Protein AF-A0AA36HST9-F1 (afdb_monomer)

Mean predicted aligned error: 22.87 Å

Solvent-accessible surface area (backbone atoms only — not comparable to full-atom values): 33132 Å² total; per-residue (Å²): 112,80,72,68,65,55,62,76,64,62,85,78,74,81,78,81,87,78,80,87,87,84,78,85,91,84,87,88,87,88,82,89,79,83,87,89,87,84,90,81,88,88,83,90,83,90,81,83,82,87,86,85,90,86,94,84,83,83,86,81,82,82,83,82,81,89,81,77,84,82,81,81,87,87,73,80,89,76,80,87,71,82,85,76,77,81,73,79,78,76,75,78,74,76,79,76,77,79,73,75,79,73,85,73,73,84,73,74,79,73,76,78,75,75,77,76,75,80,75,73,80,74,76,76,76,74,83,75,76,77,82,61,84,72,72,84,73,77,78,74,86,77,71,90,69,83,77,75,71,72,70,76,78,76,61,76,83,74,60,65,66,58,56,52,50,53,48,53,49,49,60,48,48,56,47,52,52,50,52,51,52,49,52,51,46,56,50,50,53,53,49,53,54,48,56,52,51,50,55,50,54,49,52,52,52,48,52,51,51,55,49,52,52,48,55,50,51,49,53,57,48,52,50,51,53,52,51,53,50,52,55,48,52,50,50,52,51,50,52,52,51,52,51,49,52,54,49,49,55,50,51,53,51,52,51,51,52,50,49,54,51,52,51,53,48,55,48,51,52,49,54,48,51,53,50,53,51,51,51,54,48,51,52,50,53,51,52,50,53,48,53,50,50,52,50,50,56,47,52,51,52,50,53,54,46,51,54,53,53,50,52,50,51,52,61,50,53,53,62,63,59,62,68,68,58,64,85,66,50,74,84,59,61,78,84,49,55,85,64,46,55,64,55,50,51,54,48,49,54,50,49,56,48,54,52,48,52,49,50,52,51,48,51,54,51,48,51,53,50,50,50,56,47,53,53,49,56,50,46,55,48,52,52,51,50,49,51,51,53,52,50,60,51,49,53,55,47,53,56,54,50,51,55,48,48,58,49,49,54,53,48,51,54,49,50,52,52,52,48,54,56,49,52,54,50,50,54,53,48,50,63,48,49,53,53,48,54,50,50,52,50,59,44,54,53,49,53,49,52,51,54,51,48,50,55,50,55,51,47,52,50,48,53,50,52,50,52,51,50,52,53,50,53,50,48,52,52,53,48,54,50,48,53,53,52,51,51,54,49,51,51,52,52,52,50,52,47,50,54,51,50,50,52,52,46,54,49,50,50,50,51,49,50,51,54,53,57,71,69,54,78,94,76,86,91,82,81,89,80,85,89,82,90,79,88,87,81,138

Radius of gyration: 76.56 Å; Cα contacts (8 Å, |Δi|>4): 1; chains: 1; bounding box: 167×98×232 Å

Organism: NCBI:txid2562239

Structure (mmCIF, N/CA/C/O backbone):
data_AF-A0AA36HST9-F1
#
_entry.id   AF-A0AA36HST9-F1
#
loop_
_atom_site.group_PDB
_atom_site.id
_atom_site.type_symbol
_atom_site.label_atom_id
_atom_site.label_alt_id
_atom_site.label_comp_id
_atom_site.label_asym_id
_atom_site.label_entity_id
_atom_site.label_seq_id
_atom_site.pdbx_PDB_ins_code
_atom_site.Cartn_x
_atom_site.Cartn_y
_atom_site.Cartn_z
_atom_site.occupancy
_atom_site.B_iso_or_equiv
_atom_site.auth_seq_id
_atom_site.auth_comp_id
_atom_site.auth_asym_id
_atom_site.auth_atom_id
_atom_site.pdbx_PDB_model_num
ATOM 1 N N . MET A 1 1 ? -46.032 -33.692 54.111 1.00 49.69 1 MET A N 1
ATOM 2 C CA . MET A 1 1 ? -45.507 -35.040 54.438 1.00 49.69 1 MET A CA 1
ATOM 3 C C . MET A 1 1 ? -45.422 -35.992 53.242 1.00 49.69 1 MET A C 1
ATOM 5 O O . MET A 1 1 ? -44.342 -36.079 52.679 1.00 49.69 1 MET A O 1
ATOM 9 N N . ALA A 1 2 ? -46.482 -36.701 52.816 1.00 46.88 2 ALA A N 1
ATOM 10 C CA . ALA A 1 2 ? -46.331 -37.802 51.840 1.00 46.88 2 ALA A CA 1
ATOM 11 C C . ALA A 1 2 ? -45.712 -37.392 50.481 1.00 46.88 2 ALA A C 1
ATOM 13 O O . ALA A 1 2 ? -44.767 -38.038 50.033 1.00 46.88 2 ALA A O 1
ATOM 14 N N . ARG A 1 3 ? -46.169 -36.288 49.862 1.00 45.69 3 ARG A N 1
ATOM 15 C CA . ARG A 1 3 ? -45.614 -35.786 48.582 1.00 45.69 3 ARG A CA 1
ATOM 16 C C . ARG A 1 3 ? -44.126 -35.401 48.661 1.00 45.69 3 ARG A C 1
ATOM 18 O O . ARG A 1 3 ? -43.366 -35.765 47.773 1.00 45.69 3 ARG A O 1
ATOM 25 N N . GLN A 1 4 ? -43.684 -34.776 49.754 1.00 51.25 4 GLN A N 1
ATOM 26 C CA . GLN A 1 4 ? -42.293 -34.310 49.926 1.00 51.25 4 GLN A CA 1
ATOM 27 C C . GLN A 1 4 ? -41.251 -35.450 49.974 1.00 51.25 4 GLN A C 1
ATOM 29 O O . GLN A 1 4 ? -40.065 -35.209 49.768 1.00 51.25 4 GLN A O 1
ATOM 34 N N . ARG A 1 5 ? -41.663 -36.708 50.207 1.00 52.31 5 ARG A N 1
ATOM 35 C CA . ARG A 1 5 ? -40.763 -37.876 50.116 1.00 52.31 5 ARG A CA 1
ATOM 36 C C . ARG A 1 5 ? -40.576 -38.419 48.691 1.00 52.31 5 ARG A C 1
ATOM 38 O O . ARG A 1 5 ? -39.726 -39.288 48.506 1.00 52.31 5 ARG A O 1
ATOM 45 N N . ALA A 1 6 ? -41.323 -37.929 47.698 1.00 47.06 6 ALA A N 1
ATOM 46 C CA . ALA A 1 6 ? -41.156 -38.330 46.299 1.00 47.06 6 ALA A CA 1
ATOM 47 C C . ALA A 1 6 ? -40.011 -37.560 45.614 1.00 47.06 6 ALA A C 1
ATOM 49 O O . ALA A 1 6 ? -39.105 -38.168 45.046 1.00 47.06 6 ALA A O 1
ATOM 50 N N . GLU A 1 7 ? -40.008 -36.229 45.724 1.00 49.03 7 GLU A N 1
ATOM 51 C CA . GLU A 1 7 ? -39.067 -35.342 45.017 1.00 49.03 7 GLU A CA 1
ATOM 52 C C . GLU A 1 7 ? -37.616 -35.535 45.487 1.00 49.03 7 GLU A C 1
ATOM 54 O O . GLU A 1 7 ? -36.696 -35.613 44.670 1.00 49.03 7 GLU A O 1
ATOM 59 N N . ALA A 1 8 ? -37.414 -35.774 46.788 1.00 47.66 8 ALA A N 1
ATOM 60 C CA . ALA A 1 8 ? -36.111 -36.103 47.375 1.00 47.66 8 ALA A CA 1
ATOM 61 C C . ALA A 1 8 ? -35.459 -37.390 46.811 1.00 47.66 8 ALA A C 1
ATOM 63 O O . ALA A 1 8 ? -34.285 -37.654 47.077 1.00 47.66 8 ALA A O 1
ATOM 64 N N . LYS A 1 9 ? -36.195 -38.201 46.034 1.00 48.44 9 LYS A N 1
ATOM 65 C CA . LYS A 1 9 ? -35.686 -39.417 45.380 1.00 48.44 9 LYS A CA 1
ATOM 66 C C . LYS A 1 9 ? -35.319 -39.224 43.902 1.00 48.44 9 LYS A C 1
ATOM 68 O O . LYS A 1 9 ? -34.654 -40.096 43.347 1.00 48.44 9 LYS A O 1
ATOM 73 N N . ALA A 1 10 ? -35.698 -38.103 43.280 1.00 44.59 10 ALA A N 1
ATOM 74 C CA . ALA A 1 10 ? -35.370 -37.798 41.883 1.00 44.59 10 ALA A CA 1
ATOM 75 C C . ALA A 1 10 ? -33.927 -37.278 41.716 1.00 44.59 10 ALA A C 1
ATOM 77 O O . ALA A 1 10 ? -33.215 -37.690 40.803 1.00 44.59 10 ALA A O 1
ATOM 78 N N . LEU A 1 11 ? -33.450 -36.448 42.651 1.00 45.69 11 LEU A N 1
ATOM 79 C CA . LEU A 1 11 ? -32.146 -35.762 42.589 1.00 45.69 11 LEU A CA 1
ATOM 80 C C . LEU A 1 11 ? -30.911 -36.649 42.888 1.00 45.69 11 LEU A C 1
ATOM 82 O O . LEU A 1 11 ? -29.826 -36.136 43.143 1.00 45.69 11 LEU A O 1
ATOM 86 N N . ARG A 1 12 ? -31.041 -37.984 42.853 1.00 47.28 12 ARG A N 1
ATOM 87 C CA . ARG A 1 12 ? -29.928 -38.945 43.039 1.00 47.28 12 ARG A CA 1
ATOM 88 C C . ARG A 1 12 ? -29.593 -39.769 41.783 1.00 47.28 12 ARG A C 1
ATOM 90 O O . ARG A 1 12 ? -29.016 -40.848 41.893 1.00 47.28 12 ARG A O 1
ATOM 97 N N . ARG A 1 13 ? -29.946 -39.278 40.587 1.00 48.75 13 ARG A N 1
ATOM 98 C CA . ARG A 1 13 ? -29.618 -39.912 39.290 1.00 48.75 13 ARG A CA 1
ATOM 99 C C . ARG A 1 13 ? -29.095 -38.931 38.226 1.00 48.75 13 ARG A C 1
ATOM 101 O O . ARG A 1 13 ? -29.497 -38.997 37.071 1.00 48.75 13 ARG A O 1
ATOM 108 N N . CYS A 1 14 ? -28.139 -38.085 38.603 1.00 41.09 14 CYS A N 1
ATOM 109 C CA . CYS A 1 14 ? -27.229 -37.446 37.648 1.00 41.09 14 CYS A CA 1
ATOM 110 C C . CYS A 1 14 ? -25.837 -38.063 37.831 1.00 41.09 14 CYS A C 1
ATOM 112 O O . CYS A 1 14 ? -25.114 -37.710 38.760 1.00 41.09 14 CYS A O 1
ATOM 114 N N . SER A 1 15 ? -25.499 -39.045 36.995 1.00 40.66 15 SER A N 1
ATOM 115 C CA . SER A 1 15 ? -24.196 -39.715 37.027 1.00 40.66 15 SER A CA 1
ATOM 116 C C . SER A 1 15 ? -23.112 -38.810 36.443 1.00 40.66 15 SER A C 1
ATOM 118 O O . SER A 1 15 ? -23.300 -38.249 35.366 1.00 40.66 15 SER A O 1
ATOM 120 N N . PHE A 1 16 ? -21.958 -38.715 37.107 1.00 44.47 16 PHE A N 1
ATOM 121 C CA . PHE A 1 16 ? -20.765 -38.122 36.497 1.00 44.47 16 PHE A CA 1
ATOM 122 C C . PHE A 1 16 ? -20.318 -38.957 35.281 1.00 44.47 16 PHE A C 1
ATOM 124 O O . PHE A 1 16 ? -20.283 -40.188 35.389 1.00 44.47 16 PHE A O 1
ATOM 131 N N . PRO A 1 17 ? -19.917 -38.335 34.157 1.00 47.62 17 PRO A N 1
ATOM 132 C CA . PRO A 1 17 ? -19.205 -39.040 33.100 1.00 47.62 17 PRO A CA 1
ATOM 133 C C . PRO A 1 17 ? -17.807 -39.423 33.605 1.00 47.62 17 PRO A C 1
ATOM 135 O O . PRO A 1 17 ? -16.992 -38.571 33.959 1.00 47.62 17 PRO A O 1
ATOM 138 N N . SER A 1 18 ? -17.526 -40.722 33.664 1.00 42.47 18 SER A N 1
ATOM 139 C CA . SER A 1 18 ? -16.220 -41.249 34.059 1.00 42.47 18 SER A CA 1
ATOM 140 C C . SER A 1 18 ? -15.197 -41.081 32.933 1.00 42.47 18 SER A C 1
ATOM 142 O O . SER A 1 18 ? -15.380 -41.648 31.855 1.00 42.47 18 SER A O 1
ATOM 144 N N . PHE A 1 19 ? -14.094 -40.375 33.196 1.00 40.69 19 PHE A N 1
ATOM 145 C CA . PHE A 1 19 ? -12.944 -40.345 32.288 1.00 40.69 19 PHE A CA 1
ATOM 146 C C . PHE A 1 19 ? -12.374 -41.764 32.081 1.00 40.69 19 PHE A C 1
ATOM 148 O O . PHE A 1 19 ? -12.080 -42.439 33.074 1.00 40.69 19 PHE A O 1
ATOM 155 N N . PRO A 1 20 ? -12.165 -42.225 30.832 1.00 52.19 20 PRO A N 1
ATOM 156 C CA . PRO A 1 20 ? -11.483 -43.485 30.572 1.00 52.19 20 PRO A CA 1
ATOM 157 C C . PRO A 1 20 ? -9.989 -43.341 30.884 1.00 52.19 20 PRO A C 1
ATOM 159 O O . PRO A 1 20 ? -9.264 -42.589 30.237 1.00 52.19 20 PRO A O 1
ATOM 162 N N . ARG A 1 21 ? -9.524 -44.077 31.894 1.00 42.50 21 ARG A N 1
ATOM 163 C CA . ARG A 1 21 ? -8.111 -44.158 32.273 1.00 42.50 21 ARG A CA 1
ATOM 164 C C . ARG A 1 21 ? -7.524 -45.445 31.691 1.00 42.50 21 ARG A C 1
ATOM 166 O O . ARG A 1 21 ? -7.641 -46.498 32.308 1.00 42.50 21 ARG A O 1
ATOM 173 N N . THR A 1 22 ? -6.914 -45.362 30.512 1.00 42.53 22 THR A N 1
ATOM 174 C CA . THR A 1 22 ? -6.195 -46.476 29.865 1.00 42.53 22 THR A CA 1
ATOM 175 C C . THR A 1 22 ? -4.704 -46.162 29.790 1.00 42.53 22 THR A C 1
ATOM 177 O O . THR A 1 22 ? -4.315 -45.128 29.252 1.00 42.53 22 THR A O 1
ATOM 180 N N . LEU A 1 23 ? -3.881 -47.038 30.367 1.00 40.62 23 LEU A N 1
ATOM 181 C CA . LEU A 1 23 ? -2.426 -46.915 30.495 1.00 40.62 23 LEU A CA 1
ATOM 182 C C . LEU A 1 23 ? -1.844 -48.345 30.467 1.00 40.62 23 LEU A C 1
ATOM 184 O O . LEU A 1 23 ? -2.458 -49.224 31.069 1.00 40.62 23 LEU A O 1
ATOM 188 N N . ALA A 1 24 ? -0.687 -48.538 29.814 1.00 44.09 24 ALA A N 1
ATOM 189 C CA . ALA A 1 24 ? -0.162 -49.816 29.285 1.00 44.09 24 ALA A CA 1
ATOM 190 C C . ALA A 1 24 ? -1.021 -50.356 28.115 1.00 44.09 24 ALA A C 1
ATOM 192 O O . ALA A 1 24 ? -2.242 -50.391 28.205 1.00 44.09 24 ALA A O 1
ATOM 193 N N . ASP A 1 25 ? -0.467 -50.678 26.944 1.00 40.56 25 ASP A N 1
ATOM 194 C CA . ASP A 1 25 ? 0.713 -51.532 26.735 1.00 40.56 25 ASP A CA 1
ATOM 195 C C . ASP A 1 25 ? 1.925 -50.908 26.006 1.00 40.56 25 ASP A C 1
ATOM 197 O O . ASP A 1 25 ? 1.850 -49.858 25.372 1.00 40.56 25 ASP A O 1
ATOM 201 N N . VAL A 1 26 ? 3.061 -51.607 26.128 1.00 43.62 26 VAL A N 1
ATOM 202 C CA . VAL A 1 26 ? 4.409 -51.332 25.582 1.00 43.62 26 VAL A CA 1
ATOM 203 C C . VAL A 1 26 ? 5.035 -52.708 25.288 1.00 43.62 26 VAL A C 1
ATOM 205 O O . VAL A 1 26 ? 4.978 -53.550 26.190 1.00 43.62 26 VAL A O 1
ATOM 208 N N . PRO A 1 27 ? 5.587 -53.009 24.084 1.00 52.53 27 PRO A N 1
ATOM 209 C CA . PRO A 1 27 ? 7.048 -52.892 23.859 1.00 52.53 27 PRO A CA 1
ATOM 210 C C . PRO A 1 27 ? 7.433 -52.641 22.351 1.00 52.53 27 PRO A C 1
ATOM 212 O O . PRO A 1 27 ? 6.587 -52.143 21.615 1.00 52.53 27 PRO A O 1
ATOM 215 N N . PRO A 1 28 ? 8.690 -52.826 21.866 1.00 66.00 28 PRO A N 1
ATOM 216 C CA . PRO A 1 28 ? 9.697 -51.751 21.913 1.00 66.00 28 PRO A CA 1
ATOM 217 C C . PRO A 1 28 ? 10.607 -51.629 20.645 1.00 66.00 28 PRO A C 1
ATOM 219 O O . PRO A 1 28 ? 10.384 -52.297 19.640 1.00 66.00 28 PRO A O 1
ATOM 222 N N . ALA A 1 29 ? 11.723 -50.886 20.800 1.00 35.25 29 ALA A N 1
ATOM 223 C CA . ALA A 1 29 ? 13.016 -50.943 20.070 1.00 35.25 29 ALA A CA 1
ATOM 224 C C . ALA A 1 29 ? 13.325 -49.862 19.001 1.00 35.25 29 ALA A C 1
ATOM 226 O O . ALA A 1 29 ? 12.443 -49.391 18.295 1.00 35.25 29 ALA A O 1
ATOM 227 N N . GLY A 1 30 ? 14.622 -49.502 18.898 1.00 35.03 30 GLY A N 1
ATOM 228 C CA . GLY A 1 30 ? 15.187 -48.500 17.968 1.00 35.03 30 GLY A CA 1
ATOM 229 C C . GLY A 1 30 ? 15.260 -47.068 18.540 1.00 35.03 30 GLY A C 1
ATOM 230 O O . GLY A 1 30 ? 14.356 -46.290 18.278 1.00 35.03 30 GLY A O 1
ATOM 231 N N . SER A 1 31 ? 16.161 -46.637 19.438 1.00 38.62 31 SER A N 1
ATOM 232 C CA . SER A 1 31 ? 17.625 -46.798 19.631 1.00 38.62 31 SER A CA 1
ATOM 233 C C . SER A 1 31 ? 18.497 -45.735 18.930 1.00 38.62 31 SER A C 1
ATOM 235 O O . SER A 1 31 ? 18.437 -45.634 17.712 1.00 38.62 31 SER A O 1
ATOM 237 N N . GLN A 1 32 ? 19.401 -45.103 19.705 1.00 39.91 32 GLN A N 1
ATOM 238 C CA . GLN A 1 32 ? 20.445 -44.115 19.326 1.00 39.91 32 GLN A CA 1
ATOM 239 C C . GLN A 1 32 ? 19.936 -42.677 19.034 1.00 39.91 32 GLN A C 1
ATOM 241 O O . GLN A 1 32 ? 19.010 -42.500 18.256 1.00 39.91 32 GLN A O 1
ATOM 246 N N . GLY A 1 33 ? 20.500 -41.610 19.630 1.00 34.81 33 GLY A N 1
ATOM 247 C CA . GLY A 1 33 ? 21.538 -41.541 20.681 1.00 34.81 33 GLY A CA 1
ATOM 248 C C . GLY A 1 33 ? 21.848 -40.103 21.171 1.00 34.81 33 GLY A C 1
ATOM 249 O O . GLY A 1 33 ? 21.377 -39.155 20.554 1.00 34.81 33 GLY A O 1
ATOM 250 N N . CYS A 1 34 ? 22.664 -39.986 22.239 1.00 38.28 34 CYS A N 1
ATOM 251 C CA . CYS A 1 34 ? 23.215 -38.756 22.875 1.00 38.28 34 CYS A CA 1
ATOM 252 C C . CYS A 1 34 ? 22.171 -37.805 23.538 1.00 38.28 34 CYS A C 1
ATOM 254 O O . CYS A 1 34 ? 21.192 -37.442 22.900 1.00 38.28 34 CYS A O 1
ATOM 256 N N . SER A 1 35 ? 22.204 -37.369 24.814 1.00 48.25 35 SER A N 1
ATOM 257 C CA . SER A 1 35 ? 23.221 -37.294 25.898 1.00 48.25 35 SER A CA 1
ATOM 258 C C . SER A 1 35 ? 24.287 -36.188 25.705 1.00 48.25 35 SER A C 1
ATOM 260 O O . SER A 1 35 ? 24.818 -36.078 24.605 1.00 48.25 35 SER A O 1
ATOM 262 N N . GLU A 1 36 ? 24.631 -35.293 26.655 1.00 41.84 36 GLU A N 1
ATOM 263 C CA . GLU A 1 36 ? 24.060 -34.814 27.957 1.00 41.84 36 GLU A CA 1
ATOM 264 C C . GLU A 1 36 ? 24.011 -33.244 27.931 1.00 41.84 36 GLU A C 1
ATOM 266 O O . GLU A 1 36 ? 24.214 -32.692 26.855 1.00 41.84 36 GLU A O 1
ATOM 271 N N . THR A 1 37 ? 23.737 -32.385 28.937 1.00 48.03 37 THR A N 1
ATOM 272 C CA . THR A 1 37 ? 23.560 -32.329 30.427 1.00 48.03 37 THR A CA 1
ATOM 273 C C . THR A 1 37 ? 22.332 -31.433 30.764 1.00 48.03 37 THR A C 1
ATOM 275 O O . THR A 1 37 ? 21.790 -30.808 29.861 1.00 48.03 37 THR A O 1
ATOM 278 N N . LEU A 1 38 ? 21.675 -31.346 31.939 1.00 41.97 38 LEU A N 1
ATOM 279 C CA . LEU A 1 38 ? 21.902 -31.456 33.406 1.00 41.97 38 LEU A CA 1
ATOM 280 C C . LEU A 1 38 ? 22.170 -30.136 34.188 1.00 41.97 38 LEU A C 1
ATOM 282 O O . LEU A 1 38 ? 23.299 -29.664 34.206 1.00 41.97 38 LEU A O 1
ATOM 286 N N . ILE A 1 39 ? 21.164 -29.734 35.003 1.00 38.78 39 ILE A N 1
ATOM 287 C CA . ILE A 1 39 ? 21.256 -29.047 36.332 1.00 38.78 39 ILE A CA 1
ATOM 288 C C . ILE A 1 39 ? 21.662 -27.538 36.291 1.00 38.78 39 ILE A C 1
ATOM 290 O O . ILE A 1 39 ? 22.458 -27.146 35.455 1.00 38.78 39 ILE A O 1
ATOM 294 N N . ALA A 1 40 ? 21.159 -26.588 37.110 1.00 33.47 40 ALA A N 1
ATOM 295 C CA . ALA A 1 40 ? 20.281 -26.582 38.303 1.00 33.47 40 ALA A CA 1
ATOM 296 C C . ALA A 1 40 ? 19.217 -25.442 38.213 1.00 33.47 40 ALA A C 1
ATOM 298 O O . ALA A 1 40 ? 19.455 -24.439 37.555 1.00 33.47 40 ALA A O 1
ATOM 299 N N . ALA A 1 41 ? 17.987 -25.613 38.716 1.00 36.97 41 ALA A N 1
ATOM 300 C CA . ALA A 1 41 ? 17.500 -25.270 40.073 1.00 36.97 41 ALA A CA 1
ATOM 301 C C . ALA A 1 41 ? 17.259 -23.763 40.356 1.00 36.97 41 ALA A C 1
ATOM 303 O O . ALA A 1 41 ? 18.099 -22.913 40.088 1.00 36.97 41 ALA A O 1
ATOM 304 N N . ALA A 1 42 ? 16.091 -23.447 40.929 1.00 45.97 42 ALA A N 1
ATOM 305 C CA . ALA A 1 42 ? 15.613 -22.079 41.154 1.00 45.97 42 ALA A CA 1
ATOM 306 C C . ALA A 1 42 ? 15.987 -21.512 42.536 1.00 45.97 42 ALA A C 1
ATOM 308 O O . ALA A 1 42 ? 16.113 -22.255 43.509 1.00 45.97 42 ALA A O 1
ATOM 309 N N . ARG A 1 43 ? 16.040 -20.176 42.643 1.00 39.59 43 ARG A N 1
ATOM 310 C CA . ARG A 1 43 ? 16.016 -19.450 43.921 1.00 39.59 43 ARG A CA 1
ATOM 311 C C . ARG A 1 43 ? 15.230 -18.147 43.775 1.00 39.59 43 ARG A C 1
ATOM 313 O O . ARG A 1 43 ? 15.589 -17.294 42.971 1.00 39.59 43 ARG A O 1
ATOM 320 N N . VAL A 1 44 ? 14.158 -18.016 44.552 1.00 44.09 44 VAL A N 1
ATOM 321 C CA . VAL A 1 44 ? 13.442 -16.751 44.765 1.00 44.09 44 VAL A CA 1
ATOM 322 C C . VAL A 1 44 ? 14.092 -16.065 45.956 1.00 44.09 44 VAL A C 1
ATOM 324 O O . VAL A 1 44 ? 14.243 -16.695 46.999 1.00 44.09 44 VAL A O 1
ATOM 327 N N . GLU A 1 45 ? 14.444 -14.789 45.830 1.00 43.00 45 GLU A N 1
ATOM 328 C CA . GLU A 1 45 ? 14.902 -13.993 46.967 1.00 43.00 45 GLU A CA 1
ATOM 329 C C . GLU A 1 45 ? 14.498 -12.528 46.768 1.00 43.00 45 GLU A C 1
ATOM 331 O O . GLU A 1 45 ? 14.643 -11.980 45.676 1.00 43.00 45 GLU A O 1
ATOM 336 N N . ALA A 1 46 ? 13.931 -11.915 47.808 1.00 46.06 46 ALA A N 1
ATOM 337 C CA . ALA A 1 46 ? 13.429 -10.546 47.777 1.00 46.06 46 ALA A CA 1
ATOM 338 C C . ALA A 1 46 ? 14.276 -9.666 48.702 1.00 46.06 46 ALA A C 1
ATOM 340 O O . ALA A 1 46 ? 14.378 -9.938 49.897 1.00 46.06 46 ALA A O 1
ATOM 341 N N . ILE A 1 47 ? 14.862 -8.604 48.147 1.00 41.06 47 ILE A N 1
ATOM 342 C CA . ILE A 1 47 ? 15.629 -7.583 48.870 1.00 41.06 47 ILE A CA 1
ATOM 343 C C . ILE A 1 47 ? 15.163 -6.233 48.295 1.00 41.06 47 ILE A C 1
ATOM 345 O O . ILE A 1 47 ? 15.262 -6.039 47.090 1.00 41.06 47 ILE A O 1
ATOM 349 N N . SER A 1 48 ? 14.482 -5.320 48.996 1.00 49.12 48 SER A N 1
ATOM 350 C CA . SER A 1 48 ? 14.551 -4.841 50.390 1.00 49.12 48 SER A CA 1
ATOM 351 C C . SER A 1 48 ? 15.618 -3.766 50.629 1.00 49.12 48 SER A C 1
ATOM 353 O O . SER A 1 48 ? 16.754 -4.080 50.957 1.00 49.12 48 SER A O 1
ATOM 355 N N . VAL A 1 49 ? 15.157 -2.507 50.620 1.00 38.44 49 VAL A N 1
ATOM 356 C CA . VAL A 1 49 ? 15.699 -1.369 51.395 1.00 38.44 49 VAL A CA 1
ATOM 357 C C . VAL A 1 49 ? 17.043 -0.764 50.926 1.00 38.44 49 VAL A C 1
ATOM 359 O O . VAL A 1 49 ? 18.128 -1.267 51.191 1.00 38.44 49 VAL A O 1
ATOM 362 N N . CYS A 1 50 ? 16.938 0.423 50.312 1.00 40.50 50 CYS A N 1
ATOM 363 C CA . CYS A 1 50 ? 17.964 1.481 50.229 1.00 40.50 50 CYS A CA 1
ATOM 364 C C . CYS A 1 50 ? 18.464 1.876 51.647 1.00 40.50 50 CYS A C 1
ATOM 366 O O . CYS A 1 50 ? 17.650 1.755 52.566 1.00 40.50 50 CYS A O 1
ATOM 368 N N . PRO A 1 51 ? 19.671 2.470 51.875 1.00 55.56 51 PRO A N 1
ATOM 369 C CA . PRO A 1 51 ? 20.073 3.706 51.172 1.00 55.56 51 PRO A CA 1
ATOM 370 C C . PRO A 1 51 ? 21.589 4.066 51.089 1.00 55.56 51 PRO A C 1
ATOM 372 O O . PRO A 1 51 ? 22.465 3.335 51.535 1.00 55.56 51 PRO A O 1
ATOM 375 N N . THR A 1 52 ? 21.842 5.293 50.598 1.00 35.84 52 THR A N 1
ATOM 376 C CA . THR A 1 52 ? 22.937 6.216 51.001 1.00 35.84 52 THR A CA 1
ATOM 377 C C . THR A 1 52 ? 24.290 6.201 50.256 1.00 35.84 52 THR A C 1
ATOM 379 O O . THR A 1 52 ? 25.174 5.406 50.535 1.00 35.84 52 THR A O 1
ATOM 382 N N . SER A 1 53 ? 24.481 7.280 49.475 1.00 39.81 53 SER A N 1
ATOM 383 C CA . SER A 1 53 ? 25.720 8.073 49.280 1.00 39.81 53 SER A CA 1
ATOM 384 C C . SER A 1 53 ? 26.951 7.472 48.576 1.00 39.81 53 SER A C 1
ATOM 386 O O . SER A 1 53 ? 27.719 6.729 49.178 1.00 39.81 53 SER A O 1
ATOM 388 N N . LEU A 1 54 ? 27.232 7.969 47.361 1.00 42.19 54 LEU A N 1
ATOM 389 C CA . LEU A 1 54 ? 28.379 8.841 46.984 1.00 42.19 54 LEU A CA 1
ATOM 390 C C . LEU A 1 54 ? 28.332 9.013 45.440 1.00 42.19 54 LEU A C 1
ATOM 392 O O . LEU A 1 54 ? 28.390 8.030 44.716 1.00 42.19 54 LEU A O 1
ATOM 396 N N . ALA A 1 55 ? 28.010 10.176 44.864 1.00 45.03 55 ALA A N 1
ATOM 397 C CA . ALA A 1 55 ? 28.761 11.442 44.837 1.00 45.03 55 ALA A CA 1
ATOM 398 C C . ALA A 1 55 ? 29.950 11.471 43.844 1.00 45.03 55 ALA A C 1
ATOM 400 O O . ALA A 1 55 ? 31.109 11.497 44.245 1.00 45.03 55 ALA A O 1
ATOM 401 N N . VAL A 1 56 ? 29.635 11.567 42.545 1.00 43.59 56 VAL A N 1
ATOM 402 C CA . VAL A 1 56 ? 30.463 12.228 41.514 1.00 43.59 56 VAL A CA 1
ATOM 403 C C . VAL A 1 56 ? 29.510 13.049 40.639 1.00 43.59 56 VAL A C 1
ATOM 405 O O . VAL A 1 56 ? 28.433 12.560 40.302 1.00 43.59 56 VAL A O 1
ATOM 408 N N . ALA A 1 57 ? 29.878 14.284 40.291 1.00 48.69 57 ALA A N 1
ATOM 409 C CA . ALA A 1 57 ? 29.068 15.176 39.460 1.00 48.69 57 ALA A CA 1
ATOM 410 C C . ALA A 1 57 ? 29.784 15.498 38.134 1.00 48.69 57 ALA A C 1
ATOM 412 O O . ALA A 1 57 ? 30.974 15.818 38.173 1.00 48.69 57 ALA A O 1
ATOM 413 N N . PRO A 1 58 ? 29.092 15.449 36.980 1.00 50.50 58 PRO A N 1
ATOM 414 C CA . PRO A 1 58 ? 29.502 16.146 35.766 1.00 50.50 58 PRO A CA 1
ATOM 415 C C . PRO A 1 58 ? 29.035 17.615 35.793 1.00 50.50 58 PRO A C 1
ATOM 417 O O . PRO A 1 58 ? 28.150 17.988 36.565 1.00 50.50 58 PRO A O 1
ATOM 420 N N . GLU A 1 59 ? 29.654 18.452 34.964 1.00 41.91 59 GLU A N 1
ATOM 421 C CA . GLU A 1 59 ? 29.507 19.913 35.002 1.00 41.91 59 GLU A CA 1
ATOM 422 C C . GLU A 1 59 ? 28.172 20.426 34.431 1.00 41.91 59 GLU A C 1
ATOM 424 O O . GLU A 1 59 ? 27.532 19.784 33.597 1.00 41.91 59 GLU A O 1
ATOM 429 N N . ALA A 1 60 ? 27.761 21.618 34.873 1.00 53.78 60 ALA A N 1
ATOM 430 C CA . ALA A 1 60 ? 26.557 22.287 34.387 1.00 53.78 60 ALA A CA 1
ATOM 431 C C . ALA A 1 60 ? 26.854 23.145 33.137 1.00 53.78 60 ALA A C 1
ATOM 433 O O . ALA A 1 60 ? 27.791 23.948 33.173 1.00 53.78 60 ALA A O 1
ATOM 434 N N . PRO A 1 61 ? 26.051 23.056 32.059 1.00 56.69 61 PRO A N 1
ATOM 435 C CA . PRO A 1 61 ? 26.082 24.045 30.986 1.00 56.69 61 PRO A CA 1
ATOM 436 C C . PRO A 1 61 ? 25.546 25.399 31.481 1.00 56.69 61 PRO A C 1
ATOM 438 O O . PRO A 1 61 ? 24.721 25.463 32.394 1.00 56.69 61 PRO A O 1
ATOM 441 N N . ALA A 1 62 ? 26.031 26.488 30.881 1.00 48.19 62 ALA A N 1
ATOM 442 C CA . ALA A 1 62 ? 25.732 27.851 31.318 1.00 48.19 62 ALA A CA 1
ATOM 443 C C . ALA A 1 62 ? 24.253 28.247 31.138 1.00 48.19 62 ALA A C 1
ATOM 445 O O . ALA A 1 62 ? 23.560 27.756 30.247 1.00 48.19 62 ALA A O 1
ATOM 446 N N . ALA A 1 63 ? 23.791 29.179 31.974 1.00 48.00 63 ALA A N 1
ATOM 447 C CA . ALA A 1 63 ? 22.442 29.727 31.890 1.00 48.00 63 ALA A CA 1
ATOM 448 C C . ALA A 1 63 ? 22.280 30.658 30.667 1.00 48.00 63 ALA A C 1
ATOM 450 O O . ALA A 1 63 ? 23.145 31.510 30.451 1.00 48.00 63 ALA A O 1
ATOM 451 N N . PRO A 1 64 ? 21.174 30.562 29.905 1.00 54.66 64 PRO A N 1
ATOM 452 C CA . PRO A 1 64 ? 20.721 31.660 29.058 1.00 54.66 64 PRO A CA 1
ATOM 453 C C . PRO A 1 64 ? 20.171 32.799 29.933 1.00 54.66 64 PRO A C 1
ATOM 455 O O . PRO A 1 64 ? 19.606 32.554 31.002 1.00 54.66 64 PRO A O 1
ATOM 458 N N . GLU A 1 65 ? 20.344 34.044 29.492 1.00 46.94 65 GLU A N 1
ATOM 459 C CA . GLU A 1 65 ? 19.896 35.222 30.245 1.00 46.94 65 GLU A CA 1
ATOM 460 C C . GLU A 1 65 ? 18.368 35.401 30.226 1.00 46.94 65 GLU A C 1
ATOM 462 O O . GLU A 1 65 ? 17.653 34.835 29.396 1.00 46.94 65 GLU A O 1
ATOM 467 N N . ALA A 1 66 ? 17.853 36.187 31.173 1.00 48.56 66 ALA A N 1
ATOM 468 C CA . ALA A 1 66 ? 16.421 36.385 31.356 1.00 48.56 66 ALA A CA 1
ATOM 469 C C . ALA A 1 66 ? 15.833 37.363 30.324 1.00 48.56 66 ALA A C 1
ATOM 471 O O . ALA A 1 66 ? 16.076 38.567 30.394 1.00 48.56 66 ALA A O 1
ATOM 472 N N . SER A 1 67 ? 14.983 36.862 29.425 1.00 46.81 67 SER A N 1
ATOM 473 C CA . SER A 1 67 ? 14.076 37.704 28.638 1.00 46.81 67 SER A CA 1
ATOM 474 C C . SER A 1 67 ? 12.793 37.996 29.421 1.00 46.81 67 SER A C 1
ATOM 476 O O . SER A 1 67 ? 11.988 37.103 29.661 1.00 46.81 67 SER A O 1
ATOM 478 N N . GLU A 1 68 ? 12.683 39.259 29.833 1.00 46.50 68 GLU A N 1
ATOM 479 C CA . GLU A 1 68 ? 11.491 40.103 30.032 1.00 46.50 68 GLU A CA 1
ATOM 480 C C . GLU A 1 68 ? 10.119 39.432 30.266 1.00 46.50 68 GLU A C 1
ATOM 482 O O . GLU A 1 68 ? 9.595 38.674 29.451 1.00 46.50 68 GLU A O 1
ATOM 487 N N . ALA A 1 69 ? 9.474 39.811 31.374 1.00 49.81 69 ALA A N 1
ATOM 488 C CA . ALA A 1 69 ? 8.110 39.395 31.686 1.00 49.81 69 ALA A CA 1
ATOM 489 C C . ALA A 1 69 ? 7.076 40.139 30.810 1.00 49.81 69 ALA A C 1
ATOM 491 O O . ALA A 1 69 ? 7.141 41.367 30.726 1.00 49.81 69 ALA A O 1
ATOM 492 N N . PRO A 1 70 ? 6.080 39.448 30.223 1.00 55.22 70 PRO A N 1
ATOM 493 C CA . PRO A 1 70 ? 4.955 40.109 29.571 1.00 55.22 70 PRO A CA 1
ATOM 494 C C . PRO A 1 70 ? 4.032 40.755 30.615 1.00 55.22 70 PRO A C 1
ATOM 496 O O . PRO A 1 70 ? 3.637 40.114 31.592 1.00 55.22 70 PRO A O 1
ATOM 499 N N . GLU A 1 71 ? 3.670 42.021 30.404 1.00 46.31 71 GLU A N 1
ATOM 500 C CA . GLU A 1 71 ? 2.725 42.735 31.269 1.00 46.31 71 GLU A CA 1
ATOM 501 C C . GLU A 1 71 ? 1.311 42.134 31.200 1.00 46.31 71 GLU A C 1
ATOM 503 O O . GLU A 1 71 ? 0.872 41.623 30.168 1.00 46.31 71 GLU A O 1
ATOM 508 N N . ALA A 1 72 ? 0.570 42.217 32.307 1.00 51.50 72 ALA A N 1
ATOM 509 C CA . ALA A 1 72 ? -0.797 41.712 32.382 1.00 51.50 72 ALA A CA 1
ATOM 510 C C . ALA A 1 72 ? -1.798 42.702 31.744 1.00 51.50 72 ALA A C 1
ATOM 512 O O . ALA A 1 72 ? -1.933 43.823 32.247 1.00 51.50 72 ALA A O 1
ATOM 513 N N . PRO A 1 73 ? -2.568 42.308 30.709 1.00 56.69 73 PRO A N 1
ATOM 514 C CA . PRO A 1 73 ? -3.606 43.157 30.134 1.00 56.69 73 PRO A CA 1
ATOM 515 C C . PRO A 1 73 ? -4.818 43.243 31.074 1.00 56.69 73 PRO A C 1
ATOM 517 O O . PRO A 1 73 ? -5.755 42.450 30.996 1.00 56.69 73 PRO A O 1
ATOM 520 N N . SER A 1 74 ? -4.813 44.238 31.964 1.00 49.94 74 SER A N 1
ATOM 521 C CA . SER A 1 74 ? -6.015 44.647 32.699 1.00 49.94 74 SER A CA 1
ATOM 522 C C . SER A 1 74 ? -6.974 45.382 31.762 1.00 49.94 74 SER A C 1
ATOM 524 O O . SER A 1 74 ? -6.871 46.599 31.613 1.00 49.94 74 SER A O 1
ATOM 526 N N . LEU A 1 75 ? -7.925 44.667 31.157 1.00 45.91 75 LEU A N 1
ATOM 527 C CA . LEU A 1 75 ? -9.087 45.283 30.514 1.00 45.91 75 LEU A CA 1
ATOM 528 C C . LEU A 1 75 ? -10.404 44.674 30.995 1.00 45.91 75 LEU A C 1
ATOM 530 O O . LEU A 1 75 ? -10.509 43.488 31.292 1.00 45.91 75 LEU A O 1
ATOM 534 N N . ALA A 1 76 ? -11.372 45.576 31.127 1.00 48.12 76 ALA A N 1
ATOM 535 C CA . ALA A 1 76 ? -12.656 45.403 31.779 1.00 48.12 76 ALA A CA 1
ATOM 536 C C . ALA A 1 76 ? -13.525 44.278 31.200 1.00 48.12 76 ALA A C 1
ATOM 538 O O . ALA A 1 76 ? -13.514 44.003 30.002 1.00 48.12 76 ALA A O 1
ATOM 539 N N . SER A 1 77 ? -14.382 43.729 32.062 1.00 46.06 77 SER A N 1
ATOM 540 C CA . SER A 1 77 ? -15.622 43.093 31.627 1.00 46.06 77 SER A CA 1
ATOM 541 C C . SER A 1 77 ? -16.512 44.130 30.938 1.00 46.06 77 SER A C 1
ATOM 543 O O . SER A 1 77 ? -16.914 45.100 31.581 1.00 46.06 77 SER A O 1
ATOM 545 N N . GLU A 1 78 ? -16.878 43.894 29.681 1.00 40.81 78 GLU A N 1
ATOM 546 C CA . GLU A 1 78 ? -18.099 44.458 29.096 1.00 40.81 78 GLU A CA 1
ATOM 547 C C . GLU A 1 78 ? -19.180 43.373 29.011 1.00 40.81 78 GLU A C 1
ATOM 549 O O . GLU A 1 78 ? -18.894 42.171 29.033 1.00 40.81 78 GLU A O 1
ATOM 554 N N . GLU A 1 79 ? -20.440 43.799 28.999 1.00 45.84 79 GLU A N 1
ATOM 555 C CA . GLU A 1 79 ? -21.596 42.904 29.047 1.00 45.84 79 GLU A CA 1
ATOM 556 C C . GLU A 1 79 ? -21.788 42.160 27.711 1.00 45.84 79 GLU A C 1
ATOM 558 O O . GLU A 1 79 ? -21.555 42.736 26.645 1.00 45.84 79 GLU A O 1
ATOM 563 N N . PRO A 1 80 ? -22.249 40.894 27.721 1.00 50.66 80 PRO A N 1
ATOM 564 C CA . PRO A 1 80 ? -22.573 40.189 26.489 1.00 50.66 80 PRO A CA 1
ATOM 565 C C . PRO A 1 80 ? -23.778 40.854 25.813 1.00 50.66 80 PRO A C 1
ATOM 567 O O . PRO A 1 80 ? -24.914 40.739 26.279 1.00 50.66 80 PRO A O 1
ATOM 570 N N . ALA A 1 81 ? -23.522 41.542 24.699 1.00 49.78 81 ALA A N 1
ATOM 571 C CA . ALA A 1 81 ? -24.562 42.102 23.846 1.00 49.78 81 ALA A CA 1
ATOM 572 C C . ALA A 1 81 ? -25.560 41.018 23.394 1.00 49.78 81 ALA A C 1
ATOM 574 O O . ALA A 1 81 ? -25.222 39.836 23.286 1.00 49.78 81 ALA A O 1
ATOM 575 N N . ALA A 1 82 ? -26.807 41.429 23.150 1.00 49.31 82 ALA A N 1
ATOM 576 C CA . ALA A 1 82 ? -27.909 40.515 22.869 1.00 49.31 82 ALA A CA 1
ATOM 577 C C . ALA A 1 82 ? -27.612 39.584 21.682 1.00 49.31 82 ALA A C 1
ATOM 579 O O . ALA A 1 82 ? -27.100 40.016 20.651 1.00 49.31 82 ALA A O 1
ATOM 580 N N . SER A 1 83 ? -27.977 38.307 21.822 1.00 47.38 83 SER A N 1
ATOM 581 C CA . SER A 1 83 ? -27.809 37.307 20.769 1.00 47.38 83 SER A CA 1
ATOM 582 C C . SER A 1 83 ? -28.629 37.678 19.533 1.00 47.38 83 SER A C 1
ATOM 584 O O . SER A 1 83 ? -29.857 37.567 19.546 1.00 47.38 83 SER A O 1
ATOM 586 N N . GLU A 1 84 ? -27.959 38.081 18.454 1.00 44.16 84 GLU A N 1
ATOM 587 C CA . GLU A 1 84 ? -28.603 38.168 17.147 1.00 44.16 84 GLU A CA 1
ATOM 588 C C . GLU A 1 84 ? -29.099 36.779 16.726 1.00 44.16 84 GLU A C 1
ATOM 590 O O . GLU A 1 84 ? -28.438 35.759 16.947 1.00 44.16 84 GLU A O 1
ATOM 595 N N . GLN A 1 85 ? -30.295 36.728 16.138 1.00 50.97 85 GLN A N 1
ATOM 596 C CA . GLN A 1 85 ? -30.829 35.478 15.610 1.00 50.97 85 GLN A CA 1
ATOM 597 C C . GLN A 1 85 ? -29.925 34.983 14.472 1.00 50.97 85 GLN A C 1
ATOM 599 O O . GLN A 1 85 ? -29.662 35.762 13.552 1.00 50.97 85 GLN A O 1
ATOM 604 N N . PRO A 1 86 ? -29.510 33.701 14.452 1.00 52.84 86 PRO A N 1
ATOM 605 C CA . PRO A 1 86 ? -28.921 33.139 13.248 1.00 52.84 86 PRO A CA 1
ATOM 606 C C . PRO A 1 86 ? -29.951 33.251 12.121 1.00 52.84 86 PRO A C 1
ATOM 608 O O . PRO A 1 86 ? -31.086 32.781 12.256 1.00 52.84 86 PRO A O 1
ATOM 611 N N . ALA A 1 87 ? -29.565 33.910 11.026 1.00 53.78 87 ALA A N 1
ATOM 612 C CA . ALA A 1 87 ? -30.401 34.003 9.839 1.00 53.78 87 ALA A CA 1
ATOM 613 C C . ALA A 1 87 ? -30.776 32.592 9.362 1.00 53.78 87 ALA A C 1
ATOM 615 O O . ALA A 1 87 ? -29.969 31.662 9.447 1.00 53.78 87 ALA A O 1
ATOM 616 N N . ALA A 1 88 ? -32.011 32.424 8.882 1.00 54.84 88 ALA A N 1
ATOM 617 C CA . ALA A 1 88 ? -32.451 31.137 8.360 1.00 54.84 88 ALA A CA 1
ATOM 618 C C . ALA A 1 88 ? -31.514 30.708 7.214 1.00 54.84 88 ALA A C 1
ATOM 620 O O . ALA A 1 88 ? -31.235 31.539 6.345 1.00 54.84 88 ALA A O 1
ATOM 621 N N . PRO A 1 89 ? -31.024 29.454 7.191 1.00 55.12 89 PRO A N 1
ATOM 622 C CA . PRO A 1 89 ? -30.185 28.991 6.097 1.00 55.12 89 PRO A CA 1
ATOM 623 C C . PRO A 1 89 ? -30.983 29.081 4.797 1.00 55.12 89 PRO A C 1
ATOM 625 O O . PRO A 1 89 ? -32.085 28.529 4.703 1.00 55.12 89 PRO A O 1
ATOM 628 N N . GLU A 1 90 ? -30.437 29.788 3.808 1.00 50.88 90 GLU A N 1
ATOM 629 C CA . GLU A 1 90 ? -31.025 29.824 2.473 1.00 50.88 90 GLU A CA 1
ATOM 630 C C . GLU A 1 90 ? -31.140 28.392 1.945 1.00 50.88 90 GLU A C 1
ATOM 632 O O . GLU A 1 90 ? -30.234 27.570 2.115 1.00 50.88 90 GLU A O 1
ATOM 637 N N . GLN A 1 91 ? -32.290 28.066 1.353 1.00 50.66 91 GLN A N 1
ATOM 638 C CA . GLN A 1 91 ? -32.503 26.728 0.817 1.00 50.66 91 GLN A CA 1
ATOM 639 C C . GLN A 1 91 ? -31.478 26.480 -0.296 1.00 50.66 91 GLN A C 1
ATOM 641 O O . GLN A 1 91 ? -31.363 27.324 -1.187 1.00 50.66 91 GLN A O 1
ATOM 646 N N . PRO A 1 92 ? -30.755 25.343 -0.294 1.00 52.91 92 PRO A N 1
ATOM 647 C CA . PRO A 1 92 ? -29.936 24.991 -1.440 1.00 52.91 92 PRO A CA 1
ATOM 648 C C . PRO A 1 92 ? -30.861 24.876 -2.652 1.00 52.91 92 PRO A C 1
ATOM 650 O O . PRO A 1 92 ? -31.808 24.083 -2.636 1.00 52.91 92 PRO A O 1
ATOM 653 N N . SER A 1 93 ? -30.604 25.691 -3.679 1.00 52.59 93 SER A N 1
ATOM 654 C CA . SER A 1 93 ? -31.314 25.618 -4.955 1.00 52.59 93 SER A CA 1
ATOM 655 C C . SER A 1 93 ? -31.356 24.172 -5.432 1.00 52.59 93 SER A C 1
ATOM 657 O O . SER A 1 93 ? -30.349 23.465 -5.350 1.00 52.59 93 SER A O 1
ATOM 659 N N . ALA A 1 94 ? -32.523 23.730 -5.907 1.00 52.44 94 ALA A N 1
ATOM 660 C CA . ALA A 1 94 ? -32.682 22.370 -6.400 1.00 52.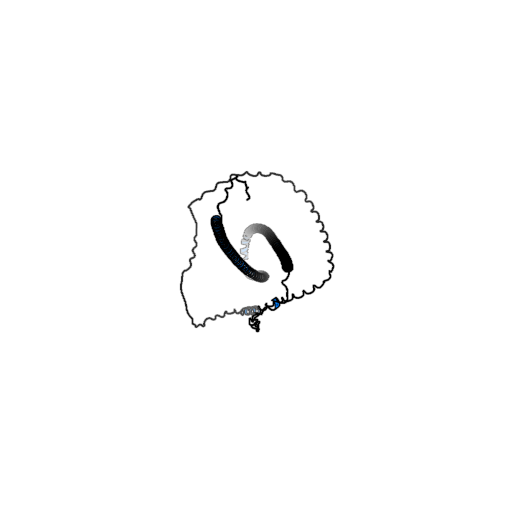44 94 ALA A CA 1
ATOM 661 C C . ALA A 1 94 ? -31.601 22.074 -7.457 1.00 52.44 94 ALA A C 1
ATOM 663 O O . ALA A 1 94 ? -31.382 22.923 -8.328 1.00 52.44 94 ALA A O 1
ATOM 664 N N . PRO A 1 95 ? -30.914 20.917 -7.391 1.00 56.34 95 PRO A N 1
ATOM 665 C CA . PRO A 1 95 ? -29.977 20.542 -8.437 1.00 56.34 95 PRO A CA 1
ATOM 666 C C . PRO A 1 95 ? -30.745 20.461 -9.756 1.00 56.34 95 PRO A C 1
ATOM 668 O O . PRO A 1 95 ? -31.785 19.802 -9.823 1.00 56.34 95 PRO A O 1
ATOM 671 N N . GLU A 1 96 ? -30.249 21.150 -10.784 1.00 49.06 96 GLU A N 1
ATOM 672 C CA . GLU A 1 96 ? -30.817 21.049 -12.126 1.00 49.06 96 GLU A CA 1
ATOM 673 C C . GLU A 1 96 ? -30.809 19.581 -12.561 1.00 49.06 96 GLU A C 1
ATOM 675 O O . GLU A 1 96 ? -29.830 18.861 -12.336 1.00 49.06 96 GLU A O 1
ATOM 680 N N . GLU A 1 97 ? -31.914 19.118 -13.151 1.00 48.19 97 GLU A N 1
ATOM 681 C CA . GLU A 1 97 ? -32.000 17.741 -13.626 1.00 48.19 97 GLU A CA 1
ATOM 682 C C . GLU A 1 97 ? -30.880 17.502 -14.652 1.00 48.19 97 GLU A C 1
ATOM 684 O O . GLU A 1 97 ? -30.781 18.262 -15.624 1.00 48.19 97 GLU A O 1
ATOM 689 N N . PRO A 1 98 ? -30.031 16.468 -14.482 1.00 52.34 98 PRO A N 1
ATOM 690 C CA . PRO A 1 98 ? -29.051 16.127 -15.498 1.00 52.34 98 PRO A CA 1
ATOM 691 C C . PRO A 1 98 ? -29.819 15.725 -16.755 1.00 52.34 98 PRO A C 1
ATOM 693 O O . PRO A 1 98 ? -30.420 14.650 -16.809 1.00 52.34 98 PRO A O 1
ATOM 696 N N . SER A 1 99 ? -29.827 16.624 -17.744 1.00 51.44 99 SER A N 1
ATOM 697 C CA . SER A 1 99 ? -30.499 16.412 -19.024 1.00 51.44 99 SER A CA 1
ATOM 698 C C . SER A 1 99 ? -30.074 15.061 -19.576 1.00 51.44 99 SER A C 1
ATOM 700 O O . SER A 1 99 ? -28.876 14.793 -19.689 1.00 51.44 99 SER A O 1
ATOM 702 N N . ALA A 1 100 ? -31.056 14.201 -19.855 1.00 47.78 100 ALA A N 1
ATOM 703 C CA . ALA A 1 100 ? -30.793 12.824 -20.235 1.00 47.78 100 ALA A CA 1
ATOM 704 C C . ALA A 1 100 ? -29.819 12.802 -21.426 1.00 47.78 100 ALA A C 1
ATOM 706 O O . ALA A 1 100 ? -30.143 13.402 -22.456 1.00 47.78 100 ALA A O 1
ATOM 707 N N . PRO A 1 101 ? -28.645 12.149 -21.314 1.00 52.38 101 PRO A N 1
ATOM 708 C CA . PRO A 1 101 ? -27.787 11.967 -22.471 1.00 52.38 101 PRO A CA 1
ATOM 709 C C . PRO A 1 101 ? -28.596 11.196 -23.509 1.00 52.38 101 PRO A C 1
ATOM 711 O O . PRO A 1 101 ? -29.164 10.143 -23.200 1.00 52.38 101 PRO A O 1
ATOM 714 N N . GLU A 1 102 ? -28.702 11.755 -24.715 1.00 46.19 102 GLU A N 1
ATOM 715 C CA . GLU A 1 102 ? -29.438 11.116 -25.798 1.00 46.19 102 GLU A CA 1
ATOM 716 C C . GLU A 1 102 ? -28.917 9.693 -26.004 1.00 46.19 102 GLU A C 1
ATOM 718 O O . GLU A 1 102 ? -27.721 9.424 -25.859 1.00 46.19 102 GLU A O 1
ATOM 723 N N . LEU A 1 103 ? -29.827 8.775 -26.338 1.00 44.97 103 LEU A N 1
ATOM 724 C CA . LEU A 1 103 ? -29.492 7.388 -26.645 1.00 44.97 103 LEU A CA 1
ATOM 725 C C . LEU A 1 103 ? -28.711 7.332 -27.964 1.00 44.97 103 LEU A C 1
ATOM 727 O O . LEU A 1 103 ? -29.262 7.002 -29.014 1.00 44.97 103 LEU A O 1
ATOM 731 N N . ALA A 1 104 ? -27.417 7.646 -27.889 1.00 48.34 104 ALA A N 1
ATOM 732 C CA . ALA A 1 104 ? -26.441 7.309 -28.906 1.00 48.34 104 ALA A CA 1
ATOM 733 C C . ALA A 1 104 ? -26.580 5.810 -29.175 1.00 48.34 104 ALA A C 1
ATOM 735 O O . ALA A 1 104 ? -26.385 4.984 -28.278 1.00 48.34 104 ALA A O 1
ATOM 736 N N . ALA A 1 105 ? -27.015 5.476 -30.390 1.00 50.31 105 ALA A N 1
ATOM 737 C CA . ALA A 1 105 ? -27.266 4.099 -30.768 1.00 50.31 105 ALA A CA 1
ATOM 738 C C . ALA A 1 105 ? -25.994 3.278 -30.545 1.00 50.31 105 ALA A C 1
ATOM 740 O O . ALA A 1 105 ? -24.896 3.717 -30.889 1.00 50.31 105 ALA A O 1
ATOM 741 N N . SER A 1 106 ? -26.144 2.088 -29.967 1.00 42.06 106 SER A N 1
ATOM 742 C CA . SER A 1 106 ? -25.041 1.142 -29.851 1.00 42.06 106 SER A CA 1
ATOM 743 C C . SER A 1 106 ? -24.689 0.624 -31.243 1.00 42.06 106 SER A C 1
ATOM 745 O O . SER A 1 106 ? -25.214 -0.400 -31.676 1.00 42.06 106 SER A O 1
ATOM 747 N N . GLU A 1 107 ? -23.816 1.341 -31.952 1.00 44.50 107 GLU A N 1
ATOM 748 C CA . GLU A 1 107 ? -23.063 0.743 -33.046 1.00 44.50 107 GLU A CA 1
ATOM 749 C C . GLU A 1 107 ? -22.277 -0.430 -32.459 1.00 44.50 107 GLU A C 1
ATOM 751 O O . GLU A 1 107 ? -21.523 -0.275 -31.493 1.00 44.50 107 GLU A O 1
ATOM 756 N N . GLU A 1 108 ? -22.519 -1.628 -32.990 1.00 44.91 108 GLU A N 1
ATOM 757 C CA . GLU A 1 108 ? -21.787 -2.815 -32.574 1.00 44.91 108 GLU A CA 1
ATOM 758 C C . GLU A 1 108 ? -20.295 -2.576 -32.841 1.00 44.91 108 GLU A C 1
ATOM 760 O O . GLU A 1 108 ? -19.931 -2.283 -33.986 1.00 44.91 108 GLU A O 1
ATOM 765 N N . PRO A 1 109 ? -19.404 -2.721 -31.842 1.00 50.25 109 PRO A N 1
ATOM 766 C CA . PRO A 1 109 ? -17.985 -2.797 -32.127 1.00 50.25 109 PRO A CA 1
ATOM 767 C C . PRO A 1 109 ? -17.761 -4.084 -32.922 1.00 50.25 109 PRO A C 1
ATOM 769 O O . PRO A 1 109 ? -17.729 -5.177 -32.351 1.00 50.25 109 PRO A O 1
ATOM 772 N N . LEU A 1 110 ? -17.653 -3.937 -34.248 1.00 52.25 110 LEU A N 1
ATOM 773 C CA . LEU A 1 110 ? -17.260 -4.999 -35.169 1.00 52.25 110 LEU A CA 1
ATOM 774 C C . LEU A 1 110 ? -16.097 -5.763 -34.544 1.00 52.25 110 LEU A C 1
ATOM 776 O O . LEU A 1 110 ? -15.084 -5.161 -34.178 1.00 52.25 110 LEU A O 1
ATOM 780 N N . ALA A 1 111 ? -16.278 -7.075 -34.376 1.00 47.53 111 ALA A N 1
ATOM 781 C CA . ALA A 1 111 ? -15.283 -7.907 -33.723 1.00 47.53 111 ALA A CA 1
ATOM 782 C C . ALA A 1 111 ? -13.929 -7.695 -34.421 1.00 47.53 111 ALA A C 1
ATOM 784 O O . ALA A 1 111 ? -13.883 -7.800 -35.650 1.00 47.53 111 ALA A O 1
ATOM 785 N N . PRO A 1 112 ? -12.847 -7.379 -33.682 1.00 51.31 112 PRO A N 1
ATOM 786 C CA . PRO A 1 112 ? -11.546 -7.202 -34.302 1.00 51.31 112 PRO A CA 1
ATOM 787 C C . PRO A 1 112 ? -11.190 -8.503 -35.015 1.00 51.31 112 PRO A C 1
ATOM 789 O O . PRO A 1 112 ? -11.166 -9.565 -34.384 1.00 51.31 112 PRO A O 1
ATOM 792 N N . GLU A 1 113 ? -10.948 -8.427 -36.327 1.00 47.97 113 GLU A N 1
ATOM 793 C CA . GLU A 1 113 ? -10.442 -9.576 -37.069 1.00 47.97 113 GLU A CA 1
ATOM 794 C C . GLU A 1 113 ? -9.189 -10.082 -36.356 1.00 47.97 113 GLU A C 1
ATOM 796 O O . GLU A 1 113 ? -8.307 -9.299 -35.987 1.00 47.97 113 GLU A O 1
ATOM 801 N N . ALA A 1 114 ? -9.143 -11.391 -36.098 1.00 46.03 114 ALA A N 1
ATOM 802 C CA . ALA A 1 114 ? -8.013 -11.983 -35.405 1.00 46.03 114 ALA A CA 1
ATOM 803 C C . ALA A 1 114 ? -6.734 -11.631 -36.181 1.00 46.03 114 ALA A C 1
ATOM 805 O O . ALA A 1 114 ? -6.713 -11.839 -37.398 1.00 46.03 114 ALA A O 1
ATOM 806 N N . PRO A 1 115 ? -5.684 -11.098 -35.521 1.00 51.00 115 PRO A N 1
ATOM 807 C CA . PRO A 1 115 ? -4.462 -10.730 -36.216 1.00 51.00 115 PRO A CA 1
ATOM 808 C C . PRO A 1 115 ? -3.950 -11.960 -36.958 1.00 51.00 115 PRO A C 1
ATOM 810 O O . PRO A 1 115 ? -3.751 -13.015 -36.347 1.00 51.00 115 PRO A O 1
ATOM 813 N N . ALA A 1 116 ? -3.798 -11.828 -38.279 1.00 53.81 116 ALA A N 1
ATOM 814 C CA . ALA A 1 116 ? -3.304 -12.905 -39.120 1.00 53.81 116 ALA A CA 1
ATOM 815 C C . ALA A 1 116 ? -2.006 -13.439 -38.506 1.00 53.81 116 ALA A C 1
ATOM 817 O O . ALA A 1 116 ? -1.111 -12.657 -38.172 1.00 53.81 116 ALA A O 1
ATOM 818 N N . ALA A 1 117 ? -1.943 -14.756 -38.291 1.00 46.06 117 ALA A N 1
ATOM 819 C CA . ALA A 1 117 ? -0.796 -15.370 -37.640 1.00 46.06 117 ALA A CA 1
ATOM 820 C C . ALA A 1 117 ? 0.479 -14.959 -38.396 1.00 46.06 117 ALA A C 1
ATOM 822 O O . ALA A 1 117 ? 0.477 -15.046 -39.627 1.00 46.06 117 ALA A O 1
ATOM 823 N N . PRO A 1 118 ? 1.538 -14.497 -37.704 1.00 52.41 118 PRO A N 1
ATOM 824 C CA . PRO A 1 118 ? 2.748 -14.051 -38.375 1.00 52.41 118 PRO A CA 1
ATOM 825 C C . PRO A 1 118 ? 3.294 -15.211 -39.202 1.00 52.41 118 PRO A C 1
ATOM 827 O O . PRO A 1 118 ? 3.647 -16.257 -38.649 1.00 52.41 118 PRO A O 1
ATOM 830 N N . GLU A 1 119 ? 3.324 -15.043 -40.526 1.00 47.47 119 GLU A N 1
ATOM 831 C CA . GLU A 1 119 ? 3.895 -16.049 -41.411 1.00 47.47 119 GLU A CA 1
ATOM 832 C C . GLU A 1 119 ? 5.344 -16.277 -40.983 1.00 47.47 119 GLU A C 1
ATOM 834 O O . GLU A 1 119 ? 6.153 -15.346 -40.949 1.00 47.47 119 GLU A O 1
ATOM 839 N N . HIS A 1 120 ? 5.661 -17.515 -40.593 1.00 47.16 120 HIS A N 1
ATOM 840 C CA . HIS A 1 120 ? 7.017 -17.866 -40.193 1.00 47.16 120 HIS A CA 1
ATOM 841 C C . HIS A 1 120 ? 7.978 -17.465 -41.319 1.00 47.16 120 HIS A C 1
ATOM 843 O O . HIS A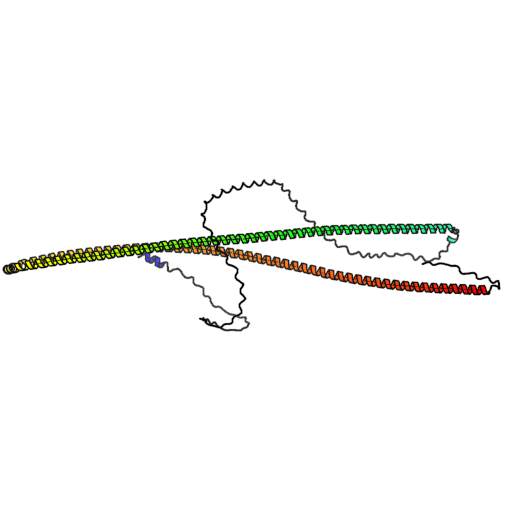 1 120 ? 7.716 -17.832 -42.469 1.00 47.16 120 HIS A O 1
ATOM 849 N N . PRO A 1 121 ? 9.086 -16.757 -41.021 1.00 56.88 121 PRO A N 1
ATOM 850 C CA . PRO A 1 121 ? 10.037 -16.363 -42.048 1.00 56.88 121 PRO A CA 1
ATOM 851 C C . PRO A 1 121 ? 10.520 -17.621 -42.764 1.00 56.88 121 PRO A C 1
ATOM 853 O O . PRO A 1 121 ? 11.139 -18.497 -42.153 1.00 56.88 121 PRO A O 1
ATOM 856 N N . VAL A 1 122 ? 10.183 -17.725 -44.053 1.00 47.66 122 VAL A N 1
ATOM 857 C CA . VAL A 1 122 ? 10.554 -18.867 -44.889 1.00 47.66 122 VAL A CA 1
ATOM 858 C C . VAL A 1 122 ? 12.073 -19.005 -44.808 1.00 47.66 122 VAL A C 1
ATOM 860 O O . VAL A 1 122 ? 12.771 -18.050 -45.161 1.00 47.66 122 VAL A O 1
ATOM 863 N N . PRO A 1 123 ? 12.612 -20.143 -44.327 1.00 51.00 123 PRO A N 1
ATOM 864 C CA . PRO A 1 123 ? 14.049 -20.293 -44.183 1.00 51.00 123 PRO A CA 1
ATOM 865 C C . PRO A 1 123 ? 14.681 -20.134 -45.561 1.00 51.00 123 PRO A C 1
ATOM 867 O O . PRO A 1 123 ? 14.327 -20.859 -46.496 1.00 51.00 123 PRO A O 1
ATOM 870 N N . ALA A 1 124 ? 15.582 -19.157 -45.686 1.00 54.53 124 ALA A N 1
ATOM 871 C CA . ALA A 1 124 ? 16.255 -18.877 -46.943 1.00 54.53 124 ALA A CA 1
ATOM 872 C C . ALA A 1 124 ? 16.878 -20.181 -47.470 1.00 54.53 124 ALA A C 1
ATOM 874 O O . ALA A 1 124 ? 17.571 -20.866 -46.708 1.00 54.53 124 ALA A O 1
ATOM 875 N N . PRO A 1 125 ? 16.620 -20.569 -48.734 1.00 56.75 125 PRO A N 1
ATOM 876 C CA . PRO A 1 125 ? 17.207 -21.783 -49.274 1.00 56.75 125 PRO A CA 1
ATOM 877 C C . PRO A 1 125 ? 18.733 -21.659 -49.188 1.00 56.75 125 PRO A C 1
ATOM 879 O O . PRO A 1 125 ? 19.260 -20.582 -49.490 1.00 56.75 125 PRO A O 1
ATOM 882 N N . PRO A 1 126 ? 19.454 -22.723 -48.784 1.00 58.62 126 PRO A N 1
ATOM 883 C CA . PRO A 1 126 ? 20.908 -22.673 -48.734 1.00 58.62 126 PRO A CA 1
ATOM 884 C C . PRO A 1 126 ? 21.446 -22.269 -50.112 1.00 58.62 126 PRO A C 1
ATOM 886 O O . PRO A 1 126 ? 20.833 -22.632 -51.127 1.00 58.62 126 PRO A O 1
ATOM 889 N N . PRO A 1 127 ? 22.564 -21.520 -50.174 1.00 51.59 127 PRO A N 1
ATOM 890 C CA . PRO A 1 127 ? 23.148 -21.126 -51.444 1.00 51.59 127 PRO A CA 1
ATOM 891 C C . PRO A 1 127 ? 23.379 -22.386 -52.270 1.00 51.59 127 PRO A C 1
ATOM 893 O O . PRO A 1 127 ? 24.114 -23.284 -51.861 1.00 51.59 127 PRO A O 1
ATOM 896 N N . LYS A 1 128 ? 22.708 -22.474 -53.422 1.00 49.78 128 LYS A N 1
ATOM 897 C CA . LYS A 1 128 ? 22.974 -23.546 -54.374 1.00 49.78 128 LYS A CA 1
ATOM 898 C C . LYS A 1 128 ? 24.409 -23.367 -54.832 1.00 49.78 128 LYS A C 1
ATOM 900 O O . LYS A 1 128 ? 24.691 -22.441 -55.589 1.00 49.78 128 LYS A O 1
ATOM 905 N N . GLU A 1 129 ? 25.288 -24.254 -54.386 1.00 52.22 129 GLU A N 1
ATOM 906 C CA . GLU A 1 129 ? 26.575 -24.462 -55.030 1.00 52.22 129 GLU A CA 1
ATOM 907 C C . GLU A 1 129 ? 26.278 -24.750 -56.502 1.00 52.22 129 GLU A C 1
ATOM 909 O O . GLU A 1 129 ? 25.724 -25.797 -56.849 1.00 52.22 129 GLU A O 1
ATOM 914 N N . VAL A 1 130 ? 26.567 -23.783 -57.377 1.00 48.62 130 VAL A N 1
ATOM 915 C CA . VAL A 1 130 ? 26.420 -23.959 -58.822 1.00 48.62 130 VAL A CA 1
ATOM 916 C C . VAL A 1 130 ? 27.616 -24.774 -59.294 1.00 48.62 130 VAL A C 1
ATOM 918 O O . VAL A 1 130 ? 28.528 -24.272 -59.945 1.00 48.62 130 VAL A O 1
ATOM 921 N N . ALA A 1 131 ? 27.591 -26.059 -58.942 1.00 50.56 131 ALA A N 1
ATOM 922 C CA . ALA A 1 131 ? 28.408 -27.104 -59.529 1.00 50.56 131 ALA A CA 1
ATOM 923 C C . ALA A 1 131 ? 27.937 -27.361 -60.973 1.00 50.56 131 ALA A C 1
ATOM 925 O O . ALA A 1 131 ? 27.363 -28.397 -61.299 1.00 50.56 131 ALA A O 1
ATOM 926 N N . GLY A 1 132 ? 28.144 -26.359 -61.828 1.00 44.62 132 GLY A N 1
ATOM 927 C CA . GLY A 1 132 ? 28.603 -26.594 -63.186 1.00 44.62 132 GLY A CA 1
ATOM 928 C C . GLY A 1 132 ? 30.136 -26.569 -63.127 1.00 44.62 132 GLY A C 1
ATOM 929 O O . GLY A 1 132 ? 30.700 -25.575 -62.687 1.00 44.62 132 GLY A O 1
ATOM 930 N N . ASP A 1 133 ? 30.868 -27.592 -63.563 1.00 47.50 133 ASP A N 1
ATOM 931 C CA . ASP A 1 133 ? 30.459 -28.649 -64.502 1.00 47.50 133 ASP A CA 1
ATOM 932 C C . ASP A 1 133 ? 29.780 -28.089 -65.766 1.00 47.50 133 ASP A C 1
ATOM 934 O O . ASP A 1 133 ? 29.036 -28.759 -66.480 1.00 47.50 133 ASP A O 1
ATOM 938 N N . VAL A 1 134 ? 30.144 -26.846 -66.112 1.00 45.03 134 VAL A N 1
ATOM 939 C CA . VAL A 1 134 ? 30.272 -26.468 -67.517 1.00 45.03 134 VAL A CA 1
ATOM 940 C C . VAL A 1 134 ? 31.438 -27.287 -68.054 1.00 45.03 134 VAL A C 1
ATOM 942 O O . VAL A 1 134 ? 32.602 -26.905 -67.919 1.00 45.03 134 VAL A O 1
ATOM 945 N N . ALA A 1 135 ? 31.123 -28.442 -68.638 1.00 45.81 135 ALA A N 1
ATOM 946 C CA . ALA A 1 135 ? 32.076 -29.173 -69.451 1.00 45.81 135 ALA A CA 1
ATOM 947 C C . ALA A 1 135 ? 32.616 -28.208 -70.518 1.00 45.81 135 ALA A C 1
ATOM 949 O O . ALA A 1 135 ? 31.858 -27.713 -71.354 1.00 45.81 135 ALA A O 1
ATOM 950 N N . VAL A 1 136 ? 33.919 -27.912 -70.467 1.00 43.22 136 VAL A N 1
ATOM 951 C CA . VAL A 1 136 ? 34.604 -27.140 -71.512 1.00 43.22 136 VAL A CA 1
ATOM 952 C C . VAL A 1 136 ? 34.756 -28.067 -72.710 1.00 43.22 136 VAL A C 1
ATOM 954 O O . VAL A 1 136 ? 35.781 -28.721 -72.902 1.00 43.22 136 VAL A O 1
ATOM 957 N N . ASP A 1 137 ? 33.661 -28.196 -73.450 1.00 42.22 137 ASP A N 1
ATOM 958 C CA . ASP A 1 137 ? 33.511 -29.208 -74.476 1.00 42.22 137 ASP A CA 1
ATOM 959 C C . ASP A 1 137 ? 34.370 -28.858 -75.694 1.00 42.22 137 ASP A C 1
ATOM 961 O O . ASP A 1 137 ? 34.078 -27.943 -76.464 1.00 42.22 137 ASP A O 1
ATOM 965 N N . SER A 1 138 ? 35.458 -29.613 -75.839 1.00 48.47 138 SER A N 1
ATOM 966 C CA . SER A 1 138 ? 36.042 -29.972 -77.131 1.00 48.47 138 SER A CA 1
ATOM 967 C C . SER A 1 138 ? 36.303 -28.823 -78.116 1.00 48.47 138 SER A C 1
ATOM 969 O O . SER A 1 138 ? 36.062 -28.976 -79.315 1.00 48.47 138 SER A O 1
ATOM 971 N N . LEU A 1 139 ? 36.870 -27.697 -77.658 1.00 47.25 139 LEU A N 1
ATOM 972 C CA . LEU A 1 139 ? 37.476 -26.724 -78.577 1.00 47.25 139 LEU A CA 1
ATOM 973 C C . LEU A 1 139 ? 38.568 -27.436 -79.402 1.00 47.25 139 LEU A C 1
ATOM 975 O O . LEU A 1 139 ? 39.545 -27.923 -78.824 1.00 47.25 139 LEU A O 1
ATOM 979 N N . PRO A 1 140 ? 38.429 -27.536 -80.738 1.00 47.25 140 PRO A N 1
ATOM 980 C CA . PRO A 1 140 ? 39.349 -28.320 -81.543 1.00 47.25 140 PRO A CA 1
ATOM 981 C C . PRO A 1 140 ? 40.725 -27.658 -81.583 1.00 47.25 140 PRO A C 1
ATOM 983 O O . PRO A 1 140 ? 40.847 -26.457 -81.835 1.00 47.25 140 PRO A O 1
ATOM 986 N N . VAL A 1 141 ? 41.773 -28.465 -81.402 1.00 47.34 141 VAL A N 1
ATOM 987 C CA . VAL A 1 141 ? 43.168 -28.044 -81.583 1.00 47.34 141 VAL A CA 1
ATOM 988 C C . VAL A 1 141 ? 43.406 -27.753 -83.067 1.00 47.34 141 VAL A C 1
ATOM 990 O O . VAL A 1 141 ? 43.851 -28.611 -83.830 1.00 47.34 141 VAL A O 1
ATOM 993 N N . TYR A 1 142 ? 43.101 -26.525 -83.486 1.00 40.38 142 TYR A N 1
ATOM 994 C CA . TYR A 1 142 ? 43.490 -26.021 -84.794 1.00 40.38 142 TYR A CA 1
ATOM 995 C C . TYR A 1 142 ? 45.008 -25.856 -84.824 1.00 40.38 142 TYR A C 1
ATOM 997 O O . TYR A 1 142 ? 45.579 -24.903 -84.296 1.00 40.38 142 TYR A O 1
ATOM 1005 N N . THR A 1 143 ? 45.664 -26.831 -85.450 1.00 44.75 143 THR A N 1
ATOM 1006 C CA . THR A 1 143 ? 47.095 -26.813 -85.748 1.00 44.75 143 THR A CA 1
ATOM 1007 C C . THR A 1 143 ? 47.487 -25.504 -86.427 1.00 44.75 143 THR A C 1
ATOM 1009 O O . THR A 1 143 ? 46.834 -25.103 -87.394 1.00 44.75 143 THR A O 1
ATOM 1012 N N . GLN A 1 144 ? 48.593 -24.890 -85.996 1.00 43.97 144 GLN A N 1
ATOM 1013 C CA . GLN A 1 144 ? 49.214 -23.753 -86.683 1.00 43.97 144 GLN A CA 1
ATOM 1014 C C . GLN A 1 144 ? 49.822 -24.185 -88.032 1.00 43.97 144 GLN A C 1
ATOM 1016 O O . GLN A 1 144 ? 51.037 -24.278 -88.199 1.00 43.97 144 GLN A O 1
ATOM 1021 N N . GLY A 1 145 ? 48.965 -24.448 -89.018 1.00 42.28 145 GLY A N 1
ATOM 1022 C CA . GLY A 1 145 ? 49.355 -24.436 -90.420 1.00 42.28 145 GLY A CA 1
ATOM 1023 C C . GLY A 1 145 ? 49.656 -22.997 -90.824 1.00 42.28 145 GLY A C 1
ATOM 1024 O O . GLY A 1 145 ? 48.806 -22.126 -90.653 1.00 42.28 145 GLY A O 1
ATOM 1025 N N . VAL A 1 146 ? 50.865 -22.739 -91.328 1.00 56.09 146 VAL A N 1
ATOM 1026 C CA . VAL A 1 146 ? 51.308 -21.392 -91.720 1.00 56.09 146 VAL A CA 1
ATOM 1027 C C . VAL A 1 146 ? 50.372 -20.829 -92.800 1.00 56.09 146 VAL A C 1
ATOM 1029 O O . VAL A 1 146 ? 50.341 -21.378 -93.906 1.00 56.09 146 VAL A O 1
ATOM 1032 N N . PRO A 1 147 ? 49.632 -19.732 -92.543 1.00 50.06 147 PRO A N 1
ATOM 1033 C CA . PRO A 1 147 ? 48.827 -19.098 -93.573 1.00 50.06 147 PRO A CA 1
ATOM 1034 C C . PRO A 1 147 ? 49.759 -18.352 -94.532 1.00 50.06 147 PRO A C 1
ATOM 1036 O O . PRO A 1 147 ? 50.259 -17.268 -94.229 1.00 50.06 147 PRO A O 1
ATOM 1039 N N . ILE A 1 148 ? 50.002 -18.937 -95.707 1.00 46.53 148 ILE A N 1
ATOM 1040 C CA . ILE A 1 148 ? 50.671 -18.238 -96.809 1.00 46.53 148 ILE A CA 1
ATOM 1041 C C . ILE A 1 148 ? 49.843 -16.987 -97.127 1.00 46.53 148 ILE A C 1
ATOM 1043 O O . ILE A 1 148 ? 48.651 -17.085 -97.418 1.00 46.53 148 ILE A O 1
ATOM 1047 N N . ASN A 1 149 ? 50.468 -15.810 -97.034 1.00 48.69 149 ASN A N 1
ATOM 1048 C CA . ASN A 1 149 ? 49.776 -14.520 -97.012 1.00 48.69 149 ASN A CA 1
ATOM 1049 C C . ASN A 1 149 ? 49.277 -14.085 -98.407 1.00 48.69 149 ASN A C 1
ATOM 1051 O O . ASN A 1 149 ? 49.800 -13.158 -99.026 1.00 48.69 149 ASN A O 1
ATOM 1055 N N . ALA A 1 150 ? 48.248 -14.771 -98.909 1.00 48.78 150 ALA A N 1
ATOM 1056 C CA . ALA A 1 150 ? 47.674 -14.564 -100.238 1.00 48.78 150 ALA A CA 1
ATOM 1057 C C . ALA A 1 150 ? 46.978 -13.198 -100.421 1.00 48.78 150 ALA A C 1
ATOM 1059 O O . ALA A 1 150 ? 46.746 -12.779 -101.553 1.00 48.78 150 ALA A O 1
ATOM 1060 N N . PHE A 1 151 ? 46.682 -12.471 -99.336 1.00 47.59 151 PHE A N 1
ATOM 1061 C CA . PHE A 1 151 ? 46.094 -11.127 -99.409 1.00 47.59 151 PHE A CA 1
ATOM 1062 C C . PHE A 1 151 ? 47.093 -10.033 -99.823 1.00 47.59 151 PHE A C 1
ATOM 1064 O O . PHE A 1 151 ? 46.672 -8.957 -100.249 1.00 47.59 151 PHE A O 1
ATOM 1071 N N . ALA A 1 152 ? 48.401 -10.308 -99.777 1.00 47.97 152 ALA A N 1
ATOM 1072 C CA . ALA A 1 152 ? 49.458 -9.351 -100.118 1.00 47.97 152 ALA A CA 1
ATOM 1073 C C . ALA A 1 152 ? 49.599 -9.034 -101.628 1.00 47.97 152 ALA A C 1
ATOM 1075 O O . ALA A 1 152 ? 50.486 -8.273 -102.003 1.00 47.97 152 ALA A O 1
ATOM 1076 N N . LEU A 1 153 ? 48.766 -9.624 -102.499 1.00 49.09 153 LEU A N 1
ATOM 1077 C CA . LEU A 1 153 ? 48.903 -9.544 -103.965 1.00 49.09 153 LEU A CA 1
ATOM 1078 C C . LEU A 1 153 ? 47.690 -8.959 -104.714 1.00 49.09 153 LEU A C 1
ATOM 1080 O O . LEU A 1 153 ? 47.730 -8.882 -105.940 1.00 49.09 153 LEU A O 1
ATOM 1084 N N . VAL A 1 154 ? 46.620 -8.552 -104.018 1.00 50.34 154 VAL A N 1
ATOM 1085 C CA . VAL A 1 154 ? 45.381 -8.054 -104.665 1.00 50.34 154 VAL A CA 1
ATOM 1086 C C . VAL A 1 154 ? 44.988 -6.641 -104.220 1.00 50.34 154 VAL A C 1
ATOM 1088 O O . VAL A 1 154 ? 44.422 -5.895 -105.016 1.00 50.34 154 VAL A O 1
ATOM 1091 N N . ASN A 1 155 ? 45.335 -6.228 -102.997 1.00 48.25 155 ASN A N 1
ATOM 1092 C CA . ASN A 1 155 ? 45.150 -4.843 -102.562 1.00 48.25 155 ASN A CA 1
ATOM 1093 C C . ASN A 1 155 ? 46.434 -4.030 -102.810 1.00 48.25 155 ASN A C 1
ATOM 1095 O O . ASN A 1 155 ? 47.485 -4.415 -102.291 1.00 48.25 155 ASN A O 1
ATOM 1099 N N . PRO A 1 156 ? 46.385 -2.897 -103.542 1.00 57.09 156 PRO A N 1
ATOM 1100 C CA . PRO A 1 156 ? 47.478 -1.930 -103.509 1.00 57.09 156 PRO A CA 1
ATOM 1101 C C . PRO A 1 156 ? 47.628 -1.378 -102.079 1.00 57.09 156 PRO A C 1
ATOM 1103 O O . PRO A 1 156 ? 46.647 -1.380 -101.326 1.00 57.09 156 PRO A O 1
ATOM 1106 N N . PRO A 1 157 ? 48.816 -0.884 -101.683 1.00 54.75 157 PRO A N 1
ATOM 1107 C CA . PRO A 1 157 ? 48.982 -0.274 -100.370 1.00 54.75 157 PRO A CA 1
ATOM 1108 C C . PRO A 1 157 ? 47.959 0.862 -100.204 1.00 54.75 157 PRO A C 1
ATOM 1110 O O . PRO A 1 157 ? 47.860 1.712 -101.100 1.00 54.75 157 PRO A O 1
ATOM 1113 N N . PRO A 1 158 ? 47.181 0.893 -99.104 1.00 57.75 158 PRO A N 1
ATOM 1114 C CA . PRO A 1 158 ? 46.270 1.998 -98.858 1.00 57.75 158 PRO A CA 1
ATOM 1115 C C . PRO A 1 158 ? 47.085 3.289 -98.813 1.00 57.75 158 PRO A C 1
ATOM 1117 O O . PRO A 1 158 ? 48.188 3.320 -98.261 1.00 57.75 158 PRO A O 1
ATOM 1120 N N . ARG A 1 159 ? 46.550 4.364 -99.400 1.00 56.97 159 ARG A N 1
ATOM 1121 C CA . ARG A 1 159 ? 47.162 5.686 -99.242 1.00 56.97 159 ARG A CA 1
ATOM 1122 C C . ARG A 1 159 ? 47.250 5.980 -97.747 1.00 56.97 159 ARG A C 1
ATOM 1124 O O . ARG A 1 159 ? 46.264 5.785 -97.038 1.00 56.97 159 ARG A O 1
ATOM 1131 N N . TRP A 1 160 ? 48.420 6.412 -97.278 1.00 69.56 160 TRP A N 1
ATOM 1132 C CA . TRP A 1 160 ? 48.680 6.621 -95.849 1.00 69.56 160 TRP A CA 1
ATOM 1133 C C . TRP A 1 160 ? 47.663 7.579 -95.211 1.00 69.56 160 TRP A C 1
ATOM 1135 O O . TRP A 1 160 ? 47.280 7.380 -94.062 1.00 69.56 160 TRP A O 1
ATOM 1145 N N . ASP A 1 161 ? 47.143 8.519 -96.002 1.00 72.62 161 ASP A N 1
ATOM 1146 C CA . ASP A 1 161 ? 46.012 9.400 -95.692 1.00 72.62 161 ASP A 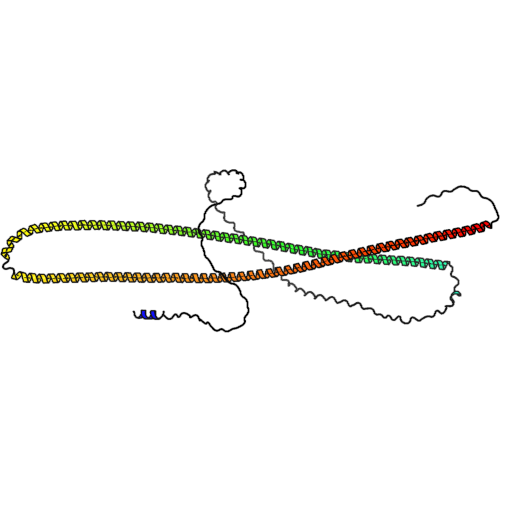CA 1
ATOM 1147 C C . ASP A 1 161 ? 44.801 8.632 -95.125 1.00 72.62 161 ASP A C 1
ATOM 1149 O O . ASP A 1 161 ? 44.296 8.973 -94.061 1.00 72.62 161 ASP A O 1
ATOM 1153 N N . ALA A 1 162 ? 44.384 7.534 -95.766 1.00 75.50 162 ALA A N 1
ATOM 1154 C CA . ALA A 1 162 ? 43.236 6.731 -95.334 1.00 75.50 162 ALA A CA 1
ATOM 1155 C C . ALA A 1 162 ? 43.516 5.955 -94.034 1.00 75.50 162 ALA A C 1
ATOM 1157 O O . ALA A 1 162 ? 42.619 5.757 -93.217 1.00 75.50 162 ALA A O 1
ATOM 1158 N N . VAL A 1 163 ? 44.769 5.547 -93.801 1.00 81.00 163 VAL A N 1
ATOM 1159 C CA . VAL A 1 163 ? 45.178 4.923 -92.529 1.00 81.00 163 VAL A CA 1
ATOM 1160 C C . VAL A 1 163 ? 45.181 5.964 -91.403 1.00 81.00 163 VAL A C 1
ATOM 1162 O O . VAL A 1 163 ? 44.755 5.663 -90.288 1.00 81.00 163 VAL A O 1
ATOM 1165 N N . ALA A 1 164 ? 45.596 7.200 -91.695 1.00 79.06 164 ALA A N 1
ATOM 1166 C CA . ALA A 1 164 ? 45.522 8.321 -90.763 1.00 79.06 164 ALA A CA 1
ATOM 1167 C C . ALA A 1 164 ? 44.068 8.731 -90.461 1.00 79.06 164 ALA A C 1
ATOM 1169 O O . ALA A 1 164 ? 43.739 8.958 -89.298 1.00 79.06 164 ALA A O 1
ATOM 1170 N N . GLU A 1 165 ? 43.180 8.750 -91.460 1.00 84.75 165 GLU A N 1
ATOM 1171 C CA . GLU A 1 165 ? 41.741 8.982 -91.274 1.00 84.75 165 GLU A CA 1
ATOM 1172 C C . GLU A 1 165 ? 41.094 7.889 -90.415 1.00 84.75 165 GLU A C 1
ATOM 1174 O O . GLU A 1 165 ? 40.443 8.213 -89.423 1.00 84.75 165 GLU A O 1
ATOM 1179 N N . CYS A 1 166 ? 41.320 6.604 -90.717 1.00 84.81 166 CYS A N 1
ATOM 1180 C CA . CYS A 1 166 ? 40.814 5.499 -89.895 1.00 84.81 166 CYS A CA 1
ATOM 1181 C C . CYS A 1 166 ? 41.351 5.554 -88.457 1.00 84.81 166 CYS A C 1
ATOM 1183 O O . CYS A 1 166 ? 40.596 5.327 -87.512 1.00 84.81 166 CYS A O 1
ATOM 1185 N N . ARG A 1 167 ? 42.629 5.912 -88.267 1.00 88.81 167 ARG A N 1
ATOM 1186 C CA . ARG A 1 167 ? 43.201 6.128 -86.933 1.00 88.81 167 ARG A CA 1
ATOM 1187 C C . ARG A 1 167 ? 42.534 7.302 -86.214 1.00 88.81 167 ARG A C 1
ATOM 1189 O O . ARG A 1 167 ? 42.167 7.157 -85.054 1.00 88.81 167 ARG A O 1
ATOM 1196 N N . GLN A 1 168 ? 42.326 8.435 -86.884 1.00 92.31 168 GLN A N 1
ATOM 1197 C CA . GLN A 1 168 ? 41.657 9.590 -86.280 1.00 92.31 168 GLN A CA 1
ATOM 1198 C C . GLN A 1 168 ? 40.181 9.293 -85.962 1.00 92.31 168 GLN A C 1
ATOM 1200 O O . GLN A 1 168 ? 39.653 9.803 -84.978 1.00 92.31 168 GLN A O 1
ATOM 1205 N N . GLN A 1 169 ? 39.508 8.457 -86.757 1.00 93.12 169 GLN A N 1
ATOM 1206 C CA . GLN A 1 169 ? 38.157 7.973 -86.460 1.00 93.12 169 GLN A CA 1
ATOM 1207 C C . GLN A 1 169 ? 38.152 7.048 -85.236 1.00 93.12 169 GLN A C 1
ATOM 1209 O O . GLN A 1 169 ? 37.337 7.258 -84.343 1.00 93.12 169 GLN A O 1
ATOM 1214 N N . ALA A 1 170 ? 39.095 6.106 -85.129 1.00 92.00 170 ALA A N 1
ATOM 1215 C CA . ALA A 1 170 ? 39.247 5.260 -83.942 1.00 92.00 170 ALA A CA 1
ATOM 1216 C C . ALA A 1 170 ? 39.568 6.081 -82.676 1.00 92.00 170 ALA A C 1
ATOM 1218 O O . ALA A 1 170 ? 38.957 5.867 -81.634 1.00 92.00 170 ALA A O 1
ATOM 1219 N N . GLU A 1 171 ? 40.448 7.083 -82.770 1.00 94.12 171 GLU A N 1
ATOM 1220 C CA . GLU A 1 171 ? 40.760 8.002 -81.663 1.00 94.12 171 GLU A CA 1
ATOM 1221 C C . GLU A 1 171 ? 39.579 8.919 -81.283 1.00 94.12 171 GLU A C 1
ATOM 1223 O O . GLU A 1 171 ? 39.522 9.384 -80.145 1.00 94.12 171 GLU A O 1
ATOM 1228 N N . ARG A 1 172 ? 38.625 9.180 -82.191 1.00 95.06 172 ARG A N 1
ATOM 1229 C CA . ARG A 1 172 ? 37.351 9.858 -81.870 1.00 95.06 172 ARG A CA 1
ATOM 1230 C C . ARG A 1 172 ? 36.341 8.906 -81.230 1.00 95.06 172 ARG A C 1
ATOM 1232 O O . ARG A 1 172 ? 35.686 9.303 -80.274 1.00 95.06 172 ARG A O 1
ATOM 1239 N N . LEU A 1 173 ? 36.228 7.672 -81.726 1.00 93.81 173 LEU A N 1
ATOM 1240 C CA . LEU A 1 173 ? 35.342 6.654 -81.154 1.00 93.81 173 LEU A CA 1
ATOM 1241 C C . LEU A 1 173 ? 35.761 6.303 -79.725 1.00 93.81 173 LEU A C 1
ATOM 1243 O O . LEU A 1 173 ? 34.928 6.385 -78.836 1.00 93.81 173 LEU A O 1
ATOM 1247 N N . ALA A 1 174 ? 37.052 6.070 -79.471 1.00 93.25 174 ALA A N 1
ATOM 1248 C CA . ALA A 1 174 ? 37.565 5.806 -78.125 1.00 93.25 174 ALA A CA 1
ATOM 1249 C C . ALA A 1 174 ? 37.307 6.965 -77.137 1.00 93.25 174 ALA A C 1
ATOM 1251 O O . ALA A 1 174 ? 37.088 6.727 -75.950 1.00 93.25 174 ALA A O 1
ATOM 1252 N N . ARG A 1 175 ? 37.291 8.223 -77.612 1.00 95.31 175 ARG A N 1
ATOM 1253 C CA . ARG A 1 175 ? 36.885 9.379 -76.788 1.00 95.31 175 ARG A CA 1
ATOM 1254 C C . ARG A 1 175 ? 35.396 9.338 -76.472 1.00 95.31 175 ARG A C 1
ATOM 1256 O O . ARG A 1 175 ? 35.053 9.385 -75.298 1.00 95.31 175 ARG A O 1
ATOM 1263 N N . LEU A 1 176 ? 34.540 9.165 -77.480 1.00 96.06 176 LEU A N 1
ATOM 1264 C CA . LEU A 1 176 ? 33.089 9.046 -77.289 1.00 96.06 176 LEU A CA 1
ATOM 1265 C C . LEU A 1 176 ? 32.722 7.857 -76.384 1.00 96.06 176 LEU A C 1
ATOM 1267 O O . LEU A 1 176 ? 31.851 7.984 -75.534 1.00 96.06 176 LEU A O 1
ATOM 1271 N N . GLU A 1 177 ? 33.415 6.725 -76.507 1.00 95.69 177 GLU A N 1
ATOM 1272 C CA . GLU A 1 177 ? 33.276 5.575 -75.607 1.00 95.69 177 GLU A CA 1
ATOM 1273 C C . GLU A 1 177 ? 33.679 5.936 -74.170 1.00 95.69 177 GLU A C 1
ATOM 1275 O O . GLU A 1 177 ? 32.943 5.616 -73.240 1.00 95.69 177 GLU A O 1
ATOM 1280 N N . SER A 1 178 ? 34.790 6.657 -73.969 1.00 93.56 178 SER A N 1
ATOM 1281 C CA . SER A 1 178 ? 35.192 7.126 -72.634 1.00 93.56 178 SER A CA 1
ATOM 1282 C C . SER A 1 178 ? 34.234 8.170 -72.041 1.00 93.56 178 SER A C 1
ATOM 1284 O O . SER A 1 178 ? 33.949 8.115 -70.848 1.00 93.56 178 SER A O 1
ATOM 1286 N N . GLU A 1 179 ? 33.684 9.066 -72.865 1.00 96.38 179 GLU A N 1
ATOM 1287 C CA . GLU A 1 179 ? 32.687 10.068 -72.471 1.00 96.38 179 GLU A CA 1
ATOM 1288 C C . GLU A 1 179 ? 31.367 9.390 -72.067 1.00 96.38 179 GLU A C 1
ATOM 1290 O O . GLU A 1 179 ? 30.835 9.677 -70.997 1.00 96.38 179 GLU A O 1
ATOM 1295 N N . ILE A 1 180 ? 30.886 8.416 -72.850 1.00 96.12 180 ILE A N 1
ATOM 1296 C CA . ILE A 1 180 ? 29.682 7.627 -72.539 1.00 96.12 180 ILE A CA 1
ATOM 1297 C C . ILE A 1 180 ? 29.879 6.783 -71.272 1.00 96.12 180 ILE A C 1
ATOM 1299 O O . ILE A 1 180 ? 28.975 6.716 -70.440 1.00 96.12 180 ILE A O 1
ATOM 1303 N N . LEU A 1 181 ? 31.042 6.147 -71.090 1.00 95.12 181 LEU A N 1
ATOM 1304 C CA . LEU A 1 181 ? 31.332 5.365 -69.882 1.00 95.12 181 LEU A CA 1
ATOM 1305 C C . LEU A 1 181 ? 31.393 6.246 -68.628 1.00 95.12 181 LEU A C 1
ATOM 1307 O O . LEU A 1 181 ? 30.876 5.847 -67.585 1.00 95.12 181 LEU A O 1
ATOM 1311 N N . GLU A 1 182 ? 31.962 7.447 -68.729 1.00 96.00 182 GLU A N 1
ATOM 1312 C CA . GLU A 1 182 ? 32.008 8.419 -67.634 1.00 96.00 182 GLU A CA 1
ATOM 1313 C C . GLU A 1 182 ? 30.615 9.014 -67.338 1.00 96.00 182 GLU A C 1
ATOM 1315 O O . GLU A 1 182 ? 30.229 9.108 -66.173 1.00 96.00 182 GLU A O 1
ATOM 1320 N N . GLU A 1 183 ? 29.786 9.308 -68.349 1.00 96.06 183 GLU A N 1
ATOM 1321 C CA . GLU A 1 183 ? 28.376 9.678 -68.137 1.00 96.06 183 GLU A CA 1
ATOM 1322 C C . GLU A 1 183 ? 27.569 8.546 -67.480 1.00 96.06 183 GLU A C 1
ATOM 1324 O O . GLU A 1 183 ? 26.795 8.793 -66.549 1.00 96.06 183 GLU A O 1
ATOM 1329 N N . CYS A 1 184 ? 27.755 7.296 -67.920 1.00 94.94 184 CYS A N 1
ATOM 1330 C CA . CYS A 1 184 ? 27.136 6.119 -67.310 1.00 94.94 184 CYS A CA 1
ATOM 1331 C C . CYS A 1 184 ? 27.561 5.955 -65.847 1.00 94.94 184 CYS A C 1
ATOM 1333 O O . CYS A 1 184 ? 26.702 5.749 -64.986 1.00 94.94 184 CYS A O 1
ATOM 1335 N N . ARG A 1 185 ? 28.858 6.106 -65.556 1.00 96.81 185 ARG A N 1
ATOM 1336 C CA . ARG A 1 185 ? 29.406 6.069 -64.198 1.00 96.81 185 ARG A CA 1
ATOM 1337 C C . ARG A 1 185 ? 28.794 7.161 -63.324 1.00 96.81 185 ARG A C 1
ATOM 1339 O O . ARG A 1 185 ? 28.223 6.849 -62.284 1.00 96.81 185 ARG A O 1
ATOM 1346 N N . GLN A 1 186 ? 28.841 8.420 -63.755 1.00 96.69 186 GLN A N 1
ATOM 1347 C CA . GLN A 1 186 ? 28.273 9.532 -62.990 1.00 96.69 186 GLN A CA 1
ATOM 1348 C C . GLN A 1 186 ? 26.761 9.389 -62.798 1.00 96.69 186 GLN A C 1
ATOM 1350 O O . GLN A 1 186 ? 26.225 9.804 -61.773 1.00 96.69 186 GLN A O 1
ATOM 1355 N N . ARG A 1 187 ? 26.044 8.796 -63.760 1.00 96.19 187 ARG A N 1
ATOM 1356 C CA . ARG A 1 187 ? 24.621 8.472 -63.606 1.00 96.19 187 ARG A CA 1
ATOM 1357 C C . ARG A 1 187 ? 24.398 7.383 -62.555 1.00 96.19 187 ARG A C 1
ATOM 1359 O O . ARG A 1 187 ? 23.458 7.509 -61.777 1.00 96.19 187 ARG A O 1
ATOM 1366 N N . GLN A 1 188 ? 25.248 6.359 -62.506 1.00 95.88 188 GLN A N 1
ATOM 1367 C CA . GLN A 1 188 ? 25.197 5.312 -61.484 1.00 95.88 188 GLN A CA 1
ATOM 1368 C C . GLN A 1 188 ? 25.534 5.862 -60.088 1.00 95.88 188 GLN A C 1
ATOM 1370 O O . GLN A 1 188 ? 24.807 5.580 -59.142 1.00 95.88 188 GLN A O 1
ATOM 1375 N N . GLU A 1 189 ? 26.559 6.711 -59.966 1.00 95.88 189 GLU A N 1
ATOM 1376 C CA . GLU A 1 189 ? 26.907 7.399 -58.713 1.00 95.88 189 GLU A CA 1
ATOM 1377 C C . GLU A 1 189 ? 25.756 8.303 -58.227 1.00 95.88 189 GLU A C 1
ATOM 1379 O O . GLU A 1 189 ? 25.396 8.264 -57.052 1.00 95.88 189 GLU A O 1
ATOM 1384 N N . ARG A 1 190 ? 25.098 9.054 -59.127 1.00 96.88 190 ARG A N 1
ATOM 1385 C CA . ARG A 1 190 ? 23.909 9.869 -58.792 1.00 96.88 190 ARG A CA 1
ATOM 1386 C C . ARG A 1 190 ? 22.711 9.028 -58.340 1.00 96.88 190 ARG A C 1
ATOM 1388 O O . ARG A 1 190 ? 22.019 9.445 -57.417 1.00 96.88 190 ARG A O 1
ATOM 1395 N N . LEU A 1 191 ? 22.459 7.876 -58.970 1.00 96.44 191 LEU A N 1
ATOM 1396 C CA . LEU A 1 191 ? 21.385 6.960 -58.560 1.00 96.44 191 LEU A CA 1
ATOM 1397 C C . LEU A 1 191 ? 21.674 6.355 -57.182 1.00 96.44 191 LEU A C 1
ATOM 1399 O O . LEU A 1 191 ? 20.826 6.434 -56.302 1.00 96.44 191 LEU A O 1
ATOM 1403 N N . TRP A 1 192 ? 22.894 5.863 -56.957 1.00 97.00 192 TRP A N 1
ATOM 1404 C CA . TRP A 1 192 ? 23.306 5.317 -55.662 1.00 97.00 192 TRP A CA 1
ATOM 1405 C C . TRP A 1 192 ? 23.234 6.356 -54.532 1.00 97.00 192 TRP A C 1
ATOM 1407 O O . TRP A 1 192 ? 22.765 6.056 -53.436 1.00 97.00 192 TRP A O 1
ATOM 1417 N N . HIS A 1 193 ? 23.628 7.607 -54.796 1.00 96.12 193 HIS A N 1
ATOM 1418 C CA . HIS A 1 193 ? 23.461 8.698 -53.833 1.00 96.12 193 HIS A CA 1
ATOM 1419 C C . HIS A 1 193 ? 21.990 9.051 -53.563 1.00 96.12 193 HIS A C 1
ATOM 1421 O O . HIS A 1 193 ? 21.674 9.432 -52.436 1.00 96.12 193 HIS A O 1
ATOM 1427 N N . ALA A 1 194 ? 21.094 8.916 -54.547 1.00 94.81 194 ALA A N 1
ATOM 1428 C CA . ALA A 1 194 ? 19.657 9.109 -54.345 1.00 94.81 194 ALA A CA 1
ATOM 1429 C C . ALA A 1 194 ? 19.051 7.977 -53.495 1.00 94.81 194 ALA A C 1
ATOM 1431 O O . ALA A 1 194 ? 18.409 8.263 -52.489 1.00 94.81 194 ALA A O 1
ATOM 1432 N N . GLU A 1 195 ? 19.340 6.715 -53.825 1.00 97.06 195 GLU A N 1
ATOM 1433 C CA . GLU A 1 195 ? 18.921 5.536 -53.048 1.00 97.06 195 GLU A CA 1
ATOM 1434 C C . GLU A 1 195 ? 19.412 5.610 -51.591 1.00 97.06 195 GLU A C 1
ATOM 1436 O O . GLU A 1 195 ? 18.658 5.344 -50.654 1.00 97.06 195 GLU A O 1
ATOM 1441 N N . LEU A 1 196 ? 20.666 6.029 -51.376 1.00 95.94 196 LEU A N 1
ATOM 1442 C CA . LEU A 1 196 ? 21.230 6.219 -50.039 1.00 95.94 196 LEU A CA 1
ATOM 1443 C C . LEU A 1 196 ? 20.546 7.368 -49.277 1.00 95.94 196 LEU A C 1
ATOM 1445 O O . LEU A 1 196 ? 20.317 7.248 -48.074 1.00 95.94 196 LEU A O 1
ATOM 1449 N N . ALA A 1 197 ? 20.204 8.468 -49.955 1.00 95.38 197 ALA A N 1
ATOM 1450 C CA . ALA A 1 197 ? 19.486 9.587 -49.347 1.00 95.38 197 ALA A CA 1
ATOM 1451 C C . ALA A 1 197 ? 18.043 9.210 -48.965 1.00 95.38 197 ALA A C 1
ATOM 1453 O O . ALA A 1 197 ? 17.588 9.582 -47.883 1.00 95.38 197 ALA A O 1
ATOM 1454 N N . GLU A 1 198 ? 17.349 8.429 -49.798 1.00 96.06 198 GLU A N 1
ATOM 1455 C CA . GLU A 1 198 ? 16.021 7.892 -49.482 1.00 96.06 198 GLU A CA 1
ATOM 1456 C C . GLU A 1 198 ? 16.083 6.954 -48.266 1.00 96.06 198 GLU A C 1
ATOM 1458 O O . GLU A 1 198 ? 15.358 7.182 -47.299 1.00 96.06 198 GLU A O 1
ATOM 1463 N N . GLN A 1 199 ? 17.024 6.001 -48.228 1.00 95.94 199 GLN A N 1
ATOM 1464 C CA . GLN A 1 199 ? 17.213 5.104 -47.074 1.00 95.94 199 GLN A CA 1
ATOM 1465 C C . GLN A 1 199 ? 17.559 5.842 -45.769 1.00 95.94 199 GLN A C 1
ATOM 1467 O O . GLN A 1 199 ? 17.121 5.435 -44.690 1.00 95.94 199 GLN A O 1
ATOM 1472 N N . LEU A 1 200 ? 18.358 6.913 -45.834 1.00 95.31 200 LEU A N 1
ATOM 1473 C CA . LEU A 1 200 ? 18.660 7.743 -44.664 1.00 95.31 200 LEU A CA 1
ATOM 1474 C C . LEU A 1 200 ? 17.419 8.507 -44.184 1.00 95.31 200 LEU A C 1
ATOM 1476 O O . LEU A 1 200 ? 17.170 8.564 -42.983 1.00 95.31 200 LEU A O 1
ATOM 1480 N N . HIS A 1 201 ? 16.613 9.032 -45.107 1.00 96.44 201 HIS A N 1
ATOM 1481 C CA . HIS A 1 201 ? 15.388 9.764 -44.791 1.00 96.44 201 HIS A CA 1
ATOM 1482 C C . HIS A 1 201 ? 14.231 8.850 -44.326 1.00 96.44 201 HIS A C 1
ATOM 1484 O O . HIS A 1 201 ? 13.355 9.283 -43.576 1.00 96.44 201 HIS A O 1
ATOM 1490 N N . GLU A 1 202 ? 14.215 7.573 -44.715 1.00 96.19 202 GLU A N 1
ATOM 1491 C CA . GLU A 1 202 ? 13.334 6.563 -44.110 1.00 96.19 202 GLU A CA 1
ATOM 1492 C C . GLU A 1 202 ? 13.757 6.240 -42.673 1.00 96.19 202 GLU A C 1
ATOM 1494 O O . GLU A 1 202 ? 12.934 6.346 -41.765 1.00 96.19 202 GLU A O 1
ATOM 1499 N N . LYS A 1 203 ? 15.050 5.989 -42.426 1.00 95.44 203 LYS A N 1
ATOM 1500 C CA . LYS A 1 203 ? 15.581 5.773 -41.065 1.00 95.44 203 LYS A CA 1
ATOM 1501 C C . LYS A 1 203 ? 15.367 6.975 -40.141 1.00 95.44 203 LYS A C 1
ATOM 1503 O O . LYS A 1 203 ? 15.072 6.795 -38.965 1.00 95.44 203 LYS A O 1
ATOM 1508 N N . GLU A 1 204 ? 15.465 8.194 -40.668 1.00 96.94 204 GLU A N 1
ATOM 1509 C CA . GLU A 1 204 ? 15.127 9.432 -39.956 1.00 96.94 204 GLU A CA 1
ATOM 1510 C C . GLU A 1 204 ? 13.642 9.464 -39.546 1.00 96.94 204 GLU A C 1
ATOM 1512 O O . GLU A 1 204 ? 13.324 9.766 -38.393 1.00 96.94 204 GLU A O 1
ATOM 1517 N N . LYS A 1 205 ? 12.720 9.089 -40.447 1.00 95.94 205 LYS A N 1
ATOM 1518 C CA . LYS A 1 205 ? 11.282 8.973 -40.130 1.00 95.94 205 LYS A CA 1
ATOM 1519 C C . LYS A 1 205 ? 11.005 7.898 -39.088 1.00 95.94 205 LYS A C 1
ATOM 1521 O O . LYS A 1 205 ? 10.180 8.133 -38.209 1.00 95.94 205 LYS A O 1
ATOM 1526 N N . ASP A 1 206 ? 11.656 6.744 -39.180 1.00 96.00 206 ASP A N 1
ATOM 1527 C CA . ASP A 1 206 ? 11.470 5.651 -38.223 1.00 96.00 206 ASP A CA 1
ATOM 1528 C C . ASP A 1 206 ? 12.007 6.017 -36.841 1.00 96.00 206 ASP A C 1
ATOM 1530 O O . ASP A 1 206 ? 11.271 5.897 -35.863 1.00 96.00 206 ASP A O 1
ATOM 1534 N N . TRP A 1 207 ? 13.186 6.636 -36.758 1.00 96.69 207 TRP A N 1
ATOM 1535 C CA . TRP A 1 207 ? 13.687 7.203 -35.505 1.00 96.69 207 TRP A CA 1
ATOM 1536 C C . TRP A 1 207 ? 12.733 8.253 -34.911 1.00 96.69 207 TRP A C 1
ATOM 1538 O O . TRP A 1 207 ? 12.478 8.256 -33.706 1.00 96.69 207 TRP A O 1
ATOM 1548 N N . HIS A 1 208 ? 12.136 9.120 -35.738 1.00 96.50 208 HIS A N 1
ATOM 1549 C CA . HIS A 1 208 ? 11.114 10.065 -35.277 1.00 96.50 208 HIS A CA 1
ATOM 1550 C C . HIS A 1 208 ? 9.822 9.378 -34.793 1.00 96.50 208 HIS A C 1
ATOM 1552 O O . HIS A 1 208 ? 9.229 9.843 -33.817 1.00 96.50 208 HIS A O 1
ATOM 1558 N N . ARG A 1 209 ? 9.391 8.275 -35.425 1.00 96.81 209 ARG A N 1
ATOM 1559 C CA . ARG A 1 209 ? 8.233 7.465 -34.994 1.00 96.81 209 ARG A CA 1
ATOM 1560 C C . ARG A 1 209 ? 8.504 6.778 -33.655 1.00 96.81 209 ARG A C 1
ATOM 1562 O O . ARG A 1 209 ? 7.690 6.898 -32.742 1.00 96.81 209 ARG A O 1
ATOM 1569 N N . GLU A 1 210 ? 9.651 6.113 -33.522 1.00 95.88 210 GLU A N 1
ATOM 1570 C CA . GLU A 1 210 ? 10.099 5.466 -32.283 1.00 95.88 210 GLU A CA 1
ATOM 1571 C C . GLU A 1 210 ? 10.216 6.478 -31.143 1.00 95.88 210 GLU A C 1
ATOM 1573 O O . GLU A 1 210 ? 9.667 6.269 -30.060 1.00 95.88 210 GLU A O 1
ATOM 1578 N N . ARG A 1 211 ? 10.852 7.625 -31.404 1.00 96.62 211 ARG A N 1
ATOM 1579 C CA . ARG A 1 211 ? 10.972 8.714 -30.436 1.00 96.62 211 ARG A CA 1
ATOM 1580 C C . ARG A 1 211 ? 9.606 9.234 -29.984 1.00 96.62 211 ARG A C 1
ATOM 1582 O O . ARG A 1 211 ? 9.396 9.367 -28.782 1.00 96.62 211 ARG A O 1
ATOM 1589 N N . ALA A 1 212 ? 8.675 9.491 -30.903 1.00 95.19 212 ALA A N 1
ATOM 1590 C CA . ALA A 1 212 ? 7.329 9.948 -30.550 1.00 95.19 212 ALA A CA 1
ATOM 1591 C C . ALA A 1 212 ? 6.546 8.893 -29.743 1.00 95.19 212 ALA A C 1
ATOM 1593 O O . ALA A 1 212 ? 5.812 9.237 -28.813 1.00 95.19 212 ALA A O 1
ATOM 1594 N N . ALA A 1 213 ? 6.733 7.603 -30.046 1.00 95.06 213 ALA A N 1
ATOM 1595 C CA . ALA A 1 213 ? 6.156 6.509 -29.268 1.00 95.06 213 ALA A CA 1
ATOM 1596 C C . ALA A 1 213 ? 6.747 6.436 -27.847 1.00 95.06 213 ALA A C 1
ATOM 1598 O O . ALA A 1 213 ? 5.997 6.250 -26.889 1.00 95.06 213 ALA A O 1
ATOM 1599 N N . LEU A 1 214 ? 8.059 6.636 -27.687 1.00 94.25 214 LEU A N 1
ATOM 1600 C CA . LEU A 1 214 ? 8.723 6.692 -26.380 1.00 94.25 214 LEU A CA 1
ATOM 1601 C C . LEU A 1 214 ? 8.303 7.929 -25.570 1.00 94.25 214 LEU A C 1
ATOM 1603 O O . LEU A 1 214 ? 7.958 7.792 -24.400 1.00 94.25 214 LEU A O 1
ATOM 1607 N N . GLU A 1 215 ? 8.249 9.115 -26.182 1.00 96.19 215 GLU A N 1
ATOM 1608 C CA . GLU A 1 215 ? 7.756 10.344 -25.537 1.00 96.19 215 GLU A CA 1
ATOM 1609 C C . GLU A 1 215 ? 6.290 10.184 -25.077 1.00 96.19 215 GLU A C 1
ATOM 1611 O O . GLU A 1 215 ? 5.938 10.580 -23.963 1.00 96.19 215 GLU A O 1
ATOM 1616 N N . SER A 1 216 ? 5.451 9.503 -25.869 1.00 95.25 216 SER A N 1
ATOM 1617 C CA . SER A 1 216 ? 4.080 9.140 -25.481 1.00 95.25 216 SER A CA 1
ATOM 1618 C C . SER A 1 216 ? 4.030 8.142 -24.312 1.00 95.25 216 SER A C 1
ATOM 1620 O O . SER A 1 216 ? 3.260 8.340 -23.368 1.00 95.25 216 SER A O 1
ATOM 1622 N N . GLN A 1 217 ? 4.874 7.103 -24.319 1.00 94.19 217 GLN A N 1
ATOM 1623 C CA . GLN A 1 217 ? 4.963 6.126 -23.225 1.00 94.19 217 GLN A CA 1
ATOM 1624 C C . GLN A 1 217 ? 5.444 6.759 -21.912 1.00 94.19 217 GLN A C 1
ATOM 1626 O O . GLN A 1 217 ? 4.892 6.444 -20.854 1.00 94.19 217 GLN A O 1
ATOM 1631 N N . VAL A 1 218 ? 6.422 7.672 -21.974 1.00 93.75 218 VAL A N 1
ATOM 1632 C CA . VAL A 1 218 ? 6.904 8.445 -20.819 1.00 93.75 218 VAL A CA 1
ATOM 1633 C C . VAL A 1 218 ? 5.781 9.319 -20.267 1.00 93.75 218 VAL A C 1
ATOM 1635 O O . VAL A 1 218 ? 5.454 9.185 -19.090 1.00 93.75 218 VAL A O 1
ATOM 1638 N N . GLY A 1 219 ? 5.099 10.110 -21.103 1.00 94.12 219 GLY A N 1
ATOM 1639 C CA . GLY A 1 219 ? 3.959 10.923 -20.658 1.00 94.12 219 GLY A CA 1
ATOM 1640 C C . GLY A 1 219 ? 2.835 10.086 -20.026 1.00 94.12 219 GLY A C 1
ATOM 1641 O O . GLY A 1 219 ? 2.285 10.452 -18.987 1.00 94.12 219 GLY A O 1
ATOM 1642 N N . ALA A 1 220 ? 2.538 8.908 -20.583 1.00 92.88 220 ALA A N 1
ATOM 1643 C CA . ALA A 1 220 ? 1.570 7.972 -20.008 1.00 92.88 220 ALA A CA 1
ATOM 1644 C C . ALA A 1 220 ? 2.058 7.313 -18.699 1.00 92.88 220 ALA A C 1
ATOM 1646 O O . ALA A 1 220 ? 1.240 6.884 -17.883 1.00 92.88 220 ALA A O 1
ATOM 1647 N N . ALA A 1 221 ? 3.368 7.182 -18.475 1.00 90.25 221 ALA A N 1
ATOM 1648 C CA . ALA A 1 221 ? 3.937 6.724 -17.205 1.00 90.25 221 ALA A CA 1
ATOM 1649 C C . ALA A 1 221 ? 3.908 7.833 -16.139 1.00 90.25 221 ALA A C 1
ATOM 1651 O O . ALA A 1 221 ? 3.461 7.586 -15.019 1.00 90.25 221 ALA A O 1
ATOM 1652 N N . GLU A 1 222 ? 4.282 9.063 -16.497 1.00 94.88 222 GLU A N 1
ATOM 1653 C CA . GLU A 1 222 ? 4.199 10.241 -15.626 1.00 94.88 222 GLU A CA 1
ATOM 1654 C C . GLU A 1 222 ? 2.762 10.500 -15.160 1.00 94.88 222 GLU A C 1
ATOM 1656 O O . GLU A 1 222 ? 2.527 10.664 -13.963 1.00 94.88 222 GLU A O 1
ATOM 1661 N N . GLN A 1 223 ? 1.778 10.439 -16.065 1.00 94.25 223 GLN A N 1
ATOM 1662 C CA . GLN A 1 223 ? 0.359 10.569 -15.709 1.00 94.25 223 GLN A CA 1
ATOM 1663 C C . GLN A 1 223 ? -0.090 9.503 -14.699 1.00 94.25 223 GLN A C 1
ATOM 1665 O O . GLN A 1 223 ? -0.770 9.839 -13.729 1.00 94.25 223 GLN A O 1
ATOM 1670 N N . ARG A 1 224 ? 0.334 8.241 -14.864 1.00 94.38 224 ARG A N 1
ATOM 1671 C CA . ARG A 1 224 ? 0.041 7.159 -13.904 1.00 94.38 224 ARG A CA 1
ATOM 1672 C C . ARG A 1 224 ? 0.708 7.389 -12.544 1.00 94.38 224 ARG A C 1
ATOM 1674 O O . ARG A 1 224 ? 0.072 7.157 -11.519 1.00 94.38 224 ARG A O 1
ATOM 1681 N N . LEU A 1 225 ? 1.944 7.893 -12.512 1.00 92.00 225 LEU A N 1
ATOM 1682 C CA . LEU A 1 225 ? 2.636 8.250 -11.265 1.00 92.00 225 LEU A CA 1
ATOM 1683 C C . LEU A 1 225 ? 1.961 9.432 -10.549 1.00 92.00 225 LEU A C 1
ATOM 1685 O O . LEU A 1 225 ? 1.787 9.391 -9.331 1.00 92.00 225 LEU A O 1
ATOM 1689 N N . VAL A 1 226 ? 1.527 10.457 -11.289 1.00 94.94 226 VAL A N 1
ATOM 1690 C CA . VAL A 1 226 ? 0.776 11.599 -10.739 1.00 94.94 226 VAL A CA 1
ATOM 1691 C C . VAL A 1 226 ? -0.581 11.148 -10.194 1.00 94.94 226 VAL A C 1
ATOM 1693 O O . VAL A 1 226 ? -0.898 11.466 -9.049 1.00 94.94 226 VAL A O 1
ATOM 1696 N N . GLN A 1 227 ? -1.348 10.354 -10.949 1.00 94.06 227 GLN A N 1
ATOM 1697 C CA . GLN A 1 227 ? -2.622 9.788 -10.487 1.00 94.06 227 GLN A CA 1
ATOM 1698 C C . GLN A 1 227 ? -2.440 8.931 -9.230 1.00 94.06 227 GLN A C 1
ATOM 1700 O O . GLN A 1 227 ? -3.142 9.146 -8.245 1.00 94.06 227 GLN A O 1
ATOM 1705 N N . SER A 1 228 ? -1.449 8.030 -9.219 1.00 92.06 228 SER A N 1
ATOM 1706 C CA . SER A 1 228 ? -1.126 7.202 -8.051 1.00 92.06 228 SER A CA 1
ATOM 1707 C C . SER A 1 228 ? -0.788 8.052 -6.822 1.00 92.06 228 SER A C 1
ATOM 1709 O O . SER A 1 228 ? -1.242 7.741 -5.718 1.00 92.06 228 SER A O 1
ATOM 1711 N N . ARG A 1 229 ? -0.026 9.141 -6.999 1.00 93.06 229 ARG A N 1
ATOM 1712 C CA . ARG A 1 229 ? 0.334 10.066 -5.916 1.00 93.06 229 ARG A CA 1
ATOM 1713 C C . ARG A 1 229 ? -0.881 10.820 -5.374 1.00 93.06 229 ARG A C 1
ATOM 1715 O O . ARG A 1 229 ? -1.025 10.903 -4.158 1.00 93.06 229 ARG A O 1
ATOM 1722 N N . VAL A 1 230 ? -1.763 11.312 -6.247 1.00 93.00 230 VAL A N 1
ATOM 1723 C CA . VAL A 1 230 ? -3.016 11.976 -5.842 1.00 93.00 230 VAL A CA 1
ATOM 1724 C C . VAL A 1 230 ? -3.927 10.999 -5.095 1.00 93.00 230 VAL A C 1
ATOM 1726 O O . VAL A 1 230 ? -4.367 11.314 -3.993 1.00 93.00 230 VAL A O 1
ATOM 1729 N N . SER A 1 231 ? -4.126 9.777 -5.606 1.00 91.50 231 SER A N 1
ATOM 1730 C CA . SER A 1 231 ? -4.941 8.765 -4.915 1.00 91.50 231 SER A CA 1
ATOM 1731 C C . SER A 1 231 ? -4.357 8.343 -3.561 1.00 91.50 231 SER A C 1
ATOM 1733 O O . SER A 1 231 ? -5.108 8.083 -2.624 1.00 91.50 231 SER A O 1
ATOM 1735 N N . GLY A 1 232 ? -3.024 8.325 -3.431 1.00 93.00 232 GLY A N 1
ATOM 1736 C CA . GLY A 1 232 ? -2.345 8.095 -2.154 1.00 93.00 232 GLY A CA 1
ATOM 1737 C C . GLY A 1 232 ? -2.600 9.224 -1.154 1.00 93.00 232 GLY A C 1
ATOM 1738 O O . GLY A 1 232 ? -2.983 8.961 -0.018 1.00 93.00 232 GLY A O 1
ATOM 1739 N N . GLN A 1 233 ? -2.482 10.482 -1.590 1.00 91.56 233 GLN A N 1
ATOM 1740 C CA . GLN A 1 233 ? -2.778 11.652 -0.754 1.00 91.56 233 GLN A CA 1
ATOM 1741 C C . GLN A 1 233 ? -4.259 11.721 -0.347 1.00 91.56 233 GLN A C 1
ATOM 1743 O O . GLN A 1 233 ? -4.565 12.060 0.796 1.00 91.56 233 GLN A O 1
ATOM 1748 N N . GLU A 1 234 ? -5.188 11.343 -1.229 1.00 92.00 234 GLU A N 1
ATOM 1749 C CA . GLU A 1 234 ? -6.600 11.186 -0.866 1.00 92.00 234 GLU A CA 1
ATOM 1750 C C . GLU A 1 234 ? -6.815 10.089 0.185 1.00 92.00 234 GLU A C 1
ATOM 1752 O O . GLU A 1 234 ? -7.581 10.292 1.127 1.00 92.00 234 GLU A O 1
ATOM 1757 N N . ALA A 1 235 ? -6.149 8.938 0.053 1.00 89.44 235 ALA A N 1
ATOM 1758 C CA . ALA A 1 235 ? -6.243 7.854 1.028 1.00 89.44 235 ALA A CA 1
ATOM 1759 C C . ALA A 1 235 ? -5.686 8.272 2.401 1.00 89.44 235 ALA A C 1
ATOM 1761 O O . ALA A 1 235 ? -6.346 8.056 3.418 1.00 89.44 235 ALA A O 1
ATOM 1762 N N . GLU A 1 236 ? -4.531 8.946 2.441 1.00 92.25 236 GLU A N 1
ATOM 1763 C CA . GLU A 1 236 ? -3.965 9.525 3.667 1.00 92.25 236 GLU A CA 1
ATOM 1764 C C . GLU A 1 236 ? -4.917 10.543 4.313 1.00 92.25 236 GLU A C 1
ATOM 1766 O O . GLU A 1 236 ? -5.149 10.488 5.522 1.00 92.25 236 GLU A O 1
ATOM 1771 N N . MET A 1 237 ? -5.520 11.437 3.523 1.00 92.69 237 MET A N 1
ATOM 1772 C CA . MET A 1 237 ? -6.498 12.416 4.014 1.00 92.69 237 MET A CA 1
ATOM 1773 C C . MET A 1 237 ? -7.751 11.749 4.594 1.00 92.69 237 MET A C 1
ATOM 1775 O O . MET A 1 237 ? -8.212 12.154 5.663 1.00 92.69 237 MET A O 1
ATOM 1779 N N . ARG A 1 238 ? -8.269 10.693 3.950 1.00 92.25 238 ARG A N 1
ATOM 1780 C CA . ARG A 1 238 ? -9.396 9.898 4.472 1.00 92.25 238 ARG A CA 1
ATOM 1781 C C . ARG A 1 238 ? -9.025 9.213 5.791 1.00 92.25 238 ARG A C 1
ATOM 1783 O O . ARG A 1 238 ? -9.782 9.322 6.748 1.00 92.25 238 ARG A O 1
ATOM 1790 N N . ILE A 1 239 ? -7.840 8.603 5.891 1.00 90.56 239 ILE A N 1
ATOM 1791 C CA . ILE A 1 239 ? -7.339 7.980 7.133 1.00 90.56 239 ILE A CA 1
ATOM 1792 C C . ILE A 1 239 ? -7.190 9.018 8.260 1.00 90.56 239 ILE A C 1
ATOM 1794 O O . ILE A 1 239 ? -7.557 8.745 9.405 1.00 90.56 239 ILE A O 1
ATOM 1798 N N . GLN A 1 240 ? -6.704 10.227 7.958 1.00 91.94 240 GLN A N 1
ATOM 1799 C CA . GLN A 1 240 ? -6.635 11.319 8.936 1.00 91.94 240 GLN A CA 1
ATOM 1800 C C . GLN A 1 240 ? -8.025 11.801 9.377 1.00 91.94 240 GLN A C 1
ATOM 1802 O O . GLN A 1 240 ? -8.220 12.089 10.560 1.00 91.94 240 GLN A O 1
ATOM 1807 N N . GLN A 1 241 ? -8.992 11.885 8.460 1.00 92.94 241 GLN A N 1
ATOM 1808 C CA . GLN A 1 241 ? -10.374 12.255 8.773 1.00 92.94 241 GLN A CA 1
ATOM 1809 C C . GLN A 1 241 ? -11.048 11.197 9.660 1.00 92.94 241 GLN A C 1
ATOM 1811 O O . GLN A 1 241 ? -11.603 11.546 10.701 1.00 92.94 241 GLN A O 1
ATOM 1816 N N . ASP A 1 242 ? -10.904 9.915 9.322 1.00 92.25 242 ASP A N 1
ATOM 1817 C CA . ASP A 1 242 ? -11.329 8.775 10.143 1.00 92.25 242 ASP A CA 1
ATOM 1818 C C . ASP A 1 242 ? -10.702 8.816 11.545 1.00 92.25 242 ASP A C 1
ATOM 1820 O O . ASP A 1 242 ? -11.388 8.615 12.548 1.00 92.25 242 ASP A O 1
ATOM 1824 N N . GLY A 1 243 ? -9.403 9.120 11.635 1.00 91.12 243 GLY A N 1
ATOM 1825 C CA . GLY A 1 243 ? -8.695 9.286 12.904 1.00 91.12 243 GLY A CA 1
ATOM 1826 C C . GLY A 1 243 ? -9.282 10.406 13.770 1.00 91.12 243 GLY A C 1
ATOM 1827 O O . GLY A 1 243 ? -9.483 10.211 14.970 1.00 91.12 243 GLY A O 1
ATOM 1828 N N . ARG A 1 244 ? -9.627 11.553 13.166 1.00 93.38 244 ARG A N 1
ATOM 1829 C CA . ARG A 1 244 ? -10.293 12.67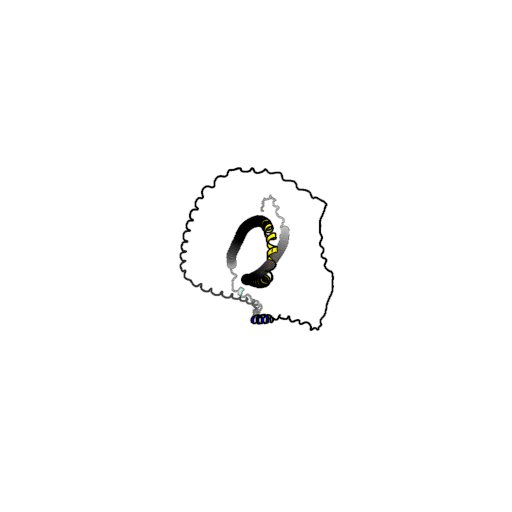3 13.857 1.00 93.38 244 ARG A CA 1
ATOM 1830 C C . ARG A 1 244 ? -11.701 12.298 14.322 1.00 93.38 244 ARG A C 1
ATOM 1832 O O . ARG A 1 244 ? -12.024 12.550 15.477 1.00 93.38 244 ARG A O 1
ATOM 1839 N N . LEU A 1 245 ? -12.500 11.646 13.475 1.00 93.12 245 LEU A N 1
ATOM 1840 C CA . LEU A 1 245 ? -13.854 11.193 13.823 1.00 93.12 245 LEU A CA 1
ATOM 1841 C C . LEU A 1 245 ? -13.837 10.164 14.965 1.00 93.12 245 LEU A C 1
ATOM 1843 O O . LEU A 1 245 ? -14.625 10.269 15.903 1.00 93.12 245 LEU A O 1
ATOM 1847 N N . ARG A 1 246 ? -12.890 9.215 14.951 1.00 91.12 246 ARG A N 1
ATOM 1848 C CA . ARG A 1 246 ? -12.686 8.257 16.054 1.00 91.12 246 ARG A CA 1
ATOM 1849 C C . ARG A 1 246 ? -12.253 8.957 17.345 1.00 91.12 246 ARG A C 1
ATOM 1851 O O . ARG A 1 246 ? -12.730 8.589 18.415 1.00 91.12 246 ARG A O 1
ATOM 1858 N N . HIS A 1 247 ? -11.384 9.968 17.264 1.00 91.38 247 HIS A N 1
ATOM 1859 C CA . HIS A 1 247 ? -10.981 10.758 18.430 1.00 91.38 247 HIS A CA 1
ATOM 1860 C C . HIS A 1 247 ? -12.154 11.561 19.013 1.00 91.38 247 HIS A C 1
ATOM 1862 O O . HIS A 1 247 ? -12.368 11.522 20.223 1.00 91.38 247 HIS A O 1
ATOM 1868 N N . GLN A 1 248 ? -12.958 12.207 18.163 1.00 93.75 248 GLN A N 1
ATOM 1869 C CA . GLN A 1 248 ? -14.167 12.922 18.570 1.00 93.75 248 GLN A CA 1
ATOM 1870 C C . GLN A 1 248 ? -15.180 11.981 19.242 1.00 93.75 248 GLN A C 1
ATOM 1872 O O . GLN A 1 248 ? -15.614 12.260 20.355 1.00 93.75 248 GLN A O 1
ATOM 1877 N N . ALA A 1 249 ? -15.487 10.828 18.641 1.00 91.56 249 ALA A N 1
ATOM 1878 C CA . ALA A 1 249 ? -16.410 9.851 19.225 1.00 91.56 249 ALA A CA 1
ATOM 1879 C C . ALA A 1 249 ? -15.917 9.298 20.581 1.00 91.56 249 ALA A C 1
ATOM 1881 O O . ALA A 1 249 ? -16.716 9.028 21.480 1.00 91.56 249 ALA A O 1
ATOM 1882 N N . LEU A 1 250 ? -14.597 9.156 20.768 1.00 93.31 250 LEU A N 1
ATOM 1883 C CA . LEU A 1 250 ? -14.008 8.824 22.069 1.00 93.31 250 LEU A CA 1
ATOM 1884 C C . LEU A 1 250 ? -14.136 9.980 23.072 1.00 93.31 250 LEU A C 1
ATOM 1886 O O . LEU A 1 250 ? -14.466 9.733 24.229 1.00 93.31 250 LEU A O 1
ATOM 1890 N N . GLN A 1 251 ? -13.919 11.227 22.648 1.00 94.50 251 GLN A N 1
ATOM 1891 C CA . GLN A 1 251 ? -14.075 12.416 23.490 1.00 94.50 251 GLN A CA 1
ATOM 1892 C C . GLN A 1 251 ? -15.531 12.601 23.951 1.00 94.50 251 GLN A C 1
ATOM 1894 O O . GLN A 1 251 ? -15.766 12.821 25.139 1.00 94.50 251 GLN A O 1
ATOM 1899 N N . GLU A 1 252 ? -16.499 12.441 23.046 1.00 94.00 252 GLU A N 1
ATOM 1900 C CA . GLU A 1 252 ? -17.939 12.458 23.333 1.00 94.00 252 GLU A CA 1
ATOM 1901 C C . GLU A 1 252 ? -18.337 11.326 24.293 1.00 94.00 252 GLU A C 1
ATOM 1903 O O . GLU A 1 252 ? -19.035 11.552 25.281 1.00 94.00 252 GLU A O 1
ATOM 1908 N N . ARG A 1 253 ? -17.833 10.103 24.081 1.00 94.75 253 ARG A N 1
ATOM 1909 C CA . ARG A 1 253 ? -18.082 8.982 25.001 1.00 94.75 253 ARG A CA 1
ATOM 1910 C C . ARG A 1 253 ? -17.482 9.224 26.390 1.00 94.75 253 ARG A C 1
ATOM 1912 O O . ARG A 1 253 ? -18.117 8.900 27.392 1.00 94.75 253 ARG A O 1
ATOM 1919 N N . CYS A 1 254 ? -16.285 9.802 26.467 1.00 91.44 254 CYS A N 1
ATOM 1920 C CA . CYS A 1 254 ? -15.655 10.172 27.734 1.00 91.44 254 CYS A CA 1
ATOM 1921 C C . CYS A 1 254 ? -16.414 11.296 28.458 1.00 91.44 254 CYS A C 1
ATOM 1923 O O . CYS A 1 254 ? -16.554 11.227 29.679 1.00 91.44 254 CYS A O 1
ATOM 1925 N N . SER A 1 255 ? -16.940 12.297 27.741 1.00 93.69 255 SER A N 1
ATOM 1926 C CA . SER A 1 255 ? -17.750 13.360 28.351 1.00 93.69 255 SER A CA 1
ATOM 1927 C C . SER A 1 255 ? -19.110 12.842 28.833 1.00 93.69 255 SER A C 1
ATOM 1929 O O . SER A 1 255 ? -19.527 13.193 29.936 1.00 93.69 255 SER A O 1
ATOM 1931 N N . GLY A 1 256 ? -19.745 11.928 28.090 1.00 93.62 256 GLY A N 1
ATOM 1932 C CA . GLY A 1 256 ? -20.956 11.222 28.522 1.00 93.62 256 GLY A CA 1
ATOM 1933 C C . GLY A 1 256 ? -20.741 10.398 29.796 1.00 93.62 256 GLY A C 1
ATOM 1934 O O . GLY A 1 256 ? -21.501 10.531 30.753 1.00 93.62 256 GLY A O 1
ATOM 1935 N N . LEU A 1 257 ? -19.654 9.621 29.869 1.00 94.00 257 LEU A N 1
ATOM 1936 C CA . LEU A 1 257 ? -19.298 8.867 31.079 1.00 94.00 257 LEU A CA 1
ATOM 1937 C C . LEU A 1 257 ? -18.967 9.781 32.272 1.00 94.00 257 LEU A C 1
ATOM 1939 O O . LEU A 1 257 ? -19.305 9.447 33.406 1.00 94.00 257 LEU A O 1
ATOM 1943 N N . ALA A 1 258 ? -18.345 10.941 32.042 1.00 92.31 258 ALA A N 1
ATOM 1944 C CA . ALA A 1 258 ? -18.121 11.935 33.092 1.00 92.31 258 ALA A CA 1
ATOM 1945 C C . ALA A 1 258 ? -19.444 12.548 33.594 1.00 92.31 258 ALA A C 1
ATOM 1947 O O . ALA A 1 258 ? -19.626 12.697 34.806 1.00 92.31 258 ALA A O 1
ATOM 1948 N N . ALA A 1 259 ? -20.390 12.830 32.690 1.00 92.06 259 ALA A N 1
ATOM 1949 C CA . ALA A 1 259 ? -21.734 13.279 33.044 1.00 92.06 259 ALA A CA 1
ATOM 1950 C C . ALA A 1 259 ? -22.468 12.219 33.884 1.00 92.06 259 ALA A C 1
ATOM 1952 O O . ALA A 1 259 ? -22.865 12.523 35.009 1.00 92.06 259 ALA A O 1
ATOM 1953 N N . GLU A 1 260 ? -22.536 10.962 33.425 1.00 93.38 260 GLU A N 1
ATOM 1954 C CA . GLU A 1 260 ? -23.118 9.845 34.188 1.00 93.38 260 GLU A CA 1
ATOM 1955 C C . GLU A 1 260 ? -22.489 9.684 35.580 1.00 93.38 260 GLU A C 1
ATOM 1957 O O . GLU A 1 260 ? -23.199 9.466 36.562 1.00 93.38 260 GLU A O 1
ATOM 1962 N N . LEU A 1 261 ? -21.160 9.786 35.695 1.00 92.69 261 LEU A N 1
ATOM 1963 C CA . LEU A 1 261 ? -20.474 9.681 36.985 1.00 92.69 261 LEU A CA 1
ATOM 1964 C C . LEU A 1 261 ? -20.841 10.834 37.925 1.00 92.69 261 LEU A C 1
ATOM 1966 O O . LEU A 1 261 ? -21.088 10.589 39.106 1.00 92.69 261 LEU A O 1
ATOM 1970 N N . SER A 1 262 ? -20.926 12.067 37.419 1.00 92.56 262 SER A N 1
ATOM 1971 C CA . SER A 1 262 ? -21.349 13.220 38.224 1.00 92.56 262 SER A CA 1
ATOM 1972 C C . SER A 1 262 ? -22.826 13.154 38.633 1.00 92.56 262 SER A C 1
ATOM 1974 O O . SER A 1 262 ? -23.153 13.482 39.774 1.00 92.56 262 SER A O 1
ATOM 1976 N N . GLU A 1 263 ? -23.716 12.638 37.777 1.00 94.00 263 GLU A N 1
ATOM 1977 C CA . GLU A 1 263 ? -25.115 12.396 38.143 1.00 94.00 263 GLU A CA 1
ATOM 1978 C C . GLU A 1 263 ? -25.234 11.299 39.210 1.00 94.00 263 GLU A C 1
ATOM 1980 O O . GLU A 1 263 ? -25.928 11.493 40.210 1.00 94.00 263 GLU A O 1
ATOM 1985 N N . ARG A 1 264 ? -24.505 10.182 39.066 1.00 92.00 264 ARG A N 1
ATOM 1986 C CA . ARG A 1 264 ? -24.466 9.107 40.075 1.00 92.00 264 ARG A CA 1
ATOM 1987 C C . ARG A 1 264 ? -23.893 9.591 41.409 1.00 92.00 264 ARG A C 1
ATOM 1989 O O . ARG A 1 264 ? -24.426 9.230 42.455 1.00 92.00 264 ARG A O 1
ATOM 1996 N N . GLN A 1 265 ? -22.869 10.449 41.398 1.00 93.31 265 GLN A N 1
ATOM 1997 C CA . GLN A 1 265 ? -22.374 11.113 42.612 1.00 93.31 265 GLN A CA 1
ATOM 1998 C C . GLN A 1 265 ? -23.448 12.021 43.228 1.00 93.31 265 GLN A C 1
ATOM 2000 O O . GLN A 1 265 ? -23.705 11.939 44.428 1.00 93.31 265 GLN A O 1
ATOM 2005 N N . ALA A 1 266 ? -24.136 12.837 42.425 1.00 91.00 266 ALA A N 1
ATOM 2006 C CA . ALA A 1 266 ? -25.218 13.699 42.902 1.00 91.00 266 ALA A CA 1
ATOM 2007 C C . ALA A 1 266 ? -26.434 12.910 43.431 1.00 91.00 266 ALA A C 1
ATOM 2009 O O . ALA A 1 266 ? -27.125 13.391 44.329 1.00 91.00 266 ALA A O 1
ATOM 2010 N N . ALA A 1 267 ? -26.712 11.719 42.893 1.00 90.44 267 ALA A N 1
ATOM 2011 C CA . ALA A 1 267 ? -27.727 10.801 43.406 1.00 90.44 267 ALA A CA 1
ATOM 2012 C C . ALA A 1 267 ? -27.296 10.187 44.748 1.00 90.44 267 ALA A C 1
ATOM 2014 O O . ALA A 1 267 ? -28.032 10.294 45.725 1.00 90.44 267 ALA A O 1
ATOM 2015 N N . PHE A 1 268 ? -26.068 9.664 44.839 1.00 92.69 268 PHE A N 1
ATOM 2016 C CA . PHE A 1 268 ? -25.498 9.137 46.084 1.00 92.69 268 PHE A CA 1
ATOM 2017 C C . PHE A 1 268 ? -25.465 10.186 47.210 1.00 92.69 268 PHE A C 1
ATOM 2019 O O . PHE A 1 268 ? -25.796 9.883 48.354 1.00 92.69 268 PHE A O 1
ATOM 2026 N N . HIS A 1 269 ? -25.133 11.444 46.898 1.00 91.75 269 HIS A N 1
ATOM 2027 C CA . HIS A 1 269 ? -25.202 12.535 47.873 1.00 91.75 269 HIS A CA 1
ATOM 2028 C C . HIS A 1 269 ? -26.639 12.831 48.333 1.00 91.75 269 HIS A C 1
ATOM 2030 O O . HIS A 1 269 ? -26.845 13.043 49.526 1.00 91.75 269 HIS A O 1
ATOM 2036 N N . ARG A 1 270 ? -27.638 12.784 47.437 1.00 93.50 270 ARG A N 1
ATOM 2037 C CA . ARG A 1 270 ? -29.063 12.913 47.803 1.00 93.50 270 ARG A CA 1
ATOM 2038 C C . ARG A 1 270 ? -29.524 11.771 48.713 1.00 93.50 270 ARG A C 1
ATOM 2040 O O . ARG A 1 270 ? -30.128 12.036 49.748 1.00 93.50 270 ARG A O 1
ATOM 2047 N N . GLU A 1 271 ? -29.202 10.524 48.367 1.00 92.06 271 GLU A N 1
ATOM 2048 C CA . GLU A 1 271 ? -29.513 9.349 49.195 1.00 92.06 271 GLU A CA 1
ATOM 2049 C C . GLU A 1 271 ? -28.859 9.441 50.574 1.00 92.06 271 GLU A C 1
ATOM 2051 O O . GLU A 1 271 ? -29.517 9.197 51.583 1.00 92.06 271 GLU A O 1
ATOM 2056 N N . ARG A 1 272 ? -27.588 9.855 50.635 1.00 91.00 272 ARG A N 1
ATOM 2057 C CA . ARG A 1 272 ? -26.870 10.045 51.896 1.00 91.00 272 ARG A CA 1
ATOM 2058 C C . ARG A 1 272 ? -27.509 11.128 52.767 1.00 91.00 272 ARG A C 1
ATOM 2060 O O . ARG A 1 272 ? -27.724 10.878 53.949 1.00 91.00 272 ARG A O 1
ATOM 2067 N N . CYS A 1 273 ? -27.838 12.296 52.211 1.00 92.00 273 CYS A N 1
ATOM 2068 C CA . CYS A 1 273 ? -28.531 13.339 52.972 1.00 92.00 273 CYS A CA 1
ATOM 2069 C C . CYS A 1 273 ? -29.886 12.839 53.488 1.00 92.00 273 CYS A C 1
ATOM 2071 O O . CYS A 1 273 ? -30.200 13.052 54.654 1.00 92.00 273 CYS A O 1
ATOM 2073 N N . HIS A 1 274 ? -30.642 12.092 52.679 1.00 91.25 274 HIS A N 1
ATOM 2074 C CA . HIS A 1 274 ? -31.912 11.517 53.119 1.00 91.25 274 HIS A CA 1
ATOM 2075 C C . HIS A 1 274 ? -31.745 10.440 54.211 1.00 91.25 274 HIS A C 1
ATOM 2077 O O . HIS A 1 274 ? -32.560 10.343 55.128 1.00 91.25 274 HIS A O 1
ATOM 2083 N N . GLN A 1 275 ? -30.660 9.661 54.176 1.00 90.31 275 GLN A N 1
ATOM 2084 C CA . GLN A 1 275 ? -30.305 8.747 55.266 1.00 90.31 275 GLN A CA 1
ATOM 2085 C C . GLN A 1 275 ? -29.960 9.516 56.552 1.00 90.31 275 GLN A C 1
ATOM 2087 O O . GLN A 1 275 ? -30.464 9.158 57.617 1.00 90.31 275 GLN A O 1
ATOM 2092 N N . GLU A 1 276 ? -29.183 10.599 56.466 1.00 91.19 276 GLU A N 1
ATOM 2093 C CA . GLU A 1 276 ? -28.836 11.468 57.604 1.00 91.19 276 GLU A CA 1
ATOM 2094 C C . GLU A 1 276 ? -30.083 12.184 58.189 1.00 91.19 276 GLU A C 1
ATOM 2096 O O . GLU A 1 276 ? -30.253 12.230 59.412 1.00 91.19 276 GLU A O 1
ATOM 2101 N N . GLU A 1 277 ? -31.024 12.631 57.348 1.00 91.81 277 GLU A N 1
ATOM 2102 C CA . GLU A 1 277 ? -32.361 13.110 57.751 1.00 91.81 277 GLU A CA 1
ATOM 2103 C C . GLU A 1 277 ? -33.179 12.016 58.458 1.00 91.81 277 GLU A C 1
ATOM 2105 O O . GLU A 1 277 ? -33.758 12.250 59.520 1.00 91.81 277 GLU A O 1
ATOM 2110 N N . SER A 1 278 ? -33.220 10.800 57.901 1.00 90.56 278 SER A N 1
ATOM 2111 C CA . SER A 1 278 ? -33.982 9.690 58.487 1.00 90.56 278 SER A CA 1
ATOM 2112 C C . SER A 1 278 ? -33.417 9.249 59.842 1.00 90.56 278 SER A C 1
ATOM 2114 O O . SER A 1 278 ? -34.177 8.977 60.770 1.00 90.56 278 SER A O 1
ATOM 2116 N N . ALA A 1 279 ? -32.089 9.253 59.993 1.00 89.69 279 ALA A N 1
ATOM 2117 C CA . ALA A 1 279 ? -31.406 8.895 61.229 1.00 89.69 279 ALA A CA 1
ATOM 2118 C C . ALA A 1 279 ? -31.613 9.955 62.321 1.00 89.69 279 ALA A C 1
ATOM 2120 O O . ALA A 1 279 ? -31.945 9.610 63.455 1.00 89.69 279 ALA A O 1
ATOM 2121 N N . THR A 1 280 ? -31.486 11.243 61.983 1.00 91.19 280 THR A N 1
ATOM 2122 C CA . THR A 1 280 ? -31.757 12.340 62.929 1.00 91.19 280 THR A CA 1
ATOM 2123 C C . THR A 1 280 ? -33.232 12.395 63.332 1.00 91.19 280 THR A C 1
ATOM 2125 O O . THR A 1 280 ? -33.534 12.611 64.508 1.00 91.19 280 THR A O 1
ATOM 2128 N N . ARG A 1 281 ? -34.157 12.097 62.409 1.00 92.44 281 ARG A N 1
ATOM 2129 C CA . ARG A 1 281 ? -35.581 11.921 62.719 1.00 92.44 281 ARG A CA 1
ATOM 2130 C C . ARG A 1 281 ? -35.828 10.749 63.675 1.00 92.44 281 ARG A C 1
ATOM 2132 O O . ARG A 1 281 ? -36.484 10.948 64.693 1.00 92.44 281 ARG A O 1
ATOM 2139 N N . LEU A 1 282 ? -35.292 9.560 63.394 1.00 91.25 282 LEU A N 1
ATOM 2140 C CA . LEU A 1 282 ? -35.431 8.390 64.274 1.00 91.25 282 LEU A CA 1
ATOM 2141 C C . LEU A 1 282 ? -34.826 8.646 65.663 1.00 91.25 282 LEU A C 1
ATOM 2143 O O . LEU A 1 282 ? -35.397 8.235 66.670 1.00 91.25 282 LEU A O 1
ATOM 2147 N N . GLN A 1 283 ? -33.713 9.380 65.740 1.00 91.62 283 GLN A N 1
ATOM 2148 C CA . GLN A 1 283 ? -33.108 9.788 67.007 1.00 91.62 283 GLN A CA 1
ATOM 2149 C C . GLN A 1 283 ? -34.010 10.757 67.795 1.00 91.62 283 GLN A C 1
ATOM 2151 O O . GLN A 1 283 ? -34.111 10.637 69.017 1.00 91.62 283 GLN A O 1
ATOM 2156 N N . ALA A 1 284 ? -34.706 11.677 67.120 1.00 88.38 284 ALA A N 1
ATOM 2157 C CA . ALA A 1 284 ? -35.701 12.548 67.746 1.00 88.38 284 ALA A CA 1
ATOM 2158 C C . ALA A 1 284 ? -36.953 11.775 68.209 1.00 88.38 284 ALA A C 1
ATOM 2160 O O . ALA A 1 284 ? -37.440 12.016 69.312 1.00 88.38 284 ALA A O 1
ATOM 2161 N N . GLU A 1 285 ? -37.438 10.813 67.418 1.00 91.38 285 GLU A N 1
ATOM 2162 C CA . GLU A 1 285 ? -38.556 9.929 67.786 1.00 91.38 285 GLU A CA 1
ATOM 2163 C C . GLU A 1 285 ? -38.190 9.026 68.986 1.00 91.38 285 GLU A C 1
ATOM 2165 O O . GLU A 1 285 ? -38.984 8.890 69.917 1.00 91.38 285 GLU A O 1
ATOM 2170 N N . MET A 1 286 ? -36.957 8.503 69.052 1.00 90.88 286 MET A N 1
ATOM 2171 C CA . MET A 1 286 ? -36.439 7.791 70.233 1.00 90.88 286 MET A CA 1
ATOM 2172 C C . MET A 1 286 ? -36.377 8.679 71.484 1.00 90.88 286 MET A C 1
ATOM 2174 O O . MET A 1 286 ? -36.777 8.239 72.561 1.00 90.88 286 MET A O 1
ATOM 2178 N N . LEU A 1 287 ? -35.899 9.922 71.360 1.00 92.19 287 LEU A N 1
ATOM 2179 C CA . LEU A 1 287 ? -35.855 10.871 72.479 1.00 92.19 287 LEU A CA 1
ATOM 2180 C C . LEU A 1 287 ? -37.263 11.256 72.958 1.00 92.19 287 LEU A C 1
ATOM 2182 O O . LEU A 1 287 ? -37.484 11.369 74.162 1.00 92.19 287 LEU A O 1
ATOM 2186 N N . ALA A 1 288 ? -38.227 11.410 72.046 1.00 90.00 288 ALA A N 1
ATOM 2187 C CA . ALA A 1 288 ? -39.628 11.636 72.399 1.00 90.00 288 ALA A CA 1
ATOM 2188 C C . ALA A 1 288 ? -40.202 10.453 73.200 1.00 90.00 288 ALA A C 1
ATOM 2190 O O . ALA A 1 288 ? -40.708 10.659 74.302 1.00 90.00 288 ALA A O 1
ATOM 2191 N N . LEU A 1 289 ? -40.027 9.219 72.713 1.00 90.56 289 LEU A N 1
ATOM 2192 C CA . LEU A 1 289 ? -40.469 8.004 73.409 1.00 90.56 289 LEU A CA 1
ATOM 2193 C C . LEU A 1 289 ? -39.789 7.815 74.775 1.00 90.56 289 LEU A C 1
ATOM 2195 O O . LEU A 1 289 ? -40.433 7.361 75.721 1.00 90.56 289 LEU A O 1
ATOM 2199 N N . GLN A 1 290 ? -38.512 8.187 74.918 1.00 91.50 290 GLN A N 1
ATOM 2200 C CA . GLN A 1 290 ? -37.840 8.160 76.219 1.00 91.50 290 GLN A CA 1
ATOM 2201 C C . GLN A 1 290 ? -38.438 9.195 77.187 1.00 91.50 290 GLN A C 1
ATOM 2203 O O . GLN A 1 290 ? -38.719 8.856 78.336 1.00 91.50 290 GLN A O 1
ATOM 2208 N N . ASN A 1 291 ? -38.700 10.424 76.730 1.00 89.56 291 ASN A N 1
ATOM 2209 C CA . ASN A 1 291 ? -39.357 11.450 77.546 1.00 89.56 291 ASN A CA 1
ATOM 2210 C C . ASN A 1 291 ? -40.777 11.024 77.972 1.00 89.56 291 ASN A C 1
ATOM 2212 O O . ASN A 1 291 ? -41.169 11.251 79.118 1.00 89.56 291 ASN A O 1
ATOM 2216 N N . GLU A 1 292 ? -41.538 10.370 77.088 1.00 89.25 292 GLU A N 1
ATOM 2217 C CA . GLU A 1 292 ? -42.851 9.794 77.412 1.00 89.25 292 GLU A CA 1
ATOM 2218 C C . GLU A 1 292 ? -42.749 8.667 78.451 1.00 89.25 292 GLU A C 1
ATOM 2220 O O . GLU A 1 292 ? -43.535 8.634 79.401 1.00 89.25 292 GLU A O 1
ATOM 2225 N N . LEU A 1 293 ? -41.752 7.782 78.333 1.00 89.81 293 LEU A N 1
ATOM 2226 C CA . LEU A 1 293 ? -41.494 6.713 79.302 1.00 89.81 293 LEU A CA 1
ATOM 2227 C C . LEU A 1 293 ? -41.110 7.273 80.683 1.00 89.81 293 LEU A C 1
ATOM 2229 O O . LEU A 1 293 ? -41.596 6.791 81.708 1.00 89.81 293 LEU A O 1
ATOM 2233 N N . GLU A 1 294 ? -40.274 8.312 80.727 1.00 88.50 294 GLU A N 1
ATOM 2234 C CA . GLU A 1 294 ? -39.893 8.990 81.970 1.00 88.50 294 GLU A CA 1
ATOM 2235 C C . GLU A 1 294 ? -41.084 9.733 82.601 1.00 88.50 294 GLU A C 1
ATOM 2237 O O . GLU A 1 294 ? -41.283 9.647 83.818 1.00 88.50 294 GLU A O 1
ATOM 2242 N N . ALA A 1 295 ? -41.939 10.370 81.792 1.00 84.81 295 ALA A N 1
ATOM 2243 C CA . ALA A 1 295 ? -43.183 10.994 82.241 1.00 84.81 295 ALA A CA 1
ATOM 2244 C C . ALA A 1 295 ? -44.192 9.966 82.789 1.00 84.81 295 ALA A C 1
ATOM 2246 O O . ALA A 1 295 ? -44.740 10.166 83.876 1.00 84.81 295 ALA A O 1
ATOM 2247 N N . ALA A 1 296 ? -44.388 8.834 82.106 1.00 84.25 296 ALA A N 1
ATOM 2248 C CA . ALA A 1 296 ? -45.214 7.727 82.592 1.00 84.25 296 ALA A CA 1
ATOM 2249 C C . ALA A 1 296 ? -44.650 7.135 83.897 1.00 84.25 296 ALA A C 1
ATOM 2251 O O . ALA A 1 296 ? -45.388 6.908 84.857 1.00 84.25 296 ALA A O 1
ATOM 2252 N N . GLY A 1 297 ? -43.326 6.976 83.990 1.00 86.25 297 GLY A N 1
ATOM 2253 C CA . GLY A 1 297 ? -42.640 6.552 85.211 1.00 86.25 297 GLY A CA 1
ATOM 2254 C C . GLY A 1 297 ? -42.735 7.565 86.360 1.00 86.25 297 GLY A C 1
ATOM 2255 O O . GLY A 1 297 ? -42.627 7.181 87.526 1.00 86.25 297 GLY A O 1
ATOM 2256 N N . LEU A 1 298 ? -42.939 8.857 86.084 1.00 84.25 298 LEU A N 1
ATOM 2257 C CA . LEU A 1 298 ? -43.263 9.869 87.097 1.00 84.25 298 LEU A CA 1
ATOM 2258 C C . LEU A 1 298 ? -44.733 9.782 87.531 1.00 84.25 298 LEU A C 1
ATOM 2260 O O . LEU A 1 298 ? -44.992 9.772 88.733 1.00 84.25 298 LEU A O 1
ATOM 2264 N N . GLN A 1 299 ? -45.672 9.627 86.590 1.00 83.50 299 GLN A N 1
ATOM 2265 C CA . GLN A 1 299 ? -47.100 9.419 86.881 1.00 83.50 299 GLN A CA 1
ATOM 2266 C C . GLN A 1 299 ? -47.346 8.151 87.714 1.00 83.50 299 GLN A C 1
ATOM 2268 O O . GLN A 1 299 ? -48.120 8.172 88.668 1.00 83.50 299 GLN A O 1
ATOM 2273 N N . GLN A 1 300 ? -46.644 7.054 87.416 1.00 84.12 300 GLN A N 1
ATOM 2274 C CA . GLN A 1 300 ? -46.728 5.823 88.203 1.00 84.12 300 GLN A CA 1
ATOM 2275 C C . GLN A 1 300 ? -46.202 6.029 89.634 1.00 84.12 300 GLN A C 1
ATOM 2277 O O . GLN A 1 300 ? -46.783 5.507 90.585 1.00 84.12 300 GLN A O 1
ATOM 2282 N N . ARG A 1 301 ? -45.136 6.826 89.809 1.00 83.88 301 ARG A N 1
ATOM 2283 C CA . ARG A 1 301 ? -44.577 7.159 91.130 1.00 83.88 301 ARG A CA 1
ATOM 2284 C C . ARG A 1 301 ? -45.485 8.086 91.944 1.00 83.88 301 ARG A C 1
ATOM 2286 O O . ARG A 1 301 ? -45.573 7.897 93.155 1.00 83.88 301 ARG A O 1
ATOM 2293 N N . THR A 1 302 ? -46.190 9.038 91.327 1.00 80.44 302 THR A N 1
ATOM 2294 C CA . THR A 1 302 ? -47.198 9.844 92.039 1.00 80.44 302 THR A CA 1
ATOM 2295 C C . THR A 1 302 ? -48.451 9.036 92.367 1.00 80.44 302 THR A C 1
ATOM 2297 O O . THR A 1 302 ? -48.901 9.094 93.506 1.00 80.44 302 THR A O 1
ATOM 2300 N N . ALA A 1 303 ? -48.960 8.207 91.449 1.00 77.12 303 ALA A N 1
ATOM 2301 C CA . ALA A 1 303 ? -50.105 7.331 91.715 1.00 77.12 303 ALA A CA 1
ATOM 2302 C C . ALA A 1 303 ? -49.828 6.329 92.855 1.00 77.12 303 ALA A C 1
ATOM 2304 O O . ALA A 1 303 ? -50.641 6.188 93.768 1.00 77.12 303 ALA A O 1
ATOM 2305 N N . ALA A 1 304 ? -48.651 5.690 92.856 1.00 76.56 304 ALA A N 1
ATOM 2306 C CA . ALA A 1 304 ? -48.228 4.799 93.938 1.00 76.56 304 ALA A CA 1
ATOM 2307 C C . ALA A 1 304 ? -48.107 5.530 95.287 1.00 76.56 304 ALA A C 1
ATOM 2309 O O . ALA A 1 304 ? -48.449 4.968 96.326 1.00 76.56 304 ALA A O 1
ATOM 2310 N N . ARG A 1 305 ? -47.665 6.795 95.275 1.00 78.44 305 ARG A N 1
ATOM 2311 C CA . ARG A 1 305 ? -47.597 7.634 96.475 1.00 78.44 305 ARG A CA 1
ATOM 2312 C C . ARG A 1 305 ? -48.987 8.005 97.003 1.00 78.44 305 ARG A C 1
ATOM 2314 O O . ARG A 1 305 ? -49.200 7.887 98.203 1.00 78.44 305 ARG A O 1
ATOM 2321 N N . CYS A 1 306 ? -49.924 8.394 96.138 1.00 76.62 306 CYS A N 1
ATOM 2322 C CA . CYS A 1 306 ? -51.310 8.663 96.534 1.00 76.62 306 CYS A CA 1
ATOM 2323 C C . CYS A 1 306 ? -51.952 7.430 97.185 1.00 76.62 306 CYS A C 1
ATOM 2325 O O . CYS A 1 306 ? -52.454 7.536 98.299 1.00 76.62 306 CYS A O 1
ATOM 2327 N N . LEU A 1 307 ? -51.818 6.247 96.571 1.00 77.31 307 LEU A N 1
ATOM 2328 C CA . LEU A 1 307 ? -52.275 4.978 97.156 1.00 77.31 307 LEU A CA 1
ATOM 2329 C C . LEU A 1 307 ? -51.624 4.679 98.518 1.00 77.31 307 LEU A C 1
ATOM 2331 O O . LEU A 1 307 ? -52.273 4.150 99.417 1.00 77.31 307 LEU A O 1
ATOM 2335 N N . GLN A 1 308 ? -50.345 5.019 98.699 1.00 73.56 308 GLN A N 1
ATOM 2336 C CA . GLN A 1 308 ? -49.647 4.833 99.973 1.00 73.56 308 GLN A CA 1
ATOM 2337 C C . GLN A 1 308 ? -50.129 5.813 101.060 1.00 73.56 308 GLN A C 1
ATOM 2339 O O . GLN A 1 308 ? -50.200 5.438 102.232 1.00 73.56 308 GLN A O 1
ATOM 2344 N N . GLU A 1 309 ? -50.482 7.044 100.686 1.00 75.19 309 GLU A N 1
ATOM 2345 C CA . GLU A 1 309 ? -51.063 8.056 101.578 1.00 75.19 309 GLU A CA 1
ATOM 2346 C C . GLU A 1 309 ? -52.534 7.716 101.932 1.00 75.19 309 GLU A C 1
ATOM 2348 O O . GLU A 1 309 ? -52.925 7.831 103.096 1.00 75.19 309 GLU A O 1
ATOM 2353 N N . GLU A 1 310 ? -53.314 7.170 100.991 1.00 70.00 310 GLU A N 1
ATOM 2354 C CA . GLU A 1 310 ? -54.664 6.624 101.223 1.00 70.00 310 GLU A CA 1
ATOM 2355 C C . GLU A 1 310 ? -54.638 5.419 102.178 1.00 70.00 310 GLU A C 1
ATOM 2357 O O . GLU A 1 310 ? -55.303 5.447 103.218 1.00 70.00 310 GLU A O 1
ATOM 2362 N N . LEU A 1 311 ? -53.800 4.409 101.910 1.00 70.00 311 LEU A N 1
ATOM 2363 C CA . LEU A 1 311 ? -53.631 3.235 102.783 1.00 70.00 311 LEU A CA 1
ATOM 2364 C C . LEU A 1 311 ? -53.157 3.616 104.195 1.00 70.00 311 LEU A C 1
ATOM 2366 O O . LEU A 1 311 ? -53.552 2.981 105.175 1.00 70.00 311 LEU A O 1
ATOM 2370 N N . ALA A 1 312 ? -52.341 4.667 104.333 1.00 66.12 312 ALA A N 1
ATOM 2371 C CA . ALA A 1 312 ? -51.958 5.198 105.639 1.00 66.12 312 ALA A CA 1
ATOM 2372 C C . ALA A 1 312 ? -53.150 5.826 106.388 1.00 66.12 312 ALA A C 1
ATOM 2374 O O . ALA A 1 312 ? -53.240 5.689 107.612 1.00 66.12 312 ALA A O 1
ATOM 2375 N N . SER A 1 313 ? -54.084 6.465 105.673 1.00 65.06 313 SER A N 1
ATOM 2376 C CA . SER A 1 313 ? -55.309 7.026 106.255 1.00 65.06 313 SER A CA 1
ATOM 2377 C C . SER A 1 313 ? -56.297 5.939 106.704 1.00 65.06 313 SER A C 1
ATOM 2379 O O . SER A 1 313 ? -56.779 5.991 107.837 1.00 65.06 313 SER A O 1
ATOM 2381 N N . GLU A 1 314 ? -56.496 4.878 105.913 1.00 60.44 314 GLU A N 1
ATOM 2382 C CA . GLU A 1 314 ? -57.321 3.726 106.312 1.00 60.44 314 GLU A CA 1
ATOM 2383 C C . GLU A 1 314 ? -56.709 2.968 107.502 1.00 60.44 314 GLU A C 1
ATOM 2385 O O . GLU A 1 314 ? -57.409 2.602 108.455 1.00 60.44 314 GLU A O 1
ATOM 2390 N N . ALA A 1 315 ? -55.383 2.791 107.504 1.00 58.53 315 ALA A N 1
ATOM 2391 C CA . ALA A 1 315 ? -54.647 2.179 108.608 1.00 58.53 315 ALA A CA 1
ATOM 2392 C C . ALA A 1 315 ? -54.667 3.023 109.898 1.00 58.53 315 ALA A C 1
ATOM 2394 O O . ALA A 1 315 ? -54.447 2.473 110.984 1.00 58.53 315 ALA A O 1
ATOM 2395 N N . ALA A 1 316 ? -54.936 4.330 109.809 1.00 58.09 316 ALA A N 1
ATOM 2396 C CA . ALA A 1 316 ? -55.216 5.183 110.962 1.00 58.09 316 ALA A CA 1
ATOM 2397 C C . ALA A 1 316 ? -56.669 5.009 111.443 1.00 58.09 316 ALA A C 1
ATOM 2399 O O . ALA A 1 316 ? -56.892 4.786 112.635 1.00 58.09 316 ALA A O 1
ATOM 2400 N N . SER A 1 317 ? -57.647 5.012 110.530 1.00 54.75 317 SER A N 1
ATOM 2401 C CA . SER A 1 317 ? -59.070 4.811 110.846 1.00 54.75 317 SER A CA 1
ATOM 2402 C C . SER A 1 317 ? -59.348 3.460 111.514 1.00 54.75 317 SER A C 1
ATOM 2404 O O . SER A 1 317 ? -60.065 3.401 112.516 1.00 54.75 317 SER A O 1
ATOM 2406 N N . CYS A 1 318 ? -58.719 2.379 111.041 1.00 52.34 318 CYS A N 1
ATOM 2407 C CA . CYS A 1 318 ? -58.870 1.048 111.638 1.00 52.34 318 CYS A CA 1
ATOM 2408 C C . CYS A 1 318 ? -58.416 0.992 113.108 1.00 52.34 318 CYS A C 1
ATOM 2410 O O . CYS A 1 318 ? -59.041 0.295 113.906 1.00 52.34 318 CYS A O 1
ATOM 2412 N N . ARG A 1 319 ? -57.393 1.768 113.502 1.00 53.41 319 ARG A N 1
ATOM 2413 C CA . ARG A 1 319 ? -56.907 1.819 114.898 1.00 53.41 319 ARG A CA 1
ATOM 2414 C C . ARG A 1 319 ? -57.901 2.482 115.852 1.00 53.41 319 ARG A C 1
ATOM 2416 O O . ARG A 1 319 ? -57.871 2.188 117.044 1.00 53.41 319 ARG A O 1
ATOM 2423 N N . PHE A 1 320 ? -58.785 3.343 115.344 1.00 51.19 320 PHE A N 1
ATOM 2424 C CA . PHE A 1 320 ? -59.843 3.962 116.145 1.00 51.19 320 PHE A CA 1
ATOM 2425 C C . PHE A 1 320 ? -61.015 2.992 116.371 1.00 51.19 320 PHE A C 1
ATOM 2427 O O . PHE A 1 320 ? -61.542 2.897 117.478 1.00 51.19 320 PHE A O 1
ATOM 2434 N N . ALA A 1 321 ? -61.377 2.204 115.351 1.00 49.81 321 ALA A N 1
ATOM 2435 C CA . ALA A 1 321 ? -62.458 1.218 115.437 1.00 49.81 321 ALA A CA 1
ATOM 2436 C C . ALA A 1 321 ? -62.138 0.038 116.380 1.00 49.81 321 ALA A C 1
ATOM 2438 O O . ALA A 1 321 ? -63.013 -0.429 117.112 1.00 49.81 321 ALA A O 1
ATOM 2439 N N . THR A 1 322 ? -60.884 -0.430 116.414 1.00 49.88 322 THR A N 1
ATOM 2440 C CA . THR A 1 322 ? -60.488 -1.606 117.215 1.00 49.88 322 THR A CA 1
ATOM 2441 C C . THR A 1 322 ? -60.502 -1.392 118.732 1.00 49.88 322 THR A C 1
ATOM 2443 O O . THR A 1 322 ? -60.488 -2.373 119.470 1.00 49.88 322 THR A O 1
ATOM 2446 N N . GLY A 1 323 ? -60.557 -0.147 119.220 1.00 50.22 323 GLY A N 1
ATOM 2447 C CA . GLY A 1 323 ? -60.589 0.141 120.661 1.00 50.22 323 GLY A CA 1
ATOM 2448 C C . GLY A 1 323 ? -61.941 -0.131 121.335 1.00 50.22 323 GLY A C 1
ATOM 2449 O O . GLY A 1 323 ? -61.977 -0.514 122.501 1.00 50.22 323 GLY A O 1
ATOM 2450 N N . ALA A 1 324 ? -63.055 0.041 120.614 1.00 47.22 324 ALA A N 1
ATOM 2451 C CA . ALA A 1 324 ? -64.400 -0.004 121.202 1.00 47.22 324 ALA A CA 1
ATOM 2452 C C . ALA A 1 324 ? -65.023 -1.414 121.244 1.00 47.22 324 ALA A C 1
ATOM 2454 O O . ALA A 1 324 ? -65.831 -1.708 122.122 1.00 47.22 324 ALA A O 1
ATOM 2455 N N . ALA A 1 325 ? -64.653 -2.298 120.312 1.00 47.50 325 ALA A N 1
ATOM 2456 C CA . ALA A 1 325 ? -65.294 -3.608 120.159 1.00 47.50 325 ALA A CA 1
ATOM 2457 C C . ALA A 1 325 ? -64.881 -4.649 121.223 1.00 47.50 325 ALA A C 1
ATOM 2459 O O . ALA A 1 325 ? -65.598 -5.624 121.444 1.00 47.50 325 ALA A O 1
ATOM 2460 N N . TRP A 1 326 ? -63.732 -4.465 121.884 1.00 50.03 326 TRP A N 1
ATOM 2461 C CA . TRP A 1 326 ? -63.123 -5.515 122.711 1.00 50.03 326 TRP A CA 1
ATOM 2462 C C . TRP A 1 326 ? -63.913 -5.819 123.998 1.00 50.03 326 TRP A C 1
ATOM 2464 O O . TRP A 1 326 ? -64.032 -6.979 124.382 1.00 50.03 326 TRP A O 1
ATOM 2474 N N . GLN A 1 327 ? -64.538 -4.812 124.621 1.00 48.91 327 GLN A N 1
ATOM 2475 C CA . GLN A 1 327 ? -65.271 -4.983 125.889 1.00 48.91 327 GLN A CA 1
ATOM 2476 C C . GLN A 1 327 ? -66.682 -5.582 125.753 1.00 48.91 327 GLN A C 1
ATOM 2478 O O . GLN A 1 327 ? -67.253 -5.998 126.757 1.00 48.91 327 GLN A O 1
ATOM 2483 N N . GLN A 1 328 ? -67.260 -5.653 124.548 1.00 49.09 328 GLN A N 1
ATOM 2484 C CA . GLN A 1 328 ? -68.581 -6.275 124.344 1.00 49.09 328 GLN A CA 1
ATOM 2485 C C . GLN A 1 328 ? -68.502 -7.740 123.886 1.00 49.09 328 GLN A C 1
ATOM 2487 O O . GLN A 1 328 ? -69.521 -8.429 123.869 1.00 49.09 328 GLN A O 1
ATOM 2492 N N . HIS A 1 329 ? -67.314 -8.248 123.538 1.00 47.38 329 HIS A N 1
ATOM 2493 C CA . HIS A 1 329 ? -67.194 -9.581 122.947 1.00 47.38 329 HIS A CA 1
ATOM 2494 C C . HIS A 1 329 ? -67.226 -10.724 123.981 1.00 47.38 329 HIS A C 1
ATOM 2496 O O . HIS A 1 329 ? -67.759 -11.792 123.671 1.00 47.38 329 HIS A O 1
ATOM 2502 N N . GLU A 1 330 ? -66.698 -10.541 125.197 1.00 45.62 330 GLU A N 1
ATOM 2503 C CA . GLU A 1 330 ? -66.578 -11.644 126.171 1.00 45.62 330 GLU A CA 1
ATOM 2504 C C . GLU A 1 330 ? -67.933 -12.177 126.667 1.00 45.62 330 GLU A C 1
ATOM 2506 O O . GLU A 1 330 ? -68.085 -13.382 126.857 1.00 45.62 330 GLU A O 1
ATOM 2511 N N . ALA A 1 331 ? -68.950 -11.318 126.791 1.00 47.25 331 ALA A N 1
ATOM 2512 C CA . ALA A 1 331 ? -70.274 -11.708 127.287 1.00 47.25 331 ALA A CA 1
ATOM 2513 C C . ALA A 1 331 ? -71.104 -12.558 126.298 1.00 47.25 331 ALA A C 1
ATOM 2515 O O . ALA A 1 331 ? -72.058 -13.212 126.710 1.00 47.25 331 ALA A O 1
ATOM 2516 N N . ALA A 1 332 ? -70.758 -12.562 125.005 1.00 49.06 332 ALA A N 1
ATOM 2517 C CA . ALA A 1 332 ? -71.535 -13.222 123.947 1.00 49.06 332 ALA A CA 1
ATOM 2518 C C . ALA A 1 332 ? -70.927 -14.551 123.446 1.00 49.06 332 ALA A C 1
ATOM 2520 O O . ALA A 1 332 ? -71.469 -15.181 122.538 1.00 49.06 332 ALA A O 1
ATOM 2521 N N . GLN A 1 333 ? -69.786 -14.987 123.994 1.00 48.09 333 GLN A N 1
ATOM 2522 C CA . GLN A 1 333 ? -69.019 -16.113 123.440 1.00 48.09 333 GLN A CA 1
ATOM 2523 C C . GLN A 1 333 ? -69.476 -17.522 123.854 1.00 48.09 333 GLN A C 1
ATOM 2525 O O . GLN A 1 333 ? -68.922 -18.487 123.324 1.00 48.09 333 GLN A O 1
ATOM 2530 N N . ALA A 1 334 ? -70.440 -17.667 124.768 1.00 49.44 334 ALA A N 1
ATOM 2531 C CA . ALA A 1 334 ? -70.899 -18.979 125.236 1.00 49.44 334 ALA A CA 1
ATOM 2532 C C . ALA A 1 334 ? -71.776 -19.7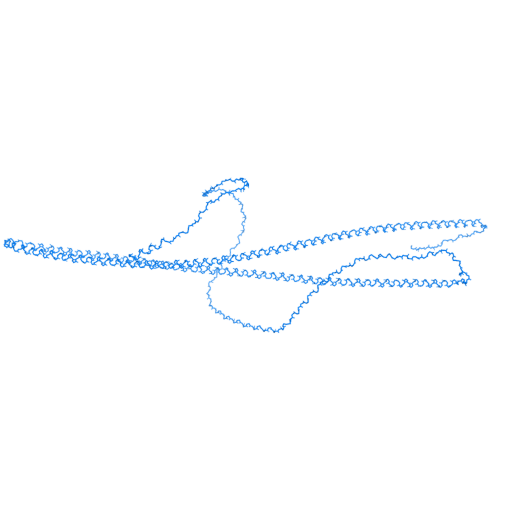02 124.194 1.00 49.44 334 ALA A C 1
ATOM 2534 O O . ALA A 1 334 ? -71.433 -20.797 123.751 1.00 49.44 334 ALA A O 1
ATOM 2535 N N . ASP A 1 335 ? -72.859 -19.061 123.747 1.00 50.94 335 ASP A N 1
ATOM 2536 C CA . ASP A 1 335 ? -73.945 -19.748 123.025 1.00 50.94 335 ASP A CA 1
ATOM 2537 C C . ASP A 1 335 ? -73.788 -19.756 121.491 1.00 50.94 335 ASP A C 1
ATOM 2539 O O . ASP A 1 335 ? -74.480 -20.491 120.789 1.00 50.94 335 ASP A O 1
ATOM 2543 N N . ALA A 1 336 ? -72.868 -18.958 120.936 1.00 48.94 336 ALA A N 1
ATOM 2544 C CA . ALA A 1 336 ? -72.744 -18.767 119.485 1.00 48.94 336 ALA A CA 1
ATOM 2545 C C . ALA A 1 336 ? -71.907 -19.838 118.750 1.00 48.94 336 ALA A C 1
ATOM 2547 O O . ALA A 1 336 ? -72.000 -19.958 117.525 1.00 48.94 336 ALA A O 1
ATOM 2548 N N . ARG A 1 337 ? -71.071 -20.606 119.466 1.00 53.16 337 ARG A N 1
ATOM 2549 C CA . ARG A 1 337 ? -69.982 -21.399 118.855 1.00 53.16 337 ARG A CA 1
ATOM 2550 C C . ARG A 1 337 ? -70.494 -22.515 117.932 1.00 53.16 337 ARG A C 1
ATOM 2552 O O . ARG A 1 337 ? -70.082 -22.581 116.778 1.00 53.16 337 ARG A O 1
ATOM 2559 N N . GLY A 1 338 ? -71.480 -23.297 118.381 1.00 50.41 338 GLY A N 1
ATOM 2560 C CA . GLY A 1 338 ? -72.027 -24.426 117.610 1.00 50.41 338 GLY A CA 1
ATOM 2561 C C . GLY A 1 338 ? -72.807 -24.053 116.338 1.00 50.41 338 GLY A C 1
ATOM 2562 O O . GLY A 1 338 ? -73.019 -24.909 115.486 1.00 50.41 338 GLY A O 1
ATOM 2563 N N . ALA A 1 339 ? -73.225 -22.791 116.180 1.00 52.25 339 ALA A N 1
ATOM 2564 C CA . ALA A 1 339 ? -73.906 -22.313 114.971 1.00 52.25 339 ALA A CA 1
ATOM 2565 C C . ALA A 1 339 ? -72.951 -21.630 113.974 1.00 52.25 339 ALA A C 1
ATOM 2567 O O . ALA A 1 339 ? -73.237 -21.577 112.776 1.00 52.25 339 ALA A O 1
ATOM 2568 N N . GLN A 1 340 ? -71.819 -21.100 114.450 1.00 52.25 340 GLN A N 1
ATOM 2569 C CA . GLN A 1 340 ? -70.845 -20.423 113.594 1.00 52.25 340 GLN A CA 1
ATOM 2570 C C . GLN A 1 340 ? -69.988 -21.401 112.790 1.00 52.25 340 GLN A C 1
ATOM 2572 O O . GLN A 1 340 ? -69.718 -21.116 111.628 1.00 52.25 340 GLN A O 1
ATOM 2577 N N . GLU A 1 341 ? -69.607 -22.550 113.350 1.00 56.00 341 GLU A N 1
ATOM 2578 C CA . GLU A 1 341 ? -68.711 -23.510 112.684 1.00 56.00 341 GLU A CA 1
ATOM 2579 C C . GLU A 1 341 ? -69.288 -24.007 111.344 1.00 56.00 341 GLU A C 1
ATOM 2581 O O . GLU A 1 341 ? -68.634 -23.865 110.310 1.00 56.00 341 GLU A O 1
ATOM 2586 N N . ALA A 1 342 ? -70.558 -24.428 111.310 1.00 56.41 342 ALA A N 1
ATOM 2587 C CA . ALA A 1 342 ? -71.233 -24.845 110.074 1.00 56.41 342 ALA A CA 1
ATOM 2588 C C . ALA A 1 342 ? -71.376 -23.710 109.032 1.00 56.41 342 ALA A C 1
ATOM 2590 O O . ALA A 1 342 ? -71.248 -23.938 107.827 1.00 56.41 342 ALA A O 1
ATOM 2591 N N . LEU A 1 343 ? -71.614 -22.469 109.476 1.00 58.25 343 LEU A N 1
ATOM 2592 C CA . LEU A 1 343 ? -71.729 -21.298 108.593 1.00 58.25 343 LEU A CA 1
ATOM 2593 C C . LEU A 1 343 ? -70.370 -20.809 108.069 1.00 58.25 343 LEU A C 1
ATOM 2595 O O . LEU A 1 343 ? -70.290 -20.291 106.952 1.00 58.25 343 LEU A O 1
ATOM 2599 N N . VAL A 1 344 ? -69.305 -20.971 108.855 1.00 64.38 344 VAL A N 1
ATOM 2600 C CA . VAL A 1 344 ? -67.921 -20.717 108.439 1.00 64.38 344 VAL A CA 1
ATOM 2601 C C . VAL A 1 344 ? -67.487 -21.770 107.429 1.00 64.38 344 VAL A C 1
ATOM 2603 O O . VAL A 1 344 ? -66.977 -21.398 106.377 1.00 64.38 344 VAL A O 1
ATOM 2606 N N . GLU A 1 345 ? -67.757 -23.051 107.679 1.00 64.56 345 GLU A N 1
ATOM 2607 C CA . GLU A 1 345 ? -67.406 -24.145 106.771 1.00 64.56 345 GLU A CA 1
ATOM 2608 C C . GLU A 1 345 ? -68.132 -24.018 105.421 1.00 64.56 345 GLU A C 1
ATOM 2610 O O . GLU A 1 345 ? -67.487 -24.044 104.371 1.00 64.56 345 GLU A O 1
ATOM 2615 N N . GLN A 1 346 ? -69.440 -23.728 105.419 1.00 66.06 346 GLN A N 1
ATOM 2616 C CA . GLN A 1 346 ? -70.191 -23.464 104.184 1.00 66.06 346 GLN A CA 1
ATOM 2617 C C . GLN A 1 346 ? -69.679 -22.213 103.438 1.00 66.06 346 GLN A C 1
ATOM 2619 O O . GLN A 1 346 ? -69.598 -22.212 102.207 1.00 66.06 346 GLN A O 1
ATOM 2624 N N . ARG A 1 347 ? -69.271 -21.153 104.156 1.00 69.25 347 ARG A N 1
ATOM 2625 C CA . ARG A 1 347 ? -68.629 -19.969 103.550 1.00 69.25 347 ARG A CA 1
ATOM 2626 C C . ARG A 1 347 ? -67.227 -20.256 103.015 1.00 69.25 347 ARG A C 1
ATOM 2628 O O . ARG A 1 347 ? -66.850 -19.662 102.008 1.00 69.25 347 ARG A O 1
ATOM 2635 N N . MET A 1 348 ? -66.464 -21.143 103.648 1.00 72.94 348 MET A N 1
ATOM 2636 C CA . MET A 1 348 ? -65.129 -21.540 103.198 1.00 72.94 348 MET A CA 1
ATOM 2637 C C . MET A 1 348 ? -65.219 -22.409 101.938 1.00 72.94 348 MET A C 1
ATOM 2639 O O . MET A 1 348 ? -64.488 -22.176 100.978 1.00 72.94 348 MET A O 1
ATOM 2643 N N . GLN A 1 349 ? -66.196 -23.322 101.884 1.00 72.75 349 GLN A N 1
ATOM 2644 C CA . GLN A 1 349 ? -66.532 -24.076 100.675 1.00 72.75 349 GLN A CA 1
ATOM 2645 C C . GLN A 1 349 ? -66.926 -23.135 99.526 1.00 72.75 349 GLN A C 1
ATOM 2647 O O . GLN A 1 349 ? -66.317 -23.216 98.460 1.00 72.75 349 GLN A O 1
ATOM 2652 N N . LEU A 1 350 ? -67.843 -22.183 99.757 1.00 72.81 350 LEU A N 1
ATOM 2653 C CA . LEU A 1 350 ? -68.226 -21.168 98.763 1.00 72.81 350 LEU A CA 1
ATOM 2654 C C . LEU A 1 350 ? -67.039 -20.320 98.282 1.00 72.81 350 LEU A C 1
ATOM 2656 O O . LEU A 1 350 ? -66.865 -20.177 97.074 1.00 72.81 350 LEU A O 1
ATOM 2660 N N . ARG A 1 351 ? -66.191 -19.814 99.191 1.00 74.88 351 ARG A N 1
ATOM 2661 C CA . ARG A 1 351 ? -64.982 -19.054 98.822 1.00 74.88 351 ARG A CA 1
ATOM 2662 C C . ARG A 1 351 ? -64.031 -19.883 97.967 1.00 74.88 351 ARG A C 1
ATOM 2664 O O . ARG A 1 351 ? -63.698 -19.456 96.867 1.00 74.88 351 ARG A O 1
ATOM 2671 N N . SER A 1 352 ? -63.713 -21.106 98.396 1.00 76.88 352 SER A N 1
ATOM 2672 C CA . SER A 1 352 ? -62.842 -22.010 97.635 1.00 76.88 352 SER A CA 1
ATOM 2673 C C . SER A 1 352 ? -63.414 -22.388 96.262 1.00 76.88 352 SER A C 1
ATOM 2675 O O . SER A 1 352 ? -62.655 -22.734 95.360 1.00 76.88 352 SER A O 1
ATOM 2677 N N . ALA A 1 353 ? -64.741 -22.358 96.088 1.00 73.19 353 ALA A N 1
ATOM 2678 C CA . ALA A 1 353 ? -65.393 -22.580 94.801 1.00 73.19 353 ALA A CA 1
ATOM 2679 C C . ALA A 1 353 ? -65.286 -21.339 93.902 1.00 73.19 353 ALA A C 1
ATOM 2681 O O . ALA A 1 353 ? -64.943 -21.473 92.731 1.00 73.19 353 ALA A O 1
ATOM 2682 N N . THR A 1 354 ? -65.494 -20.132 94.443 1.00 76.62 354 THR A N 1
ATOM 2683 C CA . THR A 1 354 ? -65.280 -18.882 93.692 1.00 76.62 354 THR A CA 1
ATOM 2684 C C . THR A 1 354 ? -63.811 -18.634 93.351 1.00 76.62 354 THR A C 1
ATOM 2686 O O . THR A 1 354 ? -63.526 -18.128 92.273 1.00 76.62 354 THR A O 1
ATOM 2689 N N . GLU A 1 355 ? -62.875 -19.020 94.220 1.00 80.62 355 GLU A N 1
ATOM 2690 C CA . GLU A 1 355 ? -61.430 -18.923 93.981 1.00 80.62 355 GLU A CA 1
ATOM 2691 C C . GLU A 1 355 ? -60.987 -19.889 92.875 1.00 80.62 355 GLU A C 1
ATOM 2693 O O . GLU A 1 355 ? -60.281 -19.475 91.959 1.0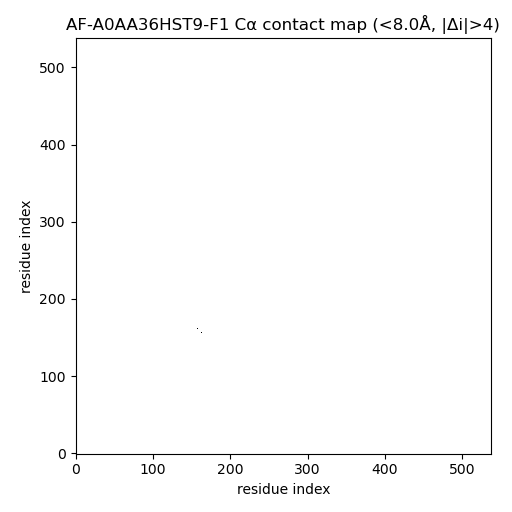0 80.62 355 GLU A O 1
ATOM 2698 N N . ARG A 1 356 ? -61.477 -21.140 92.889 1.00 78.62 356 ARG A N 1
ATOM 2699 C CA . ARG A 1 356 ? -61.261 -22.097 91.790 1.00 78.62 356 ARG A CA 1
ATOM 2700 C C . ARG A 1 356 ? -61.872 -21.614 90.476 1.00 78.62 356 ARG A C 1
ATOM 2702 O O . ARG A 1 356 ? -61.172 -21.604 89.474 1.00 78.62 356 ARG A O 1
ATOM 2709 N N . PHE A 1 357 ? -63.112 -21.122 90.489 1.00 83.38 357 PHE A N 1
ATOM 2710 C CA . PHE A 1 357 ? -63.746 -20.548 89.297 1.00 83.38 357 PHE A CA 1
ATOM 2711 C C . PHE A 1 357 ? -62.957 -19.355 88.728 1.00 83.38 357 PHE A C 1
ATOM 2713 O O . PHE A 1 357 ? -62.805 -19.243 87.514 1.00 83.38 357 PHE A O 1
ATOM 2720 N N . TRP A 1 358 ? -62.403 -18.487 89.584 1.00 84.69 358 TRP A N 1
ATOM 2721 C CA . TRP A 1 358 ? -61.535 -17.390 89.145 1.00 84.69 358 TRP A CA 1
ATOM 2722 C C . TRP A 1 358 ? -60.180 -17.867 88.606 1.00 84.69 358 TRP A C 1
ATOM 2724 O O . TRP A 1 358 ? -59.697 -17.296 87.633 1.00 84.69 358 TRP A O 1
ATOM 2734 N N . GLN A 1 359 ? -59.582 -18.916 89.176 1.00 83.50 359 GLN A N 1
ATOM 2735 C CA . GLN A 1 359 ? -58.353 -19.531 88.652 1.00 83.50 359 GLN A CA 1
ATOM 2736 C C . GLN A 1 359 ? -58.588 -20.246 87.308 1.00 83.50 359 GLN A C 1
ATOM 2738 O O . GLN A 1 359 ? -57.765 -20.139 86.398 1.00 83.50 359 GLN A O 1
ATOM 2743 N N . GLU A 1 360 ? -59.730 -20.914 87.141 1.00 83.81 360 GLU A N 1
ATOM 2744 C CA . GLU A 1 360 ? -60.178 -21.497 85.869 1.00 83.81 360 GLU A CA 1
ATOM 2745 C C . GLU A 1 360 ? -60.434 -20.397 84.818 1.00 83.81 360 GLU A C 1
ATOM 2747 O O . GLU A 1 360 ? -59.953 -20.498 83.693 1.00 83.81 360 GLU A O 1
ATOM 2752 N N . GLN A 1 361 ? -61.091 -19.290 85.189 1.00 87.75 361 GLN A N 1
ATOM 2753 C CA . GLN A 1 361 ? -61.229 -18.097 84.336 1.00 87.75 361 GLN A CA 1
ATOM 2754 C C . GLN A 1 361 ? -59.871 -17.521 83.907 1.00 87.75 361 GLN A C 1
ATOM 2756 O O . GLN A 1 361 ? -59.687 -17.242 82.721 1.00 87.75 361 GLN A O 1
ATOM 2761 N N . LEU A 1 362 ? -58.929 -17.346 84.843 1.00 87.69 362 LEU A N 1
ATOM 2762 C CA . LEU A 1 362 ? -57.615 -16.769 84.547 1.00 87.69 362 LEU A CA 1
ATOM 2763 C C . LEU A 1 362 ? -56.792 -17.684 83.635 1.00 87.69 362 LEU A C 1
ATOM 2765 O O . LEU A 1 362 ? -56.263 -17.216 82.633 1.00 87.69 362 LEU A O 1
ATOM 2769 N N . SER A 1 363 ? -56.736 -18.985 83.932 1.00 85.31 363 SER A N 1
ATOM 2770 C CA . SER A 1 363 ? -56.005 -19.958 83.107 1.00 85.31 363 SER A CA 1
ATOM 2771 C C . SER A 1 363 ? -56.579 -20.061 81.692 1.00 85.31 363 SER A C 1
ATOM 2773 O O . SER A 1 363 ? -55.818 -19.992 80.731 1.00 85.31 363 SER A O 1
ATOM 2775 N N . LEU A 1 364 ? -57.907 -20.089 81.530 1.00 85.62 364 LEU A N 1
ATOM 2776 C CA . LEU A 1 364 ? -58.544 -20.025 80.208 1.00 85.62 364 LEU A CA 1
ATOM 2777 C C . LEU A 1 364 ? -58.250 -18.702 79.479 1.00 85.62 364 LEU A C 1
ATOM 2779 O O . LEU A 1 364 ? -58.082 -18.696 78.259 1.00 85.62 364 LEU A O 1
ATOM 2783 N N . GLN A 1 365 ? -58.163 -17.577 80.195 1.00 87.94 365 GLN A N 1
ATOM 2784 C CA . GLN A 1 365 ? -57.795 -16.286 79.607 1.00 87.94 365 GLN A CA 1
ATOM 2785 C C . GLN A 1 365 ? -56.315 -16.247 79.186 1.00 87.94 365 GLN A C 1
ATOM 2787 O O . GLN A 1 365 ? -56.000 -15.709 78.122 1.00 87.94 365 GLN A O 1
ATOM 2792 N N . GLU A 1 366 ? -55.416 -16.838 79.973 1.00 86.69 366 GLU A N 1
ATOM 2793 C CA . GLU A 1 366 ? -53.998 -16.995 79.642 1.00 86.69 366 GLU A CA 1
ATOM 2794 C C . GLU A 1 366 ? -53.799 -17.941 78.451 1.00 86.69 366 GLU A C 1
ATOM 2796 O O . GLU A 1 366 ? -53.078 -17.584 77.522 1.00 86.69 366 GLU A O 1
ATOM 2801 N N . GLU A 1 367 ? -54.484 -19.086 78.395 1.00 85.25 367 GLU A N 1
ATOM 2802 C CA . GLU A 1 367 ? -54.475 -19.995 77.237 1.00 85.25 367 GLU A CA 1
ATOM 2803 C C . GLU A 1 367 ? -55.008 -19.312 75.964 1.00 85.25 367 GLU A C 1
ATOM 2805 O O . GLU A 1 367 ? -54.438 -19.466 74.875 1.00 85.25 367 GLU A O 1
ATOM 2810 N N . LEU A 1 368 ? -56.057 -18.487 76.078 1.00 88.38 368 LEU A N 1
ATOM 2811 C CA . LEU A 1 368 ? -56.578 -17.705 74.954 1.00 88.38 368 LEU A CA 1
ATOM 2812 C C . LEU A 1 368 ? -55.561 -16.651 74.475 1.00 88.38 368 LEU A C 1
ATOM 2814 O O . LEU A 1 368 ? -55.363 -16.472 73.271 1.00 88.38 368 LEU A O 1
ATOM 2818 N N . GLN A 1 369 ? -54.865 -15.978 75.397 1.00 87.19 369 GLN A N 1
ATOM 2819 C CA . GLN A 1 369 ? -53.803 -15.030 75.047 1.00 87.19 369 GLN A CA 1
ATOM 2820 C C . GLN A 1 369 ? -52.582 -15.728 74.435 1.00 87.19 369 GLN A C 1
ATOM 2822 O O . GLN A 1 369 ? -52.067 -15.256 73.419 1.00 87.19 369 GLN A O 1
ATOM 2827 N N . GLN A 1 370 ? -52.146 -16.857 74.997 1.00 84.31 370 GLN A N 1
ATOM 2828 C CA . GLN A 1 370 ? -51.019 -17.648 74.500 1.00 84.31 370 GLN A CA 1
ATOM 2829 C C . GLN A 1 370 ? -51.309 -18.217 73.108 1.00 84.31 370 GLN A C 1
ATOM 2831 O O . GLN A 1 370 ? -50.482 -18.066 72.210 1.00 84.31 370 GLN A O 1
ATOM 2836 N N . SER A 1 371 ? -52.496 -18.785 72.873 1.00 84.38 371 SER A N 1
ATOM 2837 C CA . SER A 1 371 ? -52.902 -19.238 71.533 1.00 84.38 371 SER A CA 1
ATOM 2838 C C . SER A 1 371 ? -52.996 -18.072 70.539 1.00 84.38 371 SER A C 1
ATOM 2840 O O . SER A 1 371 ? -52.493 -18.180 69.420 1.00 84.38 371 SER A O 1
ATOM 2842 N N . GLY A 1 372 ? -53.515 -16.912 70.957 1.00 86.81 372 GLY A N 1
ATOM 2843 C CA . GLY A 1 372 ? -53.526 -15.686 70.153 1.00 86.81 372 GLY A CA 1
ATOM 2844 C C . GLY A 1 372 ? -52.136 -15.084 69.885 1.00 86.81 372 GLY A C 1
ATOM 2845 O O . GLY A 1 372 ? -51.946 -14.400 68.878 1.00 86.81 372 GLY A O 1
ATOM 2846 N N . GLN A 1 373 ? -51.142 -15.310 70.748 1.00 87.75 373 GLN A N 1
ATOM 2847 C CA . GLN A 1 373 ? -49.736 -14.972 70.484 1.00 87.75 373 GLN A CA 1
ATOM 2848 C C . GLN A 1 373 ? -49.095 -15.983 69.525 1.00 87.75 373 GLN A C 1
ATOM 2850 O O . GLN A 1 373 ? -48.510 -15.578 68.522 1.00 87.75 373 GLN A O 1
ATOM 2855 N N . GLN A 1 374 ? -49.272 -17.287 69.761 1.00 86.12 374 GLN A N 1
ATOM 2856 C CA . GLN A 1 374 ? -48.776 -18.348 68.878 1.00 86.12 374 GLN A CA 1
ATOM 2857 C C . GLN A 1 374 ? -49.339 -18.218 67.456 1.00 86.12 374 GLN A C 1
ATOM 2859 O O . GLN A 1 374 ? -48.589 -18.358 66.495 1.00 86.12 374 GLN A O 1
ATOM 2864 N N . GLN A 1 375 ? -50.622 -17.876 67.299 1.00 88.56 375 GLN A N 1
ATOM 2865 C CA . GLN A 1 375 ? -51.239 -17.664 65.987 1.00 88.56 375 GLN A CA 1
ATOM 2866 C C . GLN A 1 375 ? -50.686 -16.422 65.264 1.00 88.56 375 GLN A C 1
ATOM 2868 O O . GLN A 1 375 ? -50.535 -16.452 64.043 1.00 88.56 375 GLN A O 1
ATOM 2873 N N . ARG A 1 376 ? -50.332 -15.352 65.993 1.00 88.75 376 ARG A N 1
ATOM 2874 C CA . ARG A 1 376 ? -49.651 -14.174 65.420 1.00 88.75 376 ARG A CA 1
ATOM 2875 C C . ARG A 1 376 ? -48.218 -14.497 64.993 1.00 88.75 376 ARG A C 1
ATOM 2877 O O . ARG A 1 376 ? -47.856 -14.197 63.862 1.00 88.75 376 ARG A O 1
ATOM 2884 N N . LEU A 1 377 ? -47.454 -15.200 65.830 1.00 88.31 377 LEU A N 1
ATOM 2885 C CA . LEU A 1 377 ? -46.109 -15.679 65.485 1.00 88.31 377 LEU A CA 1
ATOM 2886 C C . LEU A 1 377 ? -46.126 -16.672 64.308 1.00 88.31 377 LEU A C 1
ATOM 2888 O O . LEU A 1 377 ? -45.209 -16.673 63.492 1.00 88.31 377 LEU A O 1
ATOM 2892 N N . ALA A 1 378 ? -47.166 -17.503 64.191 1.00 85.50 378 ALA A N 1
ATOM 2893 C CA . ALA A 1 378 ? -47.347 -18.406 63.056 1.00 85.50 378 ALA A CA 1
ATOM 2894 C C . ALA A 1 378 ? -47.655 -17.653 61.750 1.00 85.50 378 ALA A C 1
ATOM 2896 O O . ALA A 1 378 ? -47.120 -18.026 60.709 1.00 85.50 378 ALA A O 1
ATOM 2897 N N . ARG A 1 379 ? -48.458 -16.577 61.802 1.00 87.62 379 ARG A N 1
ATOM 2898 C CA . ARG A 1 379 ? -48.685 -15.687 60.650 1.00 87.62 379 ARG A CA 1
ATOM 2899 C C . ARG A 1 379 ? -47.410 -14.968 60.225 1.00 87.62 379 ARG A C 1
ATOM 2901 O O . ARG A 1 379 ? -47.007 -15.141 59.087 1.00 87.62 379 ARG A O 1
ATOM 2908 N N . GLN A 1 380 ? -46.707 -14.316 61.151 1.00 88.44 380 GLN A N 1
ATOM 2909 C CA . GLN A 1 380 ? -45.443 -13.618 60.865 1.00 88.44 380 GLN A CA 1
ATOM 2910 C C . GLN A 1 380 ? -44.366 -14.542 60.269 1.00 88.44 380 GLN A C 1
ATOM 2912 O O . GLN A 1 380 ? -43.566 -14.123 59.432 1.00 88.44 380 GLN A O 1
ATOM 2917 N N . ARG A 1 381 ? -44.345 -15.824 60.660 1.00 86.12 381 ARG A N 1
ATOM 2918 C CA . ARG A 1 381 ? -43.477 -16.833 60.029 1.00 86.12 381 ARG A CA 1
ATOM 2919 C C . ARG A 1 381 ? -43.933 -17.190 58.618 1.00 86.12 381 ARG A C 1
ATOM 2921 O O . ARG A 1 381 ? -43.097 -17.226 57.733 1.00 86.12 381 ARG A O 1
ATOM 2928 N N . ALA A 1 382 ? -45.227 -17.408 58.392 1.00 85.81 382 ALA A N 1
ATOM 2929 C CA . ALA A 1 382 ? -45.748 -17.687 57.053 1.00 85.81 382 ALA A CA 1
ATOM 2930 C C . ALA A 1 382 ? -45.555 -16.498 56.091 1.00 85.81 382 ALA A C 1
ATOM 2932 O O . ALA A 1 382 ? -45.168 -16.699 54.946 1.00 85.81 382 ALA A O 1
ATOM 2933 N N . GLU A 1 383 ? -45.764 -15.274 56.579 1.00 87.06 383 GLU A N 1
ATOM 2934 C CA . GLU A 1 383 ? -45.537 -14.015 55.861 1.00 87.06 383 GLU A CA 1
ATOM 2935 C C . GLU A 1 383 ? -44.048 -13.864 55.491 1.00 87.06 383 GLU A C 1
ATOM 2937 O O . GLU A 1 383 ? -43.727 -13.701 54.315 1.00 87.06 383 GLU A O 1
ATOM 2942 N N . SER A 1 384 ? -43.123 -14.050 56.444 1.00 86.12 384 SER A N 1
ATOM 2943 C CA . SER A 1 384 ? -41.677 -13.987 56.159 1.00 86.12 384 SER A CA 1
ATOM 2944 C C . SER A 1 384 ? -41.146 -15.161 55.320 1.00 86.12 384 SER A C 1
ATOM 2946 O O . SER A 1 384 ? -40.208 -14.984 54.542 1.00 86.12 384 SER A O 1
ATOM 2948 N N . GLU A 1 385 ? -41.747 -16.353 55.406 1.00 86.81 385 GLU A N 1
ATOM 2949 C CA . GLU A 1 385 ? -41.466 -17.465 54.488 1.00 86.81 385 GLU A CA 1
ATOM 2950 C C . GLU A 1 385 ? -41.949 -17.141 53.064 1.00 86.81 385 GLU A C 1
ATOM 2952 O O . GLU A 1 385 ? -41.217 -17.389 52.103 1.00 86.81 385 GLU A O 1
ATOM 2957 N N . GLU A 1 386 ? -43.133 -16.541 52.895 1.00 87.44 386 GLU A N 1
ATOM 2958 C CA . GLU A 1 386 ? -43.630 -16.122 51.582 1.00 87.44 386 GLU A CA 1
ATOM 2959 C C . GLU A 1 386 ? -42.735 -15.032 50.966 1.00 87.44 386 GLU A C 1
ATOM 2961 O O . GLU A 1 386 ? -42.260 -15.227 49.843 1.00 87.44 386 GLU A O 1
ATOM 2966 N N . GLU A 1 387 ? -42.397 -13.976 51.715 1.00 88.12 387 GLU A N 1
ATOM 2967 C CA . GLU A 1 387 ? -41.444 -12.923 51.316 1.00 88.12 387 GLU A CA 1
ATOM 2968 C C . GLU A 1 387 ? -40.058 -13.481 50.949 1.00 88.12 387 GLU A C 1
ATOM 2970 O O . GLU A 1 387 ? -39.480 -13.115 49.919 1.00 88.12 387 GLU A O 1
ATOM 2975 N N . ALA A 1 388 ? -39.529 -14.428 51.729 1.00 86.25 388 ALA A N 1
ATOM 2976 C CA . ALA A 1 388 ? -38.274 -15.096 51.398 1.00 86.25 388 ALA A CA 1
ATOM 2977 C C . ALA A 1 388 ? -38.385 -15.896 50.085 1.00 86.25 388 ALA A C 1
ATOM 2979 O O . ALA A 1 388 ? -37.459 -15.878 49.268 1.00 86.25 388 ALA A O 1
ATOM 2980 N N . THR A 1 389 ? -39.518 -16.566 49.821 1.00 89.44 389 THR A N 1
ATOM 2981 C CA . THR A 1 389 ? -39.705 -17.276 48.543 1.00 89.44 389 THR A CA 1
ATOM 2982 C C . THR A 1 389 ? -39.960 -16.360 47.348 1.00 89.44 389 THR A C 1
ATOM 2984 O O . THR A 1 389 ? -39.591 -16.741 46.235 1.00 89.44 389 THR A O 1
ATOM 2987 N N . THR A 1 390 ? -40.564 -15.178 47.513 1.00 88.50 390 THR A N 1
ATOM 2988 C CA . THR A 1 390 ? -40.713 -14.208 46.414 1.00 88.50 390 THR A CA 1
ATOM 2989 C C . THR A 1 390 ? -39.374 -13.549 46.093 1.00 88.50 390 THR A C 1
ATOM 2991 O O . THR A 1 390 ? -38.998 -13.514 44.920 1.00 88.50 390 THR A O 1
ATOM 2994 N N . THR A 1 391 ? -38.599 -13.169 47.111 1.00 89.81 391 THR A N 1
ATOM 2995 C CA . THR A 1 391 ? -37.234 -12.631 46.968 1.00 89.81 391 THR A CA 1
ATOM 2996 C C . THR A 1 391 ? -36.317 -13.636 46.266 1.00 89.81 391 THR A C 1
ATOM 2998 O O . THR A 1 391 ? -35.801 -13.348 45.187 1.00 89.81 391 THR A O 1
ATOM 3001 N N . ALA A 1 392 ? -36.245 -14.882 46.751 1.00 87.12 392 ALA A N 1
ATOM 3002 C CA . ALA A 1 392 ? -35.445 -15.939 46.122 1.00 87.12 392 ALA A CA 1
ATOM 3003 C C . ALA A 1 392 ? -35.929 -16.340 44.708 1.00 87.12 392 ALA A C 1
ATOM 3005 O O . ALA A 1 392 ? -35.189 -16.965 43.942 1.00 87.12 392 ALA A O 1
ATOM 3006 N N . ARG A 1 393 ? -37.173 -16.010 44.324 1.00 89.94 393 ARG A N 1
ATOM 3007 C CA . ARG A 1 393 ? -37.662 -16.135 42.935 1.00 89.94 393 ARG A CA 1
ATOM 3008 C C . ARG A 1 393 ? -37.254 -14.942 42.069 1.00 89.94 393 ARG A C 1
ATOM 3010 O O . ARG A 1 393 ? -37.017 -15.150 40.881 1.00 89.94 393 ARG A O 1
ATOM 3017 N N . ALA A 1 394 ? -37.175 -13.735 42.628 1.00 88.38 394 ALA A N 1
ATOM 3018 C CA . ALA A 1 394 ? -36.695 -12.543 41.933 1.00 88.38 394 ALA A CA 1
ATOM 3019 C C . ALA A 1 394 ? -35.187 -12.644 41.647 1.00 88.38 394 ALA A C 1
ATOM 3021 O O . ALA A 1 394 ? -34.790 -12.555 40.488 1.00 88.38 394 ALA A O 1
ATOM 3022 N N . GLU A 1 395 ? -34.374 -12.972 42.655 1.00 90.00 395 GLU A N 1
ATOM 3023 C CA . GLU A 1 395 ? -32.927 -13.219 42.519 1.00 90.00 395 GLU A CA 1
ATOM 3024 C C . GLU A 1 395 ? -32.622 -14.256 41.427 1.00 90.00 395 GLU A C 1
ATOM 3026 O O . GLU A 1 395 ? -31.786 -14.036 40.553 1.00 90.00 395 GLU A O 1
ATOM 3031 N N . ARG A 1 396 ? -33.366 -15.372 41.409 1.00 89.31 396 ARG A N 1
ATOM 3032 C CA . ARG A 1 396 ? -33.230 -16.411 40.375 1.00 89.31 396 ARG A CA 1
ATOM 3033 C C . ARG A 1 396 ? -33.622 -15.953 38.972 1.00 89.31 396 ARG A C 1
ATOM 3035 O O . ARG A 1 396 ? -33.159 -16.567 38.017 1.00 89.31 396 ARG A O 1
ATOM 3042 N N . ARG A 1 397 ? -34.475 -14.934 38.820 1.00 89.69 397 ARG A N 1
ATOM 3043 C CA . ARG A 1 397 ? -34.764 -14.330 37.507 1.00 89.69 397 ARG A CA 1
ATOM 3044 C C . ARG A 1 397 ? -33.609 -13.439 37.071 1.00 89.69 397 ARG A C 1
ATOM 3046 O O . ARG A 1 397 ? -33.108 -13.649 35.974 1.00 89.69 397 ARG A O 1
ATOM 3053 N N . VAL A 1 398 ? -33.136 -12.554 37.953 1.00 91.12 398 VAL A N 1
ATOM 3054 C CA . VAL A 1 398 ? -31.983 -11.672 37.696 1.00 91.12 398 VAL A CA 1
ATOM 3055 C C . VAL A 1 398 ? -30.762 -12.494 37.279 1.00 91.12 398 VAL A C 1
ATOM 3057 O O . VAL A 1 398 ? -30.274 -12.320 36.167 1.00 91.12 398 VAL A O 1
ATOM 3060 N N . ALA A 1 399 ? -30.365 -13.494 38.071 1.00 88.69 399 ALA A N 1
ATOM 3061 C CA . ALA A 1 399 ? -29.230 -14.363 37.746 1.00 88.69 399 ALA A CA 1
ATOM 3062 C C . ALA A 1 399 ? -29.411 -15.145 36.425 1.00 88.69 399 ALA A C 1
ATOM 3064 O O . ALA A 1 399 ? -28.440 -15.447 35.732 1.00 88.69 399 ALA A O 1
ATOM 3065 N N . HIS A 1 400 ? -30.650 -15.477 36.039 1.00 90.62 400 HIS A N 1
ATOM 3066 C CA . HIS A 1 400 ? -30.926 -16.162 34.772 1.00 90.62 400 HIS A CA 1
ATOM 3067 C C . HIS A 1 400 ? -30.934 -15.201 33.565 1.00 90.62 400 HIS A C 1
ATOM 3069 O O . HIS A 1 400 ? -30.638 -15.624 32.444 1.00 90.62 400 HIS A O 1
ATOM 3075 N N . GLU A 1 401 ? -31.239 -13.920 33.775 1.00 91.00 401 GLU A N 1
ATOM 3076 C CA . GLU A 1 401 ? -31.095 -12.856 32.777 1.00 91.00 401 GLU A CA 1
ATOM 3077 C C . GLU A 1 401 ? -29.630 -12.432 32.611 1.00 91.00 401 GLU A C 1
ATOM 3079 O O . GLU A 1 401 ? -29.173 -12.283 31.481 1.00 91.00 401 GLU A O 1
ATOM 3084 N N . GLU A 1 402 ? -28.858 -12.349 33.696 1.00 92.00 402 GLU A N 1
ATOM 3085 C CA . GLU A 1 402 ? -27.403 -12.141 33.664 1.00 92.00 402 GLU A CA 1
ATOM 3086 C C . GLU A 1 402 ? -26.690 -13.272 32.913 1.00 92.00 402 GLU A C 1
ATOM 3088 O O . GLU A 1 402 ? -25.901 -13.003 32.009 1.00 92.00 402 GLU A O 1
ATOM 3093 N N . LEU A 1 403 ? -27.043 -14.536 33.182 1.00 91.00 403 LEU A N 1
ATOM 3094 C CA . LEU A 1 403 ? -26.542 -15.686 32.416 1.00 91.00 403 LEU A CA 1
ATOM 3095 C C . LEU A 1 403 ? -26.927 -15.641 30.928 1.00 91.00 403 LEU A C 1
ATOM 3097 O O . LEU A 1 403 ? -26.198 -16.185 30.102 1.00 91.00 403 LEU A O 1
ATOM 3101 N N . ARG A 1 404 ? -28.051 -15.007 30.563 1.00 91.81 404 ARG A N 1
ATOM 3102 C CA . ARG A 1 404 ? -28.432 -14.796 29.154 1.00 91.81 404 ARG A CA 1
ATOM 3103 C C . ARG A 1 404 ? -27.640 -13.668 28.500 1.00 91.81 404 ARG A C 1
ATOM 3105 O O . ARG A 1 404 ? -27.259 -13.832 27.347 1.00 91.81 404 ARG A O 1
ATOM 3112 N N . ARG A 1 405 ? -27.371 -12.572 29.219 1.00 91.44 405 ARG A N 1
ATOM 3113 C CA . ARG A 1 405 ? -26.493 -11.489 28.745 1.00 91.44 405 ARG A CA 1
ATOM 3114 C C . ARG A 1 405 ? -25.084 -12.026 28.513 1.00 91.44 405 ARG A C 1
ATOM 3116 O O . ARG A 1 405 ? -24.657 -12.067 27.373 1.00 91.44 405 ARG A O 1
ATOM 3123 N N . ALA A 1 406 ? -24.473 -12.645 29.524 1.00 88.56 406 ALA A N 1
ATOM 3124 C CA . ALA A 1 406 ? -23.145 -13.253 29.407 1.00 88.56 406 ALA A CA 1
ATOM 3125 C C . ALA A 1 406 ? -23.042 -14.337 28.308 1.00 88.56 406 ALA A C 1
ATOM 3127 O O . ALA A 1 406 ? -21.967 -14.547 27.745 1.00 88.56 406 ALA A O 1
ATOM 3128 N N . ALA A 1 407 ? -24.142 -15.030 27.982 1.00 90.19 407 ALA A N 1
ATOM 3129 C CA . ALA A 1 407 ? -24.192 -15.938 26.837 1.00 90.19 407 ALA A CA 1
ATOM 3130 C C . ALA A 1 407 ? -24.212 -15.190 25.491 1.00 90.19 407 ALA A C 1
ATOM 3132 O O . ALA A 1 407 ? -23.460 -15.569 24.597 1.00 90.19 407 ALA A O 1
ATOM 3133 N N . ALA A 1 408 ? -25.013 -14.126 25.362 1.00 90.50 408 ALA A N 1
ATOM 3134 C CA . ALA A 1 408 ? -25.056 -13.273 24.173 1.00 90.50 408 ALA A CA 1
ATOM 3135 C C . ALA A 1 408 ? -23.726 -12.528 23.955 1.00 90.50 408 ALA A C 1
ATOM 3137 O O . ALA A 1 408 ? -23.162 -12.609 22.867 1.00 90.50 408 ALA A O 1
ATOM 3138 N N . ASP A 1 409 ? -23.164 -11.921 25.005 1.00 91.00 409 ASP A N 1
ATOM 3139 C CA . ASP A 1 409 ? -21.838 -11.288 24.999 1.00 91.00 409 ASP A CA 1
ATOM 3140 C C . ASP A 1 409 ? -20.759 -12.302 24.559 1.00 91.00 409 ASP A C 1
ATOM 3142 O O . ASP A 1 409 ? -19.851 -11.996 23.786 1.00 91.00 409 ASP A O 1
ATOM 3146 N N . GLY A 1 410 ? -20.881 -13.556 25.014 1.00 92.25 410 GLY A N 1
ATOM 3147 C CA . GLY A 1 410 ? -20.011 -14.666 24.627 1.00 92.25 410 GLY A CA 1
ATOM 3148 C C . GLY A 1 410 ? -20.195 -15.159 23.185 1.00 92.25 410 GLY A C 1
ATOM 3149 O O . GLY A 1 410 ? -19.266 -15.745 22.627 1.00 92.25 410 GLY A O 1
ATOM 3150 N N . GLU A 1 411 ? -21.353 -14.935 22.565 1.00 92.38 411 GLU A N 1
ATOM 3151 C CA . GLU A 1 411 ? -21.594 -15.195 21.140 1.00 92.38 411 GLU A CA 1
ATOM 3152 C C . GLU A 1 411 ? -21.112 -14.027 20.268 1.00 92.38 411 GLU A C 1
ATOM 3154 O O . GLU A 1 411 ? -20.458 -14.272 19.253 1.00 92.38 411 GLU A O 1
ATOM 3159 N N . GLU A 1 412 ? -21.297 -12.780 20.709 1.00 92.75 412 GLU A N 1
ATOM 3160 C CA . GLU A 1 412 ? -20.734 -11.591 20.059 1.00 92.75 412 GLU A CA 1
ATOM 3161 C C . GLU A 1 412 ? -19.197 -11.635 20.053 1.00 92.75 412 GLU A C 1
ATOM 3163 O O . GLU A 1 412 ? -18.571 -11.484 19.005 1.00 92.75 412 GLU A O 1
ATOM 3168 N N . LEU A 1 413 ? -18.564 -11.968 21.185 1.00 92.19 413 LEU A N 1
ATOM 3169 C CA . LEU A 1 413 ? -17.111 -12.155 21.262 1.00 92.19 413 LEU A CA 1
ATOM 3170 C C . LEU A 1 413 ? -16.607 -13.258 20.316 1.00 92.19 413 LEU A C 1
ATOM 3172 O O . LEU A 1 413 ? -15.534 -13.115 19.732 1.00 92.19 413 LEU A O 1
ATOM 3176 N N . ARG A 1 414 ? -17.373 -14.340 20.110 1.00 93.62 414 ARG A N 1
ATOM 3177 C CA . ARG A 1 414 ? -17.030 -15.380 19.119 1.00 93.62 414 ARG A CA 1
ATOM 3178 C C . ARG A 1 414 ? -17.173 -14.873 17.687 1.00 93.62 414 ARG A C 1
ATOM 3180 O O . ARG A 1 414 ? -16.316 -15.193 16.867 1.00 93.62 414 ARG A O 1
ATOM 3187 N N . ALA A 1 415 ? -18.211 -14.091 17.389 1.00 92.50 415 ALA A N 1
ATOM 3188 C CA . ALA A 1 415 ? -18.394 -13.468 16.081 1.00 92.50 415 ALA A CA 1
ATOM 3189 C C . ALA A 1 415 ? -17.249 -12.488 15.770 1.00 92.50 415 ALA A C 1
ATOM 3191 O O . ALA A 1 415 ? -16.633 -12.589 14.712 1.00 92.50 415 ALA A O 1
ATOM 3192 N N . ASN A 1 416 ? -16.880 -11.636 16.730 1.00 92.25 416 ASN A N 1
ATOM 3193 C CA . ASN A 1 416 ? -15.772 -10.687 16.614 1.00 92.25 416 ASN A CA 1
ATOM 3194 C C . ASN A 1 416 ? -14.418 -11.401 16.431 1.00 92.25 416 ASN A C 1
ATOM 3196 O O . ASN A 1 416 ? -13.645 -11.041 15.546 1.00 92.25 416 ASN A O 1
ATOM 3200 N N . VAL A 1 417 ? -14.146 -12.477 17.184 1.00 94.00 417 VAL A N 1
ATOM 3201 C CA . VAL A 1 417 ? -12.945 -13.313 16.976 1.00 94.00 417 VAL A CA 1
ATOM 3202 C C . VAL A 1 417 ? -12.955 -13.993 15.601 1.00 94.00 417 VAL A C 1
ATOM 3204 O O . VAL A 1 417 ? -11.905 -14.085 14.963 1.00 94.00 417 VAL A O 1
ATOM 3207 N N . ALA A 1 418 ? -14.111 -14.445 15.105 1.00 93.44 418 ALA A N 1
ATOM 3208 C CA . ALA A 1 418 ? -14.227 -15.033 13.770 1.00 93.44 418 ALA A CA 1
ATOM 3209 C C . ALA A 1 418 ? -13.991 -14.001 12.650 1.00 93.44 418 ALA A C 1
ATOM 3211 O O . ALA A 1 418 ? -13.284 -14.319 11.692 1.00 93.44 418 ALA A O 1
ATOM 3212 N N . ALA A 1 419 ? -14.507 -12.775 12.796 1.00 92.56 419 ALA A N 1
ATOM 3213 C CA . ALA A 1 419 ? -14.269 -11.655 11.882 1.00 92.56 419 ALA A CA 1
ATOM 3214 C C . ALA A 1 419 ? -12.779 -11.277 11.829 1.00 92.56 419 ALA A C 1
ATOM 3216 O O . ALA A 1 419 ? -12.172 -11.354 10.763 1.00 92.56 419 ALA A O 1
ATOM 3217 N N . LEU A 1 420 ? -12.151 -11.018 12.982 1.00 93.31 420 LEU A N 1
ATOM 3218 C CA . LEU A 1 420 ? -10.712 -10.728 13.074 1.00 93.31 420 LEU A CA 1
ATOM 3219 C C . LEU A 1 420 ? -9.846 -11.875 12.516 1.00 93.31 420 LEU A C 1
ATOM 3221 O O . LEU A 1 420 ? -8.801 -11.644 11.911 1.00 93.31 420 LEU A O 1
ATOM 3225 N N . THR A 1 421 ? -10.289 -13.130 12.662 1.00 94.38 421 THR A N 1
ATOM 3226 C CA . THR A 1 421 ? -9.616 -14.298 12.061 1.00 94.38 421 THR A CA 1
ATOM 3227 C C . THR A 1 421 ? -9.770 -14.345 10.535 1.00 94.38 421 THR A C 1
ATOM 3229 O O . THR A 1 421 ? -8.897 -14.882 9.851 1.00 94.38 421 THR A O 1
ATOM 3232 N N . ALA A 1 422 ? -10.856 -13.806 9.975 1.00 92.31 422 ALA A N 1
ATOM 3233 C CA . ALA A 1 422 ? -11.033 -13.664 8.531 1.00 92.31 422 ALA A CA 1
ATOM 3234 C C . ALA A 1 422 ? -10.177 -12.513 7.976 1.00 92.31 422 ALA A C 1
ATOM 3236 O O . ALA A 1 422 ? -9.426 -12.734 7.029 1.00 92.31 422 ALA A O 1
ATOM 3237 N N . GLU A 1 423 ? -10.202 -11.341 8.615 1.00 94.44 423 GLU A N 1
ATOM 3238 C CA . GLU A 1 423 ? -9.358 -10.184 8.270 1.00 94.44 423 GLU A CA 1
ATOM 3239 C C . GLU A 1 423 ? -7.866 -10.547 8.288 1.00 94.44 423 GLU A C 1
ATOM 3241 O O . GLU A 1 423 ? -7.152 -10.308 7.314 1.00 94.44 423 GLU A O 1
ATOM 3246 N N . LEU A 1 424 ? -7.402 -11.241 9.335 1.00 94.62 424 LEU A N 1
ATOM 3247 C CA . LEU A 1 424 ? -6.019 -11.715 9.433 1.00 94.62 424 LEU A CA 1
ATOM 3248 C C . LEU A 1 424 ? -5.629 -12.662 8.282 1.00 94.62 424 LEU A C 1
ATOM 3250 O O . LEU A 1 424 ? -4.475 -12.661 7.856 1.00 94.62 424 LEU A O 1
ATOM 3254 N N . ARG A 1 425 ? -6.567 -13.460 7.752 1.00 95.75 425 ARG A N 1
ATOM 3255 C CA . ARG A 1 425 ? -6.318 -14.321 6.580 1.00 95.75 425 ARG A CA 1
ATOM 3256 C C . ARG A 1 425 ? -6.254 -13.525 5.279 1.00 95.75 425 ARG A C 1
ATOM 3258 O O . ARG A 1 425 ? -5.458 -13.896 4.421 1.00 95.75 425 ARG A O 1
ATOM 3265 N N . VAL A 1 426 ? -7.051 -12.465 5.134 1.00 93.12 426 VAL A N 1
ATOM 3266 C CA . VAL A 1 426 ? -6.983 -11.554 3.978 1.00 93.12 426 VAL A CA 1
ATOM 3267 C C . VAL A 1 426 ? -5.636 -10.830 3.977 1.00 93.12 426 VAL A C 1
ATOM 3269 O O . VAL A 1 426 ? -4.876 -10.988 3.025 1.00 93.12 426 VAL A O 1
ATOM 3272 N N . ALA A 1 427 ? -5.250 -10.213 5.097 1.00 89.81 427 ALA A N 1
ATOM 3273 C CA . ALA A 1 427 ? -3.948 -9.556 5.246 1.00 89.81 427 ALA A CA 1
ATOM 3274 C C . ALA A 1 427 ? -2.758 -10.515 5.015 1.00 89.81 427 ALA A C 1
ATOM 3276 O O . ALA A 1 427 ? -1.736 -10.133 4.443 1.00 89.81 427 ALA A O 1
ATOM 3277 N N . GLN A 1 428 ? -2.875 -11.791 5.407 1.00 94.00 428 GLN A N 1
ATOM 3278 C CA . GLN A 1 428 ? -1.866 -12.815 5.096 1.00 94.00 428 GLN A CA 1
ATOM 3279 C C . GLN A 1 428 ? -1.795 -13.169 3.601 1.00 94.00 428 GLN A C 1
ATOM 3281 O O . GLN A 1 428 ? -0.708 -13.489 3.116 1.00 94.00 428 GLN A O 1
ATOM 3286 N N . GLN A 1 429 ? -2.916 -13.122 2.873 1.00 95.12 429 GLN A N 1
ATOM 3287 C CA . GLN A 1 429 ? -2.960 -13.341 1.424 1.00 95.12 429 GLN A CA 1
ATOM 3288 C C . GLN A 1 429 ? -2.402 -12.134 0.662 1.00 95.12 429 GLN A C 1
ATOM 3290 O O . GLN A 1 429 ? -1.568 -12.325 -0.220 1.00 95.12 429 GLN A O 1
ATOM 3295 N N . GLU A 1 430 ? -2.763 -10.913 1.054 1.00 93.50 430 GLU A N 1
ATOM 3296 C CA . GLU A 1 430 ? -2.219 -9.659 0.511 1.00 93.50 430 GLU A CA 1
ATOM 3297 C C . GLU A 1 430 ? -0.699 -9.594 0.713 1.00 93.50 430 GLU A C 1
ATOM 3299 O O . GLU A 1 430 ? 0.059 -9.502 -0.252 1.00 93.50 430 GLU A O 1
ATOM 3304 N N . ALA A 1 431 ? -0.223 -9.812 1.943 1.00 91.00 431 ALA A N 1
ATOM 3305 C CA . ALA A 1 431 ? 1.206 -9.866 2.245 1.00 91.00 431 ALA A CA 1
ATOM 3306 C C . ALA A 1 431 ? 1.933 -11.050 1.576 1.00 91.00 431 ALA A C 1
ATOM 3308 O O . ALA A 1 431 ? 3.165 -11.073 1.545 1.00 91.00 431 ALA A O 1
ATOM 3309 N N . ALA A 1 432 ? 1.230 -12.076 1.084 1.00 94.12 432 ALA A N 1
ATOM 3310 C CA . ALA A 1 432 ? 1.812 -13.142 0.262 1.00 94.12 432 ALA A CA 1
ATOM 3311 C C . ALA A 1 432 ? 1.829 -12.779 -1.234 1.00 94.12 432 ALA A C 1
ATOM 3313 O O . ALA A 1 432 ? 2.788 -13.126 -1.924 1.00 94.12 432 ALA A O 1
ATOM 3314 N N . TRP A 1 433 ? 0.817 -12.057 -1.720 1.00 96.00 433 TRP A N 1
ATOM 3315 C CA . TRP A 1 433 ? 0.750 -11.516 -3.077 1.00 96.00 433 TRP A CA 1
ATOM 3316 C C . TRP A 1 433 ? 1.811 -10.431 -3.304 1.00 96.00 433 TRP A C 1
ATOM 3318 O O . TRP A 1 433 ? 2.584 -10.540 -4.254 1.00 96.00 433 TRP A O 1
ATOM 3328 N N . GLU A 1 434 ? 1.969 -9.484 -2.372 1.00 93.56 434 GLU A N 1
ATOM 3329 C CA . GLU A 1 434 ? 3.054 -8.492 -2.411 1.00 93.56 434 GLU A CA 1
ATOM 3330 C C . GLU A 1 434 ? 4.436 -9.145 -2.517 1.00 93.56 434 GLU A C 1
ATOM 3332 O O . GLU A 1 434 ? 5.301 -8.670 -3.248 1.00 93.56 434 GLU A O 1
ATOM 3337 N N . ARG A 1 435 ? 4.667 -10.248 -1.792 1.00 95.94 435 ARG A N 1
ATOM 3338 C CA . ARG A 1 435 ? 5.946 -10.969 -1.849 1.00 95.94 435 ARG A CA 1
ATOM 3339 C C . ARG A 1 435 ? 6.201 -11.604 -3.217 1.00 95.94 435 ARG A C 1
ATOM 3341 O O . ARG A 1 435 ? 7.358 -11.648 -3.616 1.00 95.94 435 ARG A O 1
ATOM 3348 N N . ARG A 1 436 ? 5.160 -12.027 -3.945 1.00 96.06 436 ARG A N 1
ATOM 3349 C CA . ARG A 1 436 ? 5.288 -12.494 -5.339 1.00 96.06 436 ARG A CA 1
ATOM 3350 C C . ARG A 1 436 ? 5.579 -11.337 -6.287 1.00 96.06 436 ARG A C 1
ATOM 3352 O O . ARG A 1 436 ? 6.545 -11.414 -7.027 1.00 96.06 436 ARG A O 1
ATOM 3359 N N . GLN A 1 437 ? 4.845 -10.231 -6.178 1.00 94.19 437 GLN A N 1
ATOM 3360 C CA . GLN A 1 437 ? 5.089 -9.029 -6.986 1.00 94.19 437 GLN A CA 1
ATOM 3361 C C . GLN A 1 437 ? 6.510 -8.475 -6.792 1.00 94.19 437 GLN A C 1
ATOM 3363 O O . GLN A 1 437 ? 7.178 -8.131 -7.761 1.00 94.19 437 GLN A O 1
ATOM 3368 N N . ARG A 1 438 ? 7.028 -8.462 -5.556 1.00 94.38 438 ARG A N 1
ATOM 3369 C CA . ARG A 1 438 ? 8.431 -8.101 -5.286 1.00 94.38 438 ARG A CA 1
ATOM 3370 C C . ARG A 1 438 ? 9.417 -9.107 -5.894 1.00 94.38 438 ARG A C 1
ATOM 3372 O O . ARG A 1 438 ? 10.432 -8.680 -6.421 1.00 94.38 438 ARG A O 1
ATOM 3379 N N . GLN A 1 439 ? 9.118 -10.410 -5.872 1.00 96.12 439 GLN A N 1
ATOM 3380 C CA . GLN A 1 439 ? 9.942 -11.442 -6.523 1.00 96.12 439 GLN A CA 1
ATOM 3381 C C . GLN A 1 439 ? 9.935 -11.333 -8.057 1.00 96.12 439 GLN A C 1
ATOM 3383 O O . GLN A 1 439 ? 10.970 -11.541 -8.680 1.00 96.12 439 GLN A O 1
ATOM 3388 N N . GLU A 1 440 ? 8.798 -10.982 -8.657 1.00 96.31 440 GLU A N 1
ATOM 3389 C CA . GLU A 1 440 ? 8.651 -10.725 -10.094 1.00 96.31 440 GLU A CA 1
ATOM 3390 C C . GLU A 1 440 ? 9.439 -9.468 -10.504 1.00 96.31 440 GLU A C 1
ATOM 3392 O O . GLU A 1 440 ? 10.242 -9.530 -11.433 1.00 96.31 440 GLU A O 1
ATOM 3397 N N . LEU A 1 441 ? 9.329 -8.369 -9.747 1.00 94.38 441 LEU A N 1
ATOM 3398 C CA . LEU A 1 441 ? 10.140 -7.161 -9.957 1.00 94.38 441 LEU A CA 1
ATOM 3399 C C . LEU A 1 441 ? 11.646 -7.432 -9.783 1.00 94.38 441 LEU A C 1
ATOM 3401 O O . LEU A 1 441 ? 12.449 -7.017 -10.620 1.00 94.38 441 LEU A O 1
ATOM 3405 N N . ASP A 1 442 ? 12.031 -8.188 -8.752 1.00 95.88 442 ASP A N 1
ATOM 3406 C CA . ASP A 1 442 ? 13.406 -8.646 -8.515 1.00 95.88 442 ASP A CA 1
ATOM 3407 C C . ASP A 1 442 ? 13.944 -9.550 -9.638 1.00 95.88 442 ASP A C 1
ATOM 3409 O O . ASP A 1 442 ? 15.163 -9.697 -9.754 1.00 95.88 442 ASP A O 1
ATOM 3413 N N . LEU A 1 443 ? 13.084 -10.212 -10.418 1.00 95.94 443 LEU A N 1
ATOM 3414 C CA . LEU A 1 443 ? 13.478 -10.977 -11.604 1.00 95.94 443 LEU A CA 1
ATOM 3415 C C . LEU A 1 443 ? 13.646 -10.042 -12.803 1.00 95.94 443 LEU A C 1
ATOM 3417 O O . LEU A 1 443 ? 14.736 -10.017 -13.372 1.00 95.94 443 LEU A O 1
ATOM 3421 N N . THR A 1 444 ? 12.667 -9.178 -13.095 1.00 94.75 444 THR A N 1
ATOM 3422 C CA . THR A 1 444 ? 12.778 -8.212 -14.206 1.00 94.75 444 THR A CA 1
ATOM 3423 C C . THR A 1 444 ? 13.962 -7.256 -14.039 1.00 94.75 444 THR A C 1
ATOM 3425 O O . THR A 1 444 ? 14.611 -6.892 -15.015 1.00 94.75 444 THR A O 1
ATOM 3428 N N . LEU A 1 445 ? 14.316 -6.888 -12.799 1.00 95.31 445 LEU A N 1
ATOM 3429 C CA . LEU A 1 445 ? 15.509 -6.086 -12.513 1.00 95.31 445 LEU A CA 1
ATOM 3430 C C . LEU A 1 445 ? 16.810 -6.852 -12.791 1.00 95.31 445 LEU A C 1
ATOM 3432 O O . LEU A 1 445 ? 17.777 -6.240 -13.244 1.00 95.31 445 LEU A O 1
ATOM 3436 N N . LYS A 1 446 ? 16.855 -8.170 -12.553 1.00 95.19 446 LYS A N 1
ATOM 3437 C CA . LYS A 1 446 ? 18.021 -9.010 -12.882 1.00 95.19 446 LYS A CA 1
ATOM 3438 C C . LYS A 1 446 ? 18.145 -9.224 -14.385 1.00 95.19 446 LYS A C 1
ATOM 3440 O O . LYS A 1 446 ? 19.251 -9.129 -14.901 1.00 95.19 446 LYS A O 1
ATOM 3445 N N . GLU A 1 447 ? 17.033 -9.448 -15.077 1.00 96.06 447 GLU A N 1
ATOM 3446 C CA . GLU A 1 447 ? 16.979 -9.545 -16.541 1.00 96.06 447 GLU A CA 1
ATOM 3447 C C . GLU A 1 447 ? 17.433 -8.227 -17.190 1.00 96.06 447 GLU A C 1
ATOM 3449 O O . GLU A 1 447 ? 18.293 -8.238 -18.067 1.00 96.06 447 GLU A O 1
ATOM 3454 N N . ALA A 1 448 ? 16.973 -7.077 -16.682 1.00 92.06 448 ALA A N 1
ATOM 3455 C CA . ALA A 1 448 ? 17.436 -5.762 -17.128 1.00 92.06 448 ALA A CA 1
ATOM 3456 C C . ALA A 1 448 ? 18.944 -5.543 -16.887 1.00 92.06 448 ALA A C 1
ATOM 3458 O O . ALA A 1 448 ? 19.632 -5.048 -17.776 1.00 92.06 448 ALA A O 1
ATOM 3459 N N . HIS A 1 449 ? 19.486 -5.956 -15.732 1.00 93.62 449 HIS A N 1
ATOM 3460 C CA . HIS A 1 449 ? 20.934 -5.897 -15.475 1.00 93.62 449 HIS A CA 1
ATOM 3461 C C . HIS A 1 449 ? 21.734 -6.864 -16.363 1.00 93.62 449 HIS A C 1
ATOM 3463 O O . HIS A 1 449 ? 22.846 -6.533 -16.768 1.00 93.62 449 HIS A O 1
A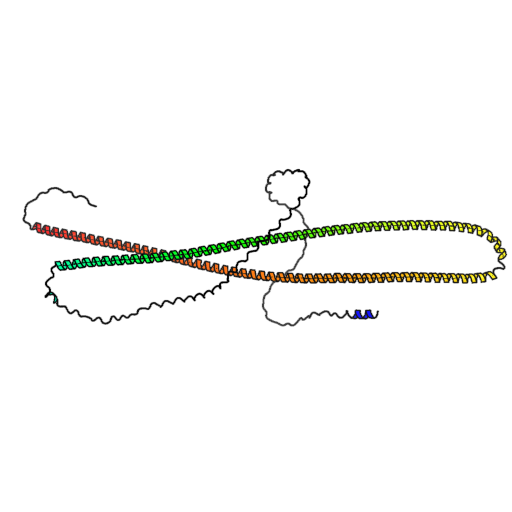TOM 3469 N N . GLN A 1 450 ? 21.192 -8.040 -16.695 1.00 97.06 450 GLN A N 1
ATOM 3470 C CA . GLN A 1 450 ? 21.822 -8.978 -17.631 1.00 97.06 450 GLN A CA 1
ATOM 3471 C C . GLN A 1 450 ? 21.862 -8.400 -19.048 1.00 97.06 450 GLN A C 1
ATOM 3473 O O . GLN A 1 450 ? 22.928 -8.389 -19.657 1.00 97.06 450 GLN A O 1
ATOM 3478 N N . MET A 1 451 ? 20.752 -7.835 -19.533 1.00 94.38 451 MET A N 1
ATOM 3479 C CA . MET A 1 451 ? 20.715 -7.113 -20.810 1.00 94.38 451 MET A CA 1
ATOM 3480 C C . MET A 1 451 ? 21.684 -5.925 -20.819 1.00 94.38 451 MET A C 1
ATOM 3482 O O . MET A 1 451 ? 22.406 -5.734 -21.792 1.00 94.38 451 MET A O 1
ATOM 3486 N N . GLN A 1 452 ? 21.763 -5.158 -19.726 1.00 95.00 452 GLN A N 1
ATOM 3487 C CA . GLN A 1 452 ? 22.724 -4.060 -19.603 1.00 95.00 452 GLN A CA 1
ATOM 3488 C C . GLN A 1 452 ? 24.180 -4.552 -19.629 1.00 95.00 452 GLN A C 1
ATOM 3490 O O . GLN A 1 452 ? 25.010 -3.902 -20.257 1.00 95.00 452 GLN A O 1
ATOM 3495 N N . SER A 1 453 ? 24.496 -5.690 -18.995 1.00 96.12 453 SER A N 1
ATOM 3496 C CA . SER A 1 453 ? 25.829 -6.305 -19.096 1.00 96.12 453 SER A CA 1
ATOM 3497 C C . SER A 1 453 ? 26.142 -6.683 -20.539 1.00 96.12 453 SER A C 1
ATOM 3499 O O . SER A 1 453 ? 27.175 -6.269 -21.046 1.00 96.12 453 SER A O 1
ATOM 3501 N N . ILE A 1 454 ? 25.220 -7.371 -21.224 1.00 94.94 454 ILE A N 1
ATOM 3502 C CA . ILE A 1 454 ? 25.389 -7.779 -22.626 1.00 94.94 454 ILE A CA 1
ATOM 3503 C C . ILE A 1 454 ? 25.659 -6.560 -23.517 1.00 94.94 454 ILE A C 1
ATOM 3505 O O . ILE A 1 454 ? 26.624 -6.577 -24.272 1.00 94.94 454 ILE A O 1
ATOM 3509 N N . PHE A 1 455 ? 24.897 -5.469 -23.379 1.00 94.75 455 PHE A N 1
ATOM 3510 C CA . PHE A 1 455 ? 25.149 -4.246 -24.151 1.00 94.75 455 PHE A CA 1
ATOM 3511 C C . PHE A 1 455 ? 26.497 -3.575 -23.830 1.00 94.75 455 PHE A C 1
ATOM 3513 O O . PHE A 1 455 ? 27.092 -2.962 -24.714 1.00 94.75 455 PHE A O 1
ATOM 3520 N N . LEU A 1 456 ? 26.999 -3.677 -22.594 1.00 94.56 456 LEU A N 1
ATOM 3521 C CA . LEU A 1 456 ? 28.329 -3.172 -22.227 1.00 94.56 456 LEU A CA 1
ATOM 3522 C C . LEU A 1 456 ? 29.453 -4.067 -22.775 1.00 94.56 456 LEU A C 1
ATOM 3524 O O . LEU A 1 456 ? 30.456 -3.547 -23.262 1.00 94.56 456 LEU A O 1
ATOM 3528 N N . ASP A 1 457 ? 29.268 -5.387 -22.749 1.00 94.31 457 ASP A N 1
ATOM 3529 C CA . ASP A 1 457 ? 30.198 -6.368 -23.316 1.00 94.31 457 ASP A CA 1
ATOM 3530 C C . ASP A 1 457 ? 30.255 -6.251 -24.857 1.00 94.31 457 ASP A C 1
ATOM 3532 O O . ASP A 1 457 ? 31.338 -6.257 -25.447 1.00 94.31 457 ASP A O 1
ATOM 3536 N N . GLU A 1 458 ? 29.108 -6.050 -25.519 1.00 94.25 458 GLU A N 1
ATOM 3537 C CA . GLU A 1 458 ? 29.006 -5.761 -26.958 1.00 94.25 458 GLU A CA 1
ATOM 3538 C C . GLU A 1 458 ? 29.641 -4.412 -27.326 1.00 94.25 458 GLU A C 1
ATOM 3540 O O . GLU A 1 458 ? 30.368 -4.329 -28.319 1.00 94.25 458 GLU A O 1
ATOM 3545 N N . ALA A 1 459 ? 29.430 -3.363 -26.521 1.00 91.50 459 ALA A N 1
ATOM 3546 C CA . ALA A 1 459 ? 30.069 -2.064 -26.730 1.00 91.50 459 ALA A CA 1
ATOM 3547 C C . ALA A 1 459 ? 31.599 -2.153 -26.597 1.00 91.50 459 ALA A C 1
ATOM 3549 O O . ALA A 1 459 ? 32.315 -1.651 -27.462 1.00 91.50 459 ALA A O 1
ATOM 3550 N N . ALA A 1 460 ? 32.109 -2.855 -25.580 1.00 93.25 460 ALA A N 1
ATOM 3551 C CA . ALA A 1 460 ? 33.544 -3.085 -25.408 1.00 93.25 460 ALA A CA 1
ATOM 3552 C C . ALA A 1 460 ? 34.146 -3.907 -26.566 1.00 93.25 460 ALA A C 1
ATOM 3554 O O . ALA A 1 460 ? 35.239 -3.599 -27.049 1.00 93.25 460 ALA A O 1
ATOM 3555 N N . ALA A 1 461 ? 33.422 -4.915 -27.067 1.00 92.94 461 ALA A N 1
ATOM 3556 C CA . ALA A 1 461 ? 33.827 -5.672 -28.250 1.00 92.94 461 ALA A CA 1
ATOM 3557 C C . ALA A 1 461 ? 33.847 -4.801 -29.523 1.00 92.94 461 ALA A C 1
ATOM 3559 O O . ALA A 1 461 ? 34.762 -4.930 -30.341 1.00 92.94 461 ALA A O 1
ATOM 3560 N N . ALA A 1 462 ? 32.887 -3.884 -29.679 1.00 91.44 462 ALA A N 1
ATOM 3561 C CA . ALA A 1 462 ? 32.851 -2.926 -30.783 1.00 91.44 462 ALA A CA 1
ATOM 3562 C C . ALA A 1 462 ? 33.990 -1.891 -30.701 1.00 91.44 462 ALA A C 1
ATOM 3564 O O . ALA A 1 462 ? 34.624 -1.606 -31.719 1.00 91.44 462 ALA A O 1
ATOM 3565 N N . GLU A 1 463 ? 34.312 -1.381 -29.506 1.00 92.62 463 GLU A N 1
ATOM 3566 C CA . GLU A 1 463 ? 35.474 -0.511 -29.279 1.00 92.62 463 GLU A CA 1
ATOM 3567 C C . GLU A 1 463 ? 36.792 -1.230 -29.603 1.00 92.62 463 GLU A C 1
ATOM 3569 O O . GLU A 1 463 ? 37.637 -0.669 -30.307 1.00 92.62 463 GLU A O 1
ATOM 3574 N N . GLN A 1 464 ? 36.960 -2.490 -29.178 1.00 94.25 464 GLN A N 1
ATOM 3575 C CA . GLN A 1 464 ? 38.138 -3.282 -29.543 1.00 94.25 464 GLN A CA 1
ATOM 3576 C C . GLN A 1 464 ? 38.216 -3.507 -31.062 1.00 94.25 464 GLN A C 1
ATOM 3578 O O . GLN A 1 464 ? 39.279 -3.312 -31.653 1.00 94.25 464 GLN A O 1
ATOM 3583 N N . ALA A 1 465 ? 37.108 -3.869 -31.715 1.00 92.44 465 ALA A N 1
ATOM 3584 C CA . ALA A 1 465 ? 37.072 -4.065 -33.164 1.00 92.44 465 ALA A CA 1
ATOM 3585 C C . ALA A 1 465 ? 37.409 -2.772 -33.933 1.00 92.44 465 ALA A C 1
ATOM 3587 O O . ALA A 1 465 ? 38.134 -2.818 -34.929 1.00 92.44 465 ALA A O 1
ATOM 3588 N N . ALA A 1 466 ? 36.951 -1.613 -33.448 1.00 91.50 466 ALA A N 1
ATOM 3589 C CA . ALA A 1 466 ? 37.302 -0.307 -34.000 1.00 91.50 466 ALA A CA 1
ATOM 3590 C C . ALA A 1 466 ? 38.792 0.031 -33.795 1.00 91.50 466 ALA A C 1
ATOM 3592 O O . ALA A 1 466 ? 39.442 0.514 -34.724 1.00 91.50 466 ALA A O 1
ATOM 3593 N N . ALA A 1 467 ? 39.360 -0.273 -32.623 1.00 93.06 467 ALA A N 1
ATOM 3594 C CA . ALA A 1 467 ? 40.785 -0.091 -32.345 1.00 93.06 467 ALA A CA 1
ATOM 3595 C C . ALA A 1 467 ? 41.671 -1.005 -33.215 1.00 93.06 467 ALA A C 1
ATOM 3597 O O . ALA A 1 467 ? 42.689 -0.560 -33.751 1.00 93.06 467 ALA A O 1
ATOM 3598 N N . GLU A 1 468 ? 41.267 -2.261 -33.429 1.00 94.94 468 GLU A N 1
ATOM 3599 C CA . GLU A 1 468 ? 41.934 -3.168 -34.366 1.00 94.94 468 GLU A CA 1
ATOM 3600 C C . GLU A 1 468 ? 41.834 -2.675 -35.815 1.00 94.94 468 GLU A C 1
ATOM 3602 O O . GLU A 1 468 ? 42.833 -2.700 -36.534 1.00 94.94 468 GLU A O 1
ATOM 3607 N N . ALA A 1 469 ? 40.666 -2.196 -36.251 1.00 92.00 469 ALA A N 1
ATOM 3608 C CA . ALA A 1 469 ? 40.483 -1.636 -37.590 1.00 92.00 469 ALA A CA 1
ATOM 3609 C C . ALA A 1 469 ? 41.352 -0.384 -37.810 1.00 92.00 469 ALA A C 1
ATOM 3611 O O . ALA A 1 469 ? 42.015 -0.275 -38.843 1.00 92.00 469 ALA A O 1
ATOM 3612 N N . ALA A 1 470 ? 41.425 0.515 -36.822 1.00 92.12 470 ALA A N 1
ATOM 3613 C CA . ALA A 1 470 ? 42.313 1.676 -36.850 1.00 92.12 470 ALA A CA 1
ATOM 3614 C C . ALA A 1 470 ? 43.796 1.264 -36.906 1.00 92.12 470 ALA A C 1
ATOM 3616 O O . ALA A 1 470 ? 44.555 1.800 -37.710 1.00 92.12 470 ALA A O 1
ATOM 3617 N N . SER A 1 471 ? 44.201 0.257 -36.123 1.00 94.25 471 SER A N 1
ATOM 3618 C CA . SER A 1 471 ? 45.573 -0.267 -36.136 1.00 94.25 471 SER A CA 1
ATOM 3619 C C . SER A 1 471 ? 45.957 -0.885 -37.489 1.00 94.25 471 SER A C 1
ATOM 3621 O O . SER A 1 471 ? 47.058 -0.640 -37.989 1.00 94.25 471 SER A O 1
ATOM 3623 N N . ARG A 1 472 ? 45.035 -1.618 -38.131 1.00 93.88 472 ARG A N 1
ATOM 3624 C CA . ARG A 1 472 ? 45.215 -2.156 -39.493 1.00 93.88 472 ARG A CA 1
ATOM 3625 C C . ARG A 1 472 ? 45.306 -1.033 -40.531 1.00 93.88 472 ARG A C 1
ATOM 3627 O O . ARG A 1 472 ? 46.213 -1.059 -41.357 1.00 93.88 472 ARG A O 1
ATOM 3634 N N . ALA A 1 473 ? 44.449 -0.013 -40.445 1.00 92.25 473 ALA A N 1
ATOM 3635 C CA . ALA A 1 473 ? 44.498 1.152 -41.332 1.00 92.25 473 ALA A CA 1
ATOM 3636 C C . ALA A 1 473 ? 45.813 1.946 -41.189 1.00 92.25 473 ALA A C 1
ATOM 3638 O O . ALA A 1 473 ? 46.408 2.342 -42.193 1.00 92.25 473 ALA A O 1
ATOM 3639 N N . GLU A 1 474 ? 46.322 2.119 -39.964 1.00 93.50 474 GLU A N 1
ATOM 3640 C CA . GLU A 1 474 ? 47.657 2.677 -39.727 1.00 93.50 474 GLU A CA 1
ATOM 3641 C C . GLU A 1 474 ? 48.769 1.799 -40.317 1.00 93.50 474 GLU A C 1
ATOM 3643 O O . GLU A 1 474 ? 49.724 2.330 -40.888 1.00 93.50 474 GLU A O 1
ATOM 3648 N N . GLN A 1 475 ? 48.679 0.469 -40.201 1.00 95.19 475 GLN A N 1
ATOM 3649 C CA . GLN A 1 475 ? 49.655 -0.436 -40.810 1.00 95.19 475 GLN A CA 1
ATOM 3650 C C . GLN A 1 475 ? 49.650 -0.317 -42.339 1.00 95.19 475 GLN A C 1
ATOM 3652 O O . GLN A 1 475 ? 50.713 -0.089 -42.918 1.00 95.19 475 GLN A O 1
ATOM 3657 N N . GLU A 1 476 ? 48.481 -0.366 -42.980 1.00 94.38 476 GLU A N 1
ATOM 3658 C CA . GLU A 1 476 ? 48.349 -0.148 -44.424 1.00 94.38 476 GLU A CA 1
ATOM 3659 C C . GLU A 1 476 ? 48.897 1.221 -44.846 1.00 94.38 476 GLU A C 1
ATOM 3661 O O . GLU A 1 476 ? 49.593 1.327 -45.853 1.00 94.38 476 GLU A O 1
ATOM 3666 N N . GLN A 1 477 ? 48.639 2.284 -44.077 1.00 93.56 477 GLN A N 1
ATOM 3667 C CA . GLN A 1 477 ? 49.184 3.610 -44.369 1.00 93.56 477 GLN A CA 1
ATOM 3668 C C . GLN A 1 477 ? 50.719 3.627 -44.275 1.00 93.56 477 GLN A C 1
ATOM 3670 O O . GLN A 1 477 ? 51.381 4.229 -45.125 1.00 93.56 477 GLN A O 1
ATOM 3675 N N . ARG A 1 478 ? 51.304 2.950 -43.278 1.00 94.81 478 ARG A N 1
ATOM 3676 C CA . ARG A 1 478 ? 52.764 2.807 -43.124 1.00 94.81 478 ARG A CA 1
ATOM 3677 C C . ARG A 1 478 ? 53.373 1.980 -44.261 1.00 94.81 478 ARG A C 1
ATOM 3679 O O . ARG A 1 478 ? 54.462 2.317 -44.718 1.00 94.81 478 ARG A O 1
ATOM 3686 N N . GLU A 1 479 ? 52.685 0.945 -44.732 1.00 94.81 479 GLU A N 1
ATOM 3687 C CA . GLU A 1 479 ? 53.106 0.106 -45.863 1.00 94.81 479 GLU A CA 1
ATOM 3688 C C . GLU A 1 479 ? 53.043 0.883 -47.182 1.00 94.81 479 GLU A C 1
ATOM 3690 O O . GLU A 1 479 ? 54.091 1.104 -47.783 1.00 94.81 479 GLU A O 1
ATOM 3695 N N . ARG A 1 480 ? 51.900 1.492 -47.524 1.00 93.88 480 ARG A N 1
ATOM 3696 C CA . ARG A 1 480 ? 51.770 2.400 -48.684 1.00 93.88 480 ARG A CA 1
ATOM 3697 C C . ARG A 1 480 ? 52.809 3.533 -48.663 1.00 93.88 480 ARG A C 1
ATOM 3699 O O . ARG A 1 480 ? 53.300 3.951 -49.709 1.00 93.88 480 ARG A O 1
ATOM 3706 N N . THR A 1 481 ? 53.182 4.030 -47.479 1.00 93.31 481 THR A N 1
ATOM 3707 C CA . THR A 1 481 ? 54.243 5.044 -47.325 1.00 93.31 481 THR A CA 1
ATOM 3708 C C . THR A 1 481 ? 55.640 4.484 -47.624 1.00 93.31 481 THR A C 1
ATOM 3710 O O . THR A 1 481 ? 56.450 5.192 -48.223 1.00 93.31 481 THR A O 1
ATOM 3713 N N . ARG A 1 482 ? 55.936 3.228 -47.258 1.00 95.38 482 ARG A N 1
ATOM 3714 C CA . ARG A 1 482 ? 57.181 2.539 -47.655 1.00 95.38 482 ARG A CA 1
ATOM 3715 C C . ARG A 1 482 ? 57.212 2.298 -49.160 1.00 95.38 482 ARG A C 1
ATOM 3717 O O . ARG A 1 482 ? 58.210 2.644 -49.785 1.00 95.38 482 ARG A O 1
ATOM 3724 N N . ASP A 1 483 ? 56.118 1.810 -49.737 1.00 94.00 483 ASP A N 1
ATOM 3725 C CA . ASP A 1 483 ? 56.005 1.535 -51.173 1.00 94.00 483 ASP A CA 1
ATOM 3726 C C . ASP A 1 483 ? 56.229 2.811 -51.995 1.00 94.00 483 ASP A C 1
ATOM 3728 O O . ASP A 1 483 ? 56.998 2.820 -52.955 1.00 94.00 483 ASP A O 1
ATOM 3732 N N . LEU A 1 484 ? 55.643 3.937 -51.567 1.00 94.81 484 LEU A N 1
ATOM 3733 C CA . LEU A 1 484 ? 55.888 5.249 -52.171 1.00 94.81 484 LEU A CA 1
ATOM 3734 C C . LEU A 1 484 ? 57.346 5.709 -52.015 1.00 94.81 484 LEU A C 1
ATOM 3736 O O . LEU A 1 484 ? 57.888 6.315 -52.942 1.00 94.81 484 LEU A O 1
ATOM 3740 N N . GLN A 1 485 ? 58.006 5.438 -50.885 1.00 94.00 485 GLN A N 1
ATOM 3741 C CA . GLN A 1 485 ? 59.428 5.758 -50.696 1.00 94.00 485 GLN A CA 1
ATOM 3742 C C . GLN A 1 485 ? 60.341 4.885 -51.573 1.00 94.00 485 GLN A C 1
ATOM 3744 O O . GLN A 1 485 ? 61.301 5.400 -52.152 1.00 94.00 485 GLN A O 1
ATOM 3749 N N . GLU A 1 486 ? 60.033 3.597 -51.724 1.00 95.38 486 GLU A N 1
ATOM 3750 C CA . GLU A 1 486 ? 60.767 2.673 -52.591 1.00 95.38 486 GLU A CA 1
ATOM 3751 C C . GLU A 1 486 ? 60.544 2.990 -54.076 1.00 95.38 486 GLU A C 1
ATOM 3753 O O . GLU A 1 486 ? 61.513 3.101 -54.826 1.00 95.38 486 GLU A O 1
ATOM 3758 N N . PHE A 1 487 ? 59.312 3.286 -54.492 1.00 94.25 487 PHE A N 1
ATOM 3759 C CA . PHE A 1 487 ? 59.012 3.761 -55.842 1.00 94.25 487 PHE A CA 1
ATOM 3760 C C . PHE A 1 487 ? 59.755 5.068 -56.168 1.00 94.25 487 PHE A C 1
ATOM 3762 O O . PHE A 1 487 ? 60.404 5.170 -57.209 1.00 94.25 487 PHE A O 1
ATOM 3769 N N . ASN A 1 488 ? 59.774 6.042 -55.248 1.00 93.19 488 ASN A N 1
ATOM 3770 C CA . ASN A 1 488 ? 60.569 7.267 -55.409 1.00 93.19 488 ASN A CA 1
ATOM 3771 C C . ASN A 1 488 ? 62.085 6.994 -55.477 1.00 93.19 488 ASN A C 1
ATOM 3773 O O . ASN A 1 488 ? 62.808 7.687 -56.196 1.00 93.19 488 ASN A O 1
ATOM 3777 N N . ARG A 1 489 ? 62.590 5.987 -54.754 1.00 96.19 489 ARG A N 1
ATOM 3778 C CA . ARG A 1 489 ? 63.991 5.545 -54.842 1.00 96.19 489 ARG A CA 1
ATOM 3779 C C . ARG A 1 489 ? 64.297 4.926 -56.209 1.00 96.19 489 ARG A C 1
ATOM 3781 O O . ARG A 1 489 ? 65.326 5.263 -56.791 1.00 96.19 489 ARG A O 1
ATOM 3788 N N . ILE A 1 490 ? 63.406 4.082 -56.727 1.00 94.44 490 ILE A N 1
ATOM 3789 C CA . ILE A 1 490 ? 63.516 3.456 -58.052 1.00 94.44 490 ILE A CA 1
ATOM 3790 C C . ILE A 1 490 ? 63.477 4.526 -59.152 1.00 94.44 490 ILE A C 1
ATOM 3792 O O . ILE A 1 490 ? 64.349 4.527 -60.020 1.00 94.44 490 ILE A O 1
ATOM 3796 N N . LEU A 1 491 ? 62.559 5.498 -59.081 1.00 92.19 491 LEU A N 1
ATOM 3797 C CA . LEU A 1 491 ? 62.515 6.628 -60.018 1.00 92.19 491 LEU A CA 1
ATOM 3798 C C . LEU A 1 491 ? 63.831 7.418 -60.032 1.00 92.19 491 LEU A C 1
ATOM 3800 O O . LEU A 1 491 ? 64.373 7.669 -61.104 1.00 92.19 491 LEU A O 1
ATOM 3804 N N . ARG A 1 492 ? 64.400 7.743 -58.862 1.00 92.94 492 ARG A N 1
ATOM 3805 C CA . ARG A 1 492 ? 65.706 8.426 -58.774 1.00 92.94 492 ARG A CA 1
ATOM 3806 C C . ARG A 1 492 ? 66.853 7.588 -59.346 1.00 92.94 492 ARG A C 1
ATOM 3808 O O . ARG A 1 492 ? 67.758 8.149 -59.951 1.00 92.94 492 ARG A O 1
ATOM 3815 N N . GLN A 1 493 ? 66.820 6.264 -59.187 1.00 93.75 493 GLN A N 1
ATOM 3816 C CA . GLN A 1 493 ? 67.807 5.362 -59.795 1.00 93.75 493 GLN A CA 1
ATOM 3817 C C . GLN A 1 493 ? 67.669 5.296 -61.323 1.00 93.75 493 GLN A C 1
ATOM 3819 O O . GLN A 1 493 ? 68.681 5.290 -62.019 1.00 93.75 493 GLN A O 1
ATOM 3824 N N . HIS A 1 494 ? 66.444 5.291 -61.855 1.00 89.88 494 HIS A N 1
ATOM 3825 C CA . HIS A 1 494 ? 66.209 5.380 -63.298 1.00 89.88 494 HIS A CA 1
ATOM 3826 C C . HIS A 1 494 ? 66.609 6.743 -63.867 1.00 89.88 494 HIS A C 1
ATOM 3828 O O . HIS A 1 494 ? 67.237 6.784 -64.918 1.00 89.88 494 HIS A O 1
ATOM 3834 N N . GLN A 1 495 ? 66.316 7.841 -63.167 1.00 92.38 495 GLN A N 1
ATOM 3835 C CA . GLN A 1 495 ? 66.740 9.176 -63.584 1.00 92.38 495 GLN A CA 1
ATOM 3836 C C . GLN A 1 495 ? 68.269 9.299 -63.593 1.00 92.38 495 GLN A C 1
ATOM 3838 O O . GLN A 1 495 ? 68.822 9.725 -64.597 1.00 92.38 495 GLN A O 1
ATOM 3843 N N . HIS A 1 496 ? 68.961 8.815 -62.555 1.00 92.19 496 HIS A N 1
ATOM 3844 C CA . HIS A 1 496 ? 70.429 8.783 -62.533 1.00 92.19 496 HIS A CA 1
ATOM 3845 C C . HIS A 1 496 ? 71.014 7.956 -63.689 1.00 92.19 496 HIS A C 1
ATOM 3847 O O . HIS A 1 496 ? 71.977 8.386 -64.313 1.00 92.19 496 HIS A O 1
ATOM 3853 N N . ARG A 1 497 ? 70.408 6.807 -64.027 1.00 91.25 497 ARG A N 1
ATOM 3854 C CA . ARG A 1 497 ? 70.818 6.015 -65.200 1.00 91.25 497 ARG A CA 1
ATOM 3855 C C . ARG A 1 497 ? 70.587 6.749 -66.514 1.00 91.25 497 ARG A C 1
ATOM 3857 O O . ARG A 1 497 ? 71.460 6.703 -67.365 1.00 91.25 497 ARG A O 1
ATOM 3864 N N . LEU A 1 498 ? 69.461 7.443 -66.674 1.00 89.62 498 LEU A N 1
ATOM 3865 C CA . LEU A 1 498 ? 69.204 8.265 -67.860 1.00 89.62 498 LEU A CA 1
ATOM 3866 C C . LEU A 1 498 ? 70.189 9.439 -67.950 1.00 89.62 498 LEU A C 1
ATOM 3868 O O . LEU A 1 498 ? 70.678 9.722 -69.037 1.00 89.62 498 LEU A O 1
ATOM 3872 N N . ASP A 1 499 ? 70.547 10.070 -66.828 1.00 90.56 499 ASP A N 1
ATOM 3873 C CA . ASP A 1 499 ? 71.585 11.105 -66.775 1.00 90.56 499 ASP A CA 1
ATOM 3874 C C . ASP A 1 499 ? 72.973 10.530 -67.136 1.00 90.56 499 ASP A C 1
ATOM 3876 O O . ASP A 1 499 ? 73.751 11.176 -67.838 1.00 90.56 499 ASP A O 1
ATOM 3880 N N . GLU A 1 500 ? 73.301 9.314 -66.685 1.00 91.12 500 GLU A N 1
ATOM 3881 C CA . GLU A 1 500 ? 74.537 8.595 -67.035 1.00 91.12 500 GLU A CA 1
ATOM 3882 C C . GLU A 1 500 ? 74.568 8.171 -68.511 1.00 91.12 500 GLU A C 1
ATOM 3884 O O . GLU A 1 500 ? 75.581 8.375 -69.180 1.00 91.12 500 GLU A O 1
ATOM 3889 N N . GLU A 1 501 ? 73.466 7.640 -69.043 1.00 90.19 501 GLU A N 1
ATOM 3890 C CA . GLU A 1 501 ? 73.307 7.250 -70.448 1.00 90.19 501 GLU A CA 1
ATOM 3891 C C . GLU A 1 501 ? 73.364 8.475 -71.370 1.00 90.19 501 GLU A C 1
ATOM 3893 O O . GLU A 1 501 ? 74.106 8.455 -72.350 1.00 90.19 501 GLU A O 1
ATOM 3898 N N . GLN A 1 502 ? 72.685 9.577 -71.028 1.00 87.31 502 GLN A N 1
ATOM 3899 C CA . GLN A 1 502 ? 72.776 10.844 -71.764 1.00 87.31 502 GLN A CA 1
ATOM 3900 C C . GLN A 1 502 ? 74.193 11.416 -71.728 1.00 87.31 502 GLN A C 1
ATOM 3902 O O . GLN A 1 502 ? 74.723 11.785 -72.773 1.00 87.31 502 GLN A O 1
ATOM 3907 N N . ARG A 1 503 ? 74.857 11.442 -70.563 1.00 84.88 503 ARG A N 1
ATOM 3908 C CA . ARG A 1 503 ? 76.265 11.873 -70.469 1.00 84.88 503 ARG A CA 1
ATOM 3909 C C . ARG A 1 503 ? 77.184 10.977 -71.291 1.00 84.88 503 ARG A C 1
ATOM 3911 O O . ARG A 1 503 ? 78.062 11.492 -71.975 1.00 84.88 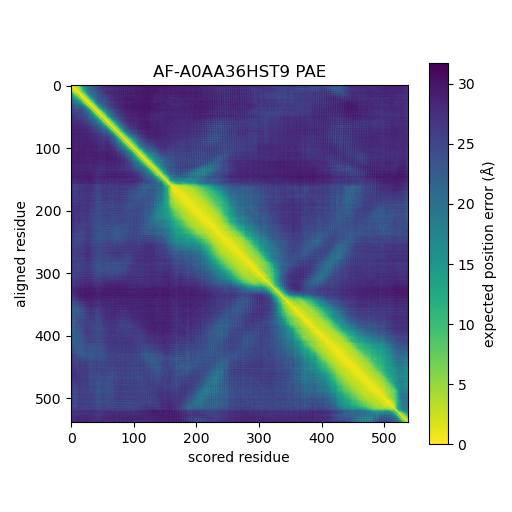503 ARG A O 1
ATOM 3918 N N . SER A 1 504 ? 76.978 9.661 -71.263 1.00 87.56 504 SER A N 1
ATOM 3919 C CA . SER A 1 504 ? 77.749 8.713 -72.071 1.00 87.56 504 SER A CA 1
ATOM 3920 C C . SER A 1 504 ? 77.487 8.885 -73.569 1.00 87.56 504 SER A C 1
ATOM 3922 O O . SER A 1 504 ? 78.414 8.725 -74.360 1.00 87.56 504 SER A O 1
ATOM 3924 N N . HIS A 1 505 ? 76.260 9.227 -73.969 1.00 86.81 505 HIS A N 1
ATOM 3925 C CA . HIS A 1 505 ? 75.904 9.475 -75.362 1.00 86.81 505 HIS A CA 1
ATOM 3926 C C . HIS A 1 505 ? 76.508 10.791 -75.863 1.00 86.81 505 HIS A C 1
ATOM 3928 O O . HIS A 1 505 ? 77.202 10.772 -76.873 1.00 86.81 505 HIS A O 1
ATOM 3934 N N . ILE A 1 506 ? 76.366 11.883 -75.102 1.00 84.38 506 ILE A N 1
ATOM 3935 C CA . ILE A 1 506 ? 76.986 13.188 -75.384 1.00 84.38 506 ILE A CA 1
ATOM 3936 C C . ILE A 1 506 ? 78.515 13.062 -75.457 1.00 84.38 506 ILE A C 1
ATOM 3938 O O . ILE A 1 506 ? 79.146 13.678 -76.309 1.00 84.38 506 ILE A O 1
ATOM 3942 N N . TRP A 1 507 ? 79.142 12.241 -74.606 1.00 84.69 507 TRP A N 1
ATOM 3943 C CA . TRP A 1 507 ? 80.591 12.004 -74.665 1.00 84.69 507 TRP A CA 1
ATOM 3944 C C . TRP A 1 507 ? 80.976 11.108 -75.861 1.00 84.69 507 TRP A C 1
ATOM 3946 O O . TRP A 1 507 ? 82.023 11.320 -76.464 1.00 84.69 507 TRP A O 1
ATOM 3956 N N . ALA A 1 508 ? 80.130 10.163 -76.283 1.00 82.75 508 ALA A N 1
ATOM 3957 C CA . ALA A 1 508 ? 80.347 9.420 -77.528 1.00 82.75 508 ALA A CA 1
ATOM 3958 C C . ALA A 1 508 ? 80.215 10.323 -78.773 1.00 82.75 508 ALA A C 1
ATOM 3960 O O . ALA A 1 508 ? 81.052 10.247 -79.671 1.00 82.75 508 ALA A O 1
ATOM 3961 N N . GLU A 1 509 ? 79.227 11.222 -78.804 1.00 84.00 509 GLU A N 1
ATOM 3962 C CA . GLU A 1 509 ? 79.065 12.237 -79.855 1.00 84.00 509 GLU A CA 1
ATOM 3963 C C . GLU A 1 509 ? 80.231 13.231 -79.870 1.00 84.00 509 GLU A C 1
ATOM 3965 O O . GLU A 1 509 ? 80.776 13.512 -80.932 1.00 84.00 509 GLU A O 1
ATOM 3970 N N . LEU A 1 510 ? 80.685 13.709 -78.708 1.00 79.62 510 LEU A N 1
ATOM 3971 C CA . LEU A 1 510 ? 81.865 14.571 -78.602 1.00 79.62 510 LEU A CA 1
ATOM 3972 C C . LEU A 1 510 ? 83.152 13.852 -79.033 1.00 79.62 510 LEU A C 1
ATOM 3974 O O . LEU A 1 510 ? 84.001 14.481 -79.659 1.00 79.62 510 LEU A O 1
ATOM 3978 N N . GLN A 1 511 ? 83.310 12.551 -78.761 1.00 79.25 511 GLN A N 1
ATOM 3979 C CA . GLN A 1 511 ? 84.444 11.778 -79.288 1.00 79.25 511 GLN A CA 1
ATOM 3980 C C . GLN A 1 511 ? 84.368 11.615 -80.810 1.00 79.25 511 GLN A C 1
ATOM 3982 O O . GLN A 1 511 ? 85.383 11.804 -81.479 1.00 79.25 511 GLN A O 1
ATOM 3987 N N . LEU A 1 512 ? 83.185 11.337 -81.368 1.00 79.81 512 LEU A N 1
ATOM 3988 C CA . LEU A 1 512 ? 82.976 11.302 -82.819 1.00 79.81 512 LEU A CA 1
ATOM 3989 C C . LEU A 1 512 ? 83.284 12.663 -83.456 1.00 79.81 512 LEU A C 1
ATOM 3991 O O . LEU A 1 512 ? 84.092 12.723 -84.376 1.00 79.81 512 LEU A O 1
ATOM 3995 N N . ALA A 1 513 ? 82.753 13.756 -82.905 1.00 73.56 513 ALA A N 1
ATOM 3996 C CA . ALA A 1 513 ? 83.014 15.115 -83.371 1.00 73.56 513 ALA A CA 1
ATOM 3997 C C . ALA A 1 513 ? 84.498 15.510 -83.245 1.00 73.56 513 ALA A C 1
ATOM 3999 O O . ALA A 1 513 ? 85.027 16.185 -84.124 1.00 73.56 513 ALA A O 1
ATOM 4000 N N . MET A 1 514 ? 85.209 15.061 -82.202 1.00 70.62 514 MET A N 1
ATOM 4001 C CA . MET A 1 514 ? 86.664 15.237 -82.092 1.00 70.62 514 MET A CA 1
ATOM 4002 C C . MET A 1 514 ? 87.431 14.427 -83.149 1.00 70.62 514 MET A C 1
ATOM 4004 O O . MET A 1 514 ? 88.407 14.930 -83.707 1.00 70.62 514 MET A O 1
ATOM 4008 N N . CYS A 1 515 ? 86.998 13.202 -83.460 1.00 70.25 515 CYS A N 1
ATOM 4009 C CA . CYS A 1 515 ? 87.578 12.405 -84.541 1.00 70.25 515 CYS A CA 1
ATOM 4010 C C . CYS A 1 515 ? 87.314 13.028 -85.923 1.00 70.25 515 CYS A C 1
ATOM 4012 O O . CYS A 1 515 ? 88.242 13.123 -86.725 1.00 70.25 515 CYS A O 1
ATOM 4014 N N . GLU A 1 516 ? 86.101 13.512 -86.190 1.00 62.41 516 GLU A N 1
ATOM 4015 C CA . GLU A 1 516 ? 85.750 14.205 -87.437 1.00 62.41 516 GLU A CA 1
ATOM 4016 C C . GLU A 1 516 ? 86.489 15.546 -87.571 1.00 62.41 516 GLU A C 1
ATOM 4018 O O . GLU A 1 516 ? 87.059 15.828 -88.625 1.00 62.41 516 GLU A O 1
ATOM 4023 N N . ALA A 1 517 ? 86.603 16.324 -86.489 1.00 57.25 517 ALA A N 1
ATOM 4024 C CA . ALA A 1 517 ? 87.419 17.538 -86.459 1.00 57.25 517 ALA A CA 1
ATOM 4025 C C . ALA A 1 517 ? 88.911 17.247 -86.709 1.00 57.25 517 ALA A C 1
ATOM 4027 O O . ALA A 1 517 ? 89.583 18.041 -87.361 1.00 57.25 517 ALA A O 1
ATOM 4028 N N . SER A 1 518 ? 89.428 16.091 -86.269 1.00 55.16 518 SER A N 1
ATOM 4029 C CA . SER A 1 518 ? 90.803 15.660 -86.576 1.00 55.16 518 SER A CA 1
ATOM 4030 C C . SER A 1 518 ? 91.017 15.205 -88.030 1.00 55.16 518 SER A C 1
ATOM 4032 O O . SER A 1 518 ? 92.159 15.010 -88.445 1.00 55.16 518 SER A O 1
ATOM 4034 N N . ALA A 1 519 ? 89.939 15.050 -88.808 1.00 48.75 519 ALA A N 1
ATOM 4035 C CA . ALA A 1 519 ? 89.971 14.729 -90.235 1.00 48.75 519 ALA A CA 1
ATOM 4036 C C . ALA A 1 519 ? 89.734 15.954 -91.146 1.00 48.75 519 ALA A C 1
ATOM 4038 O O . ALA A 1 519 ? 89.847 15.835 -92.369 1.00 48.75 519 ALA A O 1
ATOM 4039 N N . ALA A 1 520 ? 89.426 17.127 -90.581 1.00 38.97 520 ALA A N 1
ATOM 4040 C CA . ALA A 1 520 ? 89.276 18.371 -91.329 1.00 38.97 520 ALA A CA 1
ATOM 4041 C C . ALA A 1 520 ? 90.651 19.030 -91.598 1.00 38.97 520 ALA A C 1
ATOM 4043 O O . ALA A 1 520 ? 91.462 19.140 -90.677 1.00 38.97 520 ALA A O 1
ATOM 4044 N N . PRO A 1 521 ? 90.945 19.489 -92.831 1.00 42.97 521 PRO A N 1
ATOM 4045 C CA . PRO A 1 521 ? 92.169 20.237 -93.112 1.00 42.97 521 PRO A CA 1
ATOM 4046 C C . PRO A 1 521 ? 92.130 21.636 -92.474 1.00 42.97 521 PRO A C 1
ATOM 4048 O O . PRO A 1 521 ? 91.077 22.266 -92.403 1.00 42.97 521 PRO A O 1
ATOM 4051 N N . GLU A 1 522 ? 93.293 22.123 -92.036 1.00 45.66 522 GLU A N 1
ATOM 4052 C CA . GLU A 1 522 ? 93.453 23.384 -91.296 1.00 45.66 522 GLU A CA 1
ATOM 4053 C C . GLU A 1 522 ? 92.867 24.598 -92.050 1.00 45.66 522 GLU A C 1
ATOM 4055 O O . GLU A 1 522 ? 93.280 24.898 -93.172 1.00 45.66 522 GLU A O 1
ATOM 4060 N N . GLY A 1 523 ? 91.932 25.327 -91.423 1.00 41.16 523 GLY A N 1
ATOM 4061 C CA . GLY A 1 523 ? 91.245 26.459 -92.053 1.00 41.16 523 GLY A CA 1
ATOM 4062 C C . GLY A 1 523 ? 90.614 27.455 -91.071 1.00 41.16 523 GLY A C 1
ATOM 4063 O O . GLY A 1 523 ? 89.576 27.171 -90.490 1.00 41.16 523 GLY A O 1
ATOM 4064 N N . GLU A 1 524 ? 91.238 28.635 -90.984 1.00 42.47 524 GLU A N 1
ATOM 4065 C CA . GLU A 1 524 ? 90.743 29.926 -90.456 1.00 42.47 524 GLU A CA 1
ATOM 4066 C C . GLU A 1 524 ? 90.321 30.052 -88.962 1.00 42.47 524 GLU A C 1
ATOM 4068 O O . GLU A 1 524 ? 89.443 29.344 -88.475 1.00 42.47 524 GLU A O 1
ATOM 4073 N N . PRO A 1 525 ? 90.878 31.033 -88.212 1.00 43.81 525 PRO A N 1
ATOM 4074 C CA . PRO A 1 525 ? 90.407 31.391 -86.873 1.00 43.81 525 PRO A CA 1
ATOM 4075 C C . PRO A 1 525 ? 89.289 32.450 -86.922 1.00 43.81 525 PRO A C 1
ATOM 4077 O O . PRO A 1 525 ? 89.440 33.491 -87.563 1.00 43.81 525 PRO A O 1
ATOM 4080 N N . LEU A 1 526 ? 88.203 32.242 -86.168 1.00 42.16 526 LEU A N 1
ATOM 4081 C CA . LEU A 1 526 ? 87.125 33.227 -85.990 1.00 42.16 526 LEU A CA 1
ATOM 4082 C C . LEU A 1 526 ? 87.038 33.759 -84.550 1.00 42.16 526 LEU A C 1
ATOM 4084 O O . LEU A 1 526 ? 87.410 33.091 -83.588 1.00 42.16 526 LEU A O 1
ATOM 4088 N N . ASN A 1 527 ? 86.595 35.013 -84.426 1.00 41.34 527 ASN A N 1
ATOM 4089 C CA . ASN A 1 527 ? 86.721 35.814 -83.206 1.00 41.34 527 ASN A CA 1
ATOM 4090 C C . ASN A 1 527 ? 85.723 35.451 -82.095 1.00 41.34 527 ASN A C 1
ATOM 4092 O O . ASN A 1 527 ? 84.553 35.172 -82.344 1.00 41.34 527 ASN A O 1
ATOM 4096 N N . PHE A 1 528 ? 86.173 35.624 -80.849 1.00 42.31 528 PHE A N 1
ATOM 4097 C CA . PHE A 1 528 ? 85.298 35.822 -79.691 1.00 42.31 528 PHE A CA 1
ATOM 4098 C C . PHE A 1 528 ? 84.482 37.118 -79.837 1.00 42.31 528 PHE A C 1
ATOM 4100 O O . PHE A 1 528 ? 85.034 38.155 -80.212 1.00 42.31 528 PHE A O 1
ATOM 4107 N N . SER A 1 529 ? 83.204 37.102 -79.446 1.00 43.44 529 SER A N 1
ATOM 4108 C CA . SER A 1 529 ? 82.432 38.316 -79.128 1.00 43.44 529 SER A CA 1
ATOM 4109 C C . SER A 1 529 ? 81.286 38.029 -78.149 1.00 43.44 529 SER A C 1
ATOM 4111 O O . SER A 1 529 ? 80.211 37.614 -78.557 1.00 43.44 529 SER A O 1
ATOM 4113 N N . GLU A 1 530 ? 81.578 38.315 -76.875 1.00 43.59 530 GLU A N 1
ATOM 4114 C CA . GLU A 1 530 ? 80.687 38.746 -75.776 1.00 43.59 530 GLU A CA 1
ATOM 4115 C C . GLU A 1 530 ? 79.508 37.857 -75.278 1.00 43.59 530 GLU A C 1
ATOM 4117 O O . GLU A 1 530 ? 78.945 37.052 -76.016 1.00 43.59 530 GLU A O 1
ATOM 4122 N N . PRO A 1 531 ? 79.132 37.962 -73.978 1.00 47.00 531 PRO A N 1
ATOM 4123 C CA . PRO A 1 531 ? 78.128 37.094 -73.355 1.00 47.00 531 PRO A CA 1
ATOM 4124 C C . PRO A 1 531 ? 76.705 37.688 -73.370 1.00 47.00 531 PRO A C 1
ATOM 4126 O O . PRO A 1 531 ? 76.454 38.757 -72.814 1.00 47.00 531 PRO A O 1
ATOM 4129 N N . GLY A 1 532 ? 75.749 36.950 -73.942 1.00 42.38 532 GLY A N 1
ATOM 4130 C CA . GLY A 1 532 ? 74.320 37.289 -73.921 1.00 42.38 532 GLY A CA 1
ATOM 4131 C C . GLY A 1 532 ? 73.601 36.848 -72.638 1.00 42.38 532 GLY A C 1
ATOM 4132 O O . GLY A 1 532 ? 73.852 35.767 -72.111 1.00 42.38 532 GLY A O 1
ATOM 4133 N N . GLN A 1 533 ? 72.688 37.687 -72.146 1.00 48.47 533 GLN A N 1
ATOM 4134 C CA . GLN A 1 533 ? 71.859 37.435 -70.961 1.00 48.47 533 GLN A CA 1
ATOM 4135 C C . GLN A 1 533 ? 70.698 36.471 -71.266 1.00 48.47 533 GLN A C 1
ATOM 4137 O O . GLN A 1 533 ? 69.969 36.696 -72.227 1.00 48.47 533 GLN A O 1
ATOM 4142 N N . ILE A 1 534 ? 70.466 35.488 -70.389 1.00 49.03 534 ILE A N 1
ATOM 4143 C CA . ILE A 1 534 ? 69.160 34.850 -70.115 1.00 49.03 534 ILE A CA 1
ATOM 4144 C C . ILE A 1 534 ? 69.184 34.592 -68.597 1.00 49.03 534 ILE A C 1
ATOM 4146 O O . ILE A 1 534 ? 70.057 33.874 -68.117 1.00 49.03 534 ILE A O 1
ATOM 4150 N N . GLU A 1 535 ? 68.550 35.425 -67.770 1.00 44.44 535 GLU A N 1
ATOM 4151 C CA . GLU A 1 535 ? 67.121 35.410 -67.393 1.00 44.44 535 GLU A CA 1
ATOM 4152 C C . GLU A 1 535 ? 66.687 34.165 -66.602 1.00 44.44 535 GLU A C 1
ATOM 4154 O O . GLU A 1 535 ? 67.094 33.041 -66.878 1.00 44.44 535 GLU A O 1
ATOM 4159 N N . ALA A 1 536 ? 65.878 34.395 -65.564 1.00 46.50 536 ALA A N 1
ATOM 4160 C CA . ALA A 1 536 ? 65.483 33.391 -64.582 1.00 46.50 536 ALA A CA 1
ATOM 4161 C C . ALA A 1 536 ? 64.033 32.937 -64.788 1.00 46.50 536 ALA A C 1
ATOM 4163 O O . ALA A 1 536 ? 63.155 33.762 -65.042 1.00 46.50 536 ALA A O 1
ATOM 4164 N N . ALA A 1 537 ? 63.772 31.645 -64.583 1.00 43.88 537 ALA A N 1
ATOM 4165 C CA . ALA A 1 537 ? 62.426 31.090 -64.508 1.00 43.88 537 ALA A CA 1
ATOM 4166 C C . ALA A 1 537 ? 62.373 29.947 -63.477 1.00 43.88 537 ALA A C 1
ATOM 4168 O O . ALA A 1 537 ? 63.035 28.932 -63.669 1.00 43.88 537 ALA A O 1
ATOM 4169 N N . SER A 1 538 ? 61.573 30.173 -62.425 1.00 40.97 538 SER A N 1
ATOM 4170 C CA . SER A 1 538 ? 61.032 29.217 -61.433 1.00 40.97 538 SER A CA 1
ATOM 4171 C C . SER A 1 538 ? 61.947 28.099 -60.915 1.00 40.97 538 SER A C 1
ATOM 4173 O O . SER A 1 538 ? 61.830 26.959 -61.413 1.00 40.97 538 SER A O 1
#

pLDDT: mean 73.42, std 21.47, range [33.47, 97.06]

Foldseek 3Di:
DVVVVPVVVVVPPDDDDDDDDDDDDDDDDDDDDDDDDDDDDDDDDDDDDDDDDDDDDDDDDDDDDDDDDDDDPDDDDDDPDDDDDDDDPDDDPDPDPPDDDPCPDPPDPDPPDDPDDPDDPDPDPPPPPPPDPPPPPCPDPPDPDPPPCPVVPPDDPPDVVVVVVVVVVVVVVVVVVVVVVVVVVVVVVVVVVVVVVVVVVVVVVVVVVVVVVVVVVVVVVVVVVVVVVVVVVVVVVVVVVVVVVVVVVVVVVVVVVVVVVVVVVVVVVVVVVVVVVVVVVVVVVVVVVVVVVVVVVVVVVVVVVVVVVVVVVVVVVVVVVVPPPPVVPPVPPPPCPVVVVVVVVVVVVVVVVVVVVVVVVVVVVVVVVVVVVVVVVVVVVVVVVVVVVVVVVVVVVVVVVVVVVVVVVVVVVVVVVVVVVVVVVVVVVVVVVVVVVVVVVVVVVVVVVVVVVVVVVVVVVVVVVVVVVVVVVVVVVVVVVVVVVVVVVVVVVVVVVVVVVVVVVVVVVVVVVVVVVVVDPDDDDDDDDDDDDDDDDD

Secondary structure (DSSP, 8-state):
-TTHHHHTTTTT--PPPPP--------------------------------------PPPPPPPP---PPPP---PPPP----PPPPPPPPPPPPPP-PPPP--------PPPPPPPPPP-PPPPPP----------------------GGGGTSPPPPHHHHHHHHHHHHHHHHHHHHHHHHHHHHHHHHHHHHHHHHHHHHHHHHHHHHHHHHHHHHHHHHHHHHHHHHHHHHHHHHHHHHHHHHHHHHHHHHHHHHHHHHHHHHHHHHHHHHHHHHHHHHHHHHHHHHHHHHHHHHHHHHHHHHHHHHHHHHHHHHHHTTTSHHHHGGGTTTSHHHHHHHHHHHHHHHHHHHHHHHHHHHHHHHHHHHHHHHHHHHHHHHHHHHHHHHHHHHHHHHHHHHHHHHHHHHHHHHHHHHHHHHHHHHHHHHHHHHHHHHHHHHHHHHHHHHHHHHHHHHHHHHHHHHHHHHHHHHHHHHHHHHHHHHHHHHHHHHHHHHHHHHHHHHHHHHHHHHHHTTSPP--------PPP-----

Sequence (538 aa):
MARQRAEAKALRRCSFPSFPRTLADVPPAGSQGCSETLIAAARVEAISVCPTSLAVAPEAPAAPEASEAPEAPSLASEEPAASEQPAAPEQPSAPEEPSAPELAASEEPLAPEAPAAPEHPVPAPPPKEVAGDVAVDSLPVYTQGVPINAFALVNPPPRWDAVAECRQQAERLARLESEILEECRQRQERLWHAELAEQLHEKEKDWHRERAALESQVGAAEQRLVQSRVSGQEAEMRIQQDGRLRHQALQERCSGLAAELSERQAAFHRERCHQEESATRLQAEMLALQNELEAAGLQQRTAARCLQEELASEAASCRFATGAAWQQHEAAQADARGAQEALVEQRMQLRSATERFWQEQLSLQEELQQSGQQQRLARQRA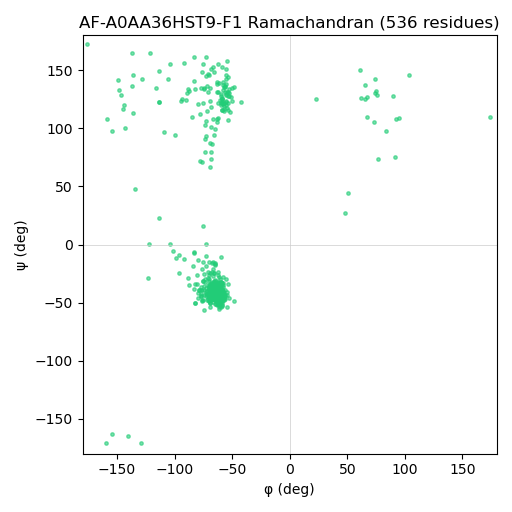ESEEEATTTARAERRVAHEELRRAAADGEELRANVAALTAELRVAQQEAAWERRQRQELDLTLKEAHQMQSIFLDEAAAAEQAAAEAASRAEQEQRERTRDLQEFNRILRQHQHRLDEEQRSHIWAELQLAMCEASAAPEGEPLNFSEPGQIEAAS